Protein AF-A0A925K0E8-F1 (afdb_monomer)

pLDDT: mean 84.99, std 17.17, range [27.94, 98.81]

Nearest PDB structures (foldseek):
  6lg1-assembly1_B  TM=4.217E-01  e=3.654E-06  Landoltia punctata
  6lfn-assembly1_A  TM=4.238E-01  e=3.859E-06  Landoltia punctata
  6l5r-assembly1_A  TM=4.746E-01  e=4.504E-05  Glycyrrhiza glabra
  6l5p-assembly1_A  TM=4.390E-01  e=7.362E-05  Glycyrrhiza glabra
  6l7h-assembly1_A  TM=4.294E-01  e=5.024E-05  Glycyrrhiza glabra

Structure (mmCIF, N/CA/C/O backbone):
data_AF-A0A925K0E8-F1
#
_entry.id   AF-A0A925K0E8-F1
#
loop_
_atom_site.group_PDB
_atom_site.id
_atom_site.type_symbol
_atom_site.label_atom_id
_atom_site.label_alt_id
_atom_site.label_comp_id
_atom_site.label_asym_id
_atom_site.label_entity_id
_atom_site.label_seq_id
_atom_site.pdbx_PDB_ins_code
_atom_site.Cartn_x
_atom_site.Cartn_y
_atom_site.Cartn_z
_atom_site.occupancy
_atom_site.B_iso_or_equiv
_atom_site.auth_seq_id
_atom_site.auth_comp_id
_atom_site.auth_asym_id
_atom_site.auth_atom_id
_atom_site.pdbx_PDB_model_num
ATOM 1 N N . ARG A 1 1 ? 30.146 5.459 -22.370 1.00 78.88 1 ARG A N 1
ATOM 2 C CA . ARG A 1 1 ? 30.592 4.046 -22.413 1.00 78.88 1 ARG A CA 1
ATOM 3 C C . ARG A 1 1 ? 29.730 3.234 -21.455 1.00 78.88 1 ARG A C 1
ATOM 5 O O . ARG A 1 1 ? 29.602 3.658 -20.309 1.00 78.88 1 ARG A O 1
ATOM 12 N N . ALA A 1 2 ? 29.157 2.115 -21.903 1.00 82.50 2 ALA A N 1
ATOM 13 C CA . ALA A 1 2 ? 28.464 1.167 -21.028 1.00 82.50 2 ALA A CA 1
ATOM 14 C C . ALA A 1 2 ? 29.473 0.477 -20.094 1.00 82.50 2 ALA A C 1
ATOM 16 O O . ALA A 1 2 ? 30.532 0.028 -20.538 1.00 82.50 2 ALA A O 1
ATOM 17 N N . SER A 1 3 ? 29.192 0.442 -18.793 1.00 84.62 3 SER A N 1
ATOM 18 C CA . SER A 1 3 ? 30.055 -0.208 -17.803 1.00 84.62 3 SER A CA 1
ATOM 19 C C . SER A 1 3 ? 29.246 -0.704 -16.609 1.00 84.62 3 SER A C 1
ATOM 21 O O . SER A 1 3 ? 28.206 -0.135 -16.277 1.00 84.62 3 SER A O 1
ATOM 23 N N . ARG A 1 4 ? 29.752 -1.734 -15.919 1.00 78.00 4 ARG A N 1
ATOM 24 C CA . ARG A 1 4 ? 29.096 -2.284 -14.720 1.00 78.00 4 ARG A CA 1
ATOM 25 C C . ARG A 1 4 ? 28.904 -1.226 -13.632 1.00 78.00 4 ARG A C 1
ATOM 27 O O . ARG A 1 4 ? 27.830 -1.136 -13.056 1.00 78.00 4 ARG A O 1
ATOM 34 N N . GLY A 1 5 ? 29.907 -0.370 -13.415 1.00 75.62 5 GLY A N 1
ATOM 35 C CA . GLY A 1 5 ? 29.829 0.731 -12.444 1.00 75.62 5 GLY A CA 1
ATOM 36 C C . GLY A 1 5 ? 28.778 1.799 -12.778 1.00 75.62 5 GLY A C 1
ATOM 37 O O . GLY A 1 5 ? 28.413 2.575 -11.908 1.00 75.62 5 GLY A O 1
ATOM 38 N N . ARG A 1 6 ? 28.271 1.830 -14.018 1.00 77.19 6 ARG A N 1
ATOM 39 C CA . ARG A 1 6 ? 27.156 2.689 -14.450 1.00 77.19 6 ARG A CA 1
ATOM 40 C C . ARG A 1 6 ? 25.815 1.939 -14.498 1.00 77.19 6 ARG A C 1
ATOM 42 O O . ARG A 1 6 ? 24.882 2.427 -15.120 1.00 77.19 6 ARG A O 1
ATOM 49 N N . GLY A 1 7 ? 25.736 0.746 -13.901 1.00 72.88 7 GLY A N 1
ATOM 50 C CA . GLY A 1 7 ? 24.511 -0.057 -13.811 1.00 72.88 7 GLY A CA 1
ATOM 51 C C . GLY A 1 7 ? 24.220 -0.956 -15.017 1.00 72.88 7 GLY A C 1
ATOM 52 O O . GLY A 1 7 ? 23.180 -1.606 -15.046 1.00 72.88 7 GLY A O 1
ATOM 53 N N . TYR A 1 8 ? 25.118 -1.038 -16.007 1.00 78.31 8 TYR A N 1
ATOM 54 C CA . TYR A 1 8 ? 24.896 -1.880 -17.187 1.00 78.31 8 TYR A CA 1
ATOM 55 C C . TYR A 1 8 ? 25.147 -3.360 -16.864 1.00 78.31 8 TYR A C 1
ATOM 57 O O . TYR A 1 8 ? 26.230 -3.734 -16.400 1.00 78.31 8 TYR A O 1
ATOM 65 N N . GLY A 1 9 ? 24.153 -4.202 -17.156 1.00 73.06 9 GLY A N 1
ATOM 66 C CA . GLY A 1 9 ? 24.237 -5.660 -17.061 1.00 73.06 9 GLY A CA 1
ATOM 67 C C . GLY A 1 9 ? 24.926 -6.306 -18.266 1.00 73.06 9 GLY A C 1
ATOM 68 O O . GLY A 1 9 ? 25.247 -5.638 -19.253 1.00 73.06 9 GLY A O 1
ATOM 69 N N . ARG A 1 10 ? 25.165 -7.622 -18.188 1.00 74.12 10 ARG A N 1
ATOM 70 C CA . ARG A 1 10 ? 25.546 -8.418 -19.365 1.00 74.12 10 ARG A CA 1
ATOM 71 C C . ARG A 1 10 ? 24.296 -8.689 -20.204 1.00 74.12 10 ARG A C 1
ATOM 73 O O . ARG A 1 10 ? 23.281 -9.102 -19.663 1.00 74.12 10 ARG A O 1
ATOM 80 N N . GLY A 1 11 ? 24.391 -8.484 -21.509 1.00 73.38 11 GLY A N 1
ATOM 81 C CA . GLY A 1 11 ? 23.342 -8.790 -22.476 1.00 73.38 11 GLY A CA 1
ATOM 82 C C . GLY A 1 11 ? 23.942 -9.264 -23.794 1.00 73.38 11 GLY A C 1
ATOM 83 O O . GLY A 1 11 ? 25.160 -9.399 -23.915 1.00 73.38 11 GLY A O 1
ATOM 84 N N . ARG A 1 12 ? 23.092 -9.492 -24.797 1.00 74.12 12 ARG A N 1
ATOM 85 C CA . ARG A 1 12 ? 23.525 -9.913 -26.138 1.00 74.12 12 ARG A CA 1
ATOM 86 C C . ARG A 1 12 ? 24.064 -8.723 -26.936 1.00 74.12 12 ARG A C 1
ATOM 88 O O . ARG A 1 12 ? 23.362 -7.728 -27.105 1.00 74.12 12 ARG A O 1
ATOM 95 N N . GLU A 1 13 ? 25.285 -8.833 -27.441 1.00 77.12 13 GLU A N 1
ATOM 96 C CA . GLU A 1 13 ? 25.896 -7.896 -28.388 1.00 77.12 13 GLU A CA 1
ATOM 97 C C . GLU A 1 13 ? 26.190 -8.627 -29.698 1.00 77.12 13 GLU A C 1
ATOM 99 O O . GLU A 1 13 ? 26.752 -9.719 -29.682 1.00 77.12 13 GLU A O 1
ATOM 104 N N . LEU A 1 14 ? 25.825 -8.021 -30.830 1.00 72.31 14 LEU A N 1
ATOM 105 C CA . LEU A 1 14 ? 26.247 -8.487 -32.146 1.00 72.31 14 LEU A CA 1
ATOM 106 C C . LEU A 1 14 ? 27.582 -7.821 -32.493 1.00 72.31 14 LEU A C 1
ATOM 108 O O . LEU A 1 14 ? 27.622 -6.623 -32.771 1.00 72.31 14 LEU A O 1
ATOM 112 N N . ARG A 1 15 ? 28.667 -8.594 -32.495 1.00 71.25 15 ARG A N 1
ATOM 113 C CA . ARG A 1 15 ? 30.019 -8.114 -32.785 1.00 71.25 15 ARG A CA 1
ATOM 114 C C . ARG A 1 15 ? 30.669 -8.975 -33.852 1.00 71.25 15 ARG A C 1
ATOM 116 O O . ARG A 1 15 ? 30.795 -10.182 -33.672 1.00 71.25 15 ARG A O 1
ATOM 123 N N . GLU A 1 16 ? 31.077 -8.347 -34.956 1.00 68.88 16 GLU A N 1
ATOM 124 C CA . GLU A 1 16 ? 31.681 -9.043 -36.109 1.00 68.88 16 GLU A CA 1
ATOM 125 C C . GLU A 1 16 ? 30.822 -10.232 -36.575 1.00 68.88 16 GLU A C 1
ATOM 127 O O . GLU A 1 16 ? 31.325 -11.295 -36.931 1.00 68.88 16 GLU A O 1
ATOM 132 N N . GLY A 1 17 ? 29.495 -10.080 -36.493 1.00 63.41 17 GLY A N 1
ATOM 133 C CA . GLY A 1 17 ? 28.564 -11.132 -36.877 1.00 63.41 17 GLY A CA 1
ATOM 134 C C . GLY A 1 17 ? 28.395 -12.289 -35.874 1.00 63.41 17 GLY A C 1
ATOM 135 O O . GLY A 1 17 ? 27.633 -13.225 -36.116 1.00 63.41 17 GLY A O 1
ATOM 136 N N . CYS A 1 18 ? 29.060 -12.230 -34.722 1.00 64.31 18 CYS A N 1
ATOM 137 C CA . CYS A 1 18 ? 28.854 -13.161 -33.616 1.00 64.31 18 CYS A CA 1
ATOM 138 C C . CYS A 1 18 ? 27.956 -12.526 -32.549 1.00 64.31 18 CYS A C 1
ATOM 140 O O . CYS A 1 18 ? 28.127 -11.352 -32.220 1.00 64.31 18 CYS A O 1
ATOM 142 N N . VAL A 1 19 ? 27.034 -13.297 -31.967 1.00 69.75 19 VAL A N 1
ATOM 143 C CA . VAL A 1 19 ? 26.283 -12.860 -30.782 1.00 69.75 19 VAL A CA 1
ATOM 144 C C . VAL A 1 19 ? 27.067 -13.268 -29.545 1.00 69.75 19 VAL A C 1
ATOM 146 O O . VAL A 1 19 ? 27.169 -14.453 -29.239 1.00 69.75 19 VAL A O 1
ATOM 149 N N . ILE A 1 20 ? 27.628 -12.289 -28.842 1.00 70.50 20 ILE A N 1
ATOM 150 C CA . ILE A 1 20 ? 28.463 -12.504 -27.658 1.00 70.50 20 ILE A CA 1
ATOM 151 C C . ILE A 1 20 ? 27.856 -11.820 -26.425 1.00 70.50 20 ILE A C 1
ATOM 153 O O . ILE A 1 20 ? 27.209 -10.774 -26.549 1.00 70.50 20 ILE A O 1
ATOM 157 N N . PRO A 1 21 ? 28.050 -12.368 -25.214 1.00 72.62 21 PRO A N 1
ATOM 158 C CA . PRO A 1 21 ? 27.659 -11.685 -23.990 1.00 72.62 21 PRO A CA 1
ATOM 159 C C . PRO A 1 21 ? 28.587 -10.495 -23.721 1.00 72.62 21 PRO A C 1
ATOM 161 O O . PRO A 1 21 ? 29.805 -10.644 -23.622 1.00 72.62 21 PRO A O 1
ATOM 164 N N . SER A 1 22 ? 28.013 -9.309 -23.533 1.00 77.56 22 SER A N 1
ATOM 165 C CA . SER A 1 22 ? 28.768 -8.078 -23.292 1.00 77.56 22 SER A CA 1
ATOM 166 C C . SER A 1 22 ? 28.045 -7.128 -22.348 1.00 77.56 22 SER A C 1
ATOM 168 O O . SER A 1 22 ? 26.825 -7.175 -22.190 1.00 77.56 22 SER A O 1
ATOM 170 N N . VAL A 1 23 ? 28.809 -6.268 -21.675 1.00 82.38 23 VAL A N 1
ATOM 171 C CA . VAL A 1 23 ? 28.257 -5.264 -20.758 1.00 82.38 23 VAL A CA 1
ATOM 172 C C . VAL A 1 23 ? 27.569 -4.169 -21.571 1.00 82.38 23 VAL A C 1
ATOM 174 O O . VAL A 1 23 ? 28.220 -3.478 -22.348 1.00 82.38 23 VAL A O 1
ATOM 177 N N . GLY A 1 24 ? 26.266 -3.989 -21.359 1.00 76.25 24 GLY A N 1
ATOM 178 C CA . GLY A 1 24 ? 25.432 -3.124 -22.196 1.00 76.25 24 GLY A CA 1
ATOM 179 C C . GLY A 1 24 ? 24.948 -3.789 -23.486 1.00 76.25 24 GLY A C 1
ATOM 180 O O . GLY A 1 24 ? 24.516 -3.096 -24.402 1.00 76.25 24 GLY A O 1
ATOM 181 N N . GLY A 1 25 ? 24.995 -5.120 -23.583 1.00 77.31 25 GLY A N 1
ATOM 182 C CA . GLY A 1 25 ? 24.299 -5.821 -24.661 1.00 77.31 25 GLY A CA 1
ATOM 183 C C . GLY A 1 25 ? 22.787 -5.552 -24.619 1.00 77.31 25 GLY A C 1
ATOM 184 O O . GLY A 1 25 ? 22.209 -5.395 -23.546 1.00 77.31 25 GLY A O 1
ATOM 185 N N . GLY A 1 26 ? 22.151 -5.482 -25.789 1.00 78.06 26 GLY A N 1
ATOM 186 C CA . GLY A 1 26 ? 20.736 -5.120 -25.951 1.00 78.06 26 GLY A CA 1
ATOM 187 C C . GLY A 1 26 ? 20.457 -3.629 -26.181 1.00 78.06 26 GLY A C 1
ATOM 188 O O . GLY A 1 26 ? 19.341 -3.287 -26.562 1.00 78.06 26 GLY A O 1
ATOM 189 N N . LEU A 1 27 ? 21.455 -2.742 -26.043 1.00 82.06 27 LEU A N 1
ATOM 190 C CA . LEU A 1 27 ? 21.287 -1.296 -26.287 1.00 82.06 27 LEU A CA 1
ATOM 191 C C . LEU A 1 27 ? 20.849 -0.946 -27.717 1.00 82.06 27 LEU A C 1
ATOM 193 O O . LEU A 1 27 ? 20.226 0.093 -27.922 1.00 82.06 27 LEU A O 1
ATOM 197 N N . CYS A 1 28 ? 21.110 -1.831 -28.680 1.00 80.75 28 CYS A N 1
ATOM 198 C CA . CYS A 1 28 ? 20.632 -1.712 -30.057 1.00 80.75 28 CYS A CA 1
ATOM 199 C C . CYS A 1 28 ? 19.104 -1.574 -30.164 1.00 80.75 28 CYS A C 1
ATOM 201 O O . CYS A 1 28 ? 18.604 -0.924 -31.075 1.00 80.75 28 CYS A O 1
ATOM 203 N N . GLN A 1 29 ? 18.343 -2.146 -29.225 1.00 80.62 29 GLN A N 1
ATOM 204 C CA . GLN A 1 29 ? 16.884 -2.014 -29.224 1.00 80.62 29 GLN A CA 1
ATOM 205 C C . GLN A 1 29 ? 16.455 -0.560 -29.000 1.00 80.62 29 GLN A C 1
ATOM 207 O O . GLN A 1 29 ? 15.531 -0.082 -29.653 1.00 80.62 29 GLN A O 1
ATOM 212 N N . LEU A 1 30 ? 17.162 0.160 -28.124 1.00 86.69 30 LEU A N 1
ATOM 213 C CA . LEU A 1 30 ? 16.876 1.562 -27.840 1.00 86.69 30 LEU A CA 1
ATOM 214 C C . LEU A 1 30 ? 17.266 2.467 -29.014 1.00 86.69 30 LEU A C 1
ATOM 216 O O . LEU A 1 30 ? 16.496 3.356 -29.365 1.00 86.69 30 LEU A O 1
ATOM 220 N N . SER A 1 31 ? 18.423 2.243 -29.645 1.00 89.38 31 SER A N 1
ATOM 221 C CA . SER A 1 31 ? 18.825 3.026 -30.822 1.00 89.38 31 SER A CA 1
ATOM 222 C C . SER A 1 31 ? 17.893 2.791 -32.013 1.00 89.38 31 SER A C 1
ATOM 224 O O . SER A 1 31 ? 17.510 3.758 -32.668 1.00 89.38 31 SER A O 1
ATOM 226 N N . ASN A 1 32 ? 17.445 1.550 -32.240 1.00 87.69 32 ASN A N 1
ATOM 227 C CA . ASN A 1 32 ? 16.420 1.242 -33.243 1.00 87.69 32 ASN A CA 1
ATOM 228 C C . ASN A 1 32 ? 15.108 1.991 -32.954 1.00 87.69 32 ASN A C 1
ATOM 230 O O . ASN A 1 32 ? 14.551 2.618 -33.850 1.00 87.69 32 ASN A O 1
ATOM 234 N N . ALA A 1 33 ? 14.637 1.973 -31.701 1.00 89.12 33 ALA A N 1
ATOM 235 C CA . ALA A 1 33 ? 13.404 2.657 -31.309 1.00 89.12 33 ALA A CA 1
ATOM 236 C C . ALA A 1 33 ? 13.500 4.188 -31.456 1.00 89.12 33 ALA A C 1
ATOM 238 O O . ALA A 1 33 ? 12.564 4.821 -31.937 1.00 89.12 33 ALA A O 1
ATOM 239 N N . LEU A 1 34 ? 14.635 4.789 -31.080 1.00 93.12 34 LEU A N 1
ATOM 240 C CA . LEU A 1 34 ? 14.886 6.225 -31.257 1.00 93.12 34 LEU A CA 1
ATOM 241 C C . LEU A 1 34 ? 14.923 6.618 -32.736 1.00 93.12 34 LEU A C 1
ATOM 243 O O . LEU A 1 34 ? 14.361 7.646 -33.111 1.00 93.12 34 LEU A O 1
ATOM 247 N N . TYR A 1 35 ? 15.566 5.799 -33.569 1.00 92.25 35 TYR A N 1
ATOM 248 C CA . TYR A 1 35 ? 15.632 6.027 -35.008 1.00 92.25 35 TYR A CA 1
ATOM 249 C C . TYR A 1 35 ? 14.248 5.962 -35.654 1.00 92.25 35 TYR A C 1
ATOM 251 O O . TYR A 1 35 ? 13.863 6.882 -36.375 1.00 92.25 35 TYR A O 1
ATOM 259 N N . ASP A 1 36 ? 13.475 4.919 -35.353 1.00 89.56 36 ASP A N 1
ATOM 260 C CA . ASP A 1 36 ? 12.125 4.762 -35.889 1.00 89.56 36 ASP A CA 1
ATOM 261 C C . ASP A 1 36 ? 11.198 5.901 -35.423 1.00 89.56 36 ASP A C 1
ATOM 263 O O . ASP A 1 36 ? 10.480 6.479 -36.238 1.00 89.56 36 ASP A O 1
ATOM 267 N N . ALA A 1 37 ? 11.290 6.327 -34.157 1.00 91.56 37 ALA A N 1
ATOM 268 C CA . ALA A 1 37 ? 10.556 7.492 -33.656 1.00 91.56 37 ALA A CA 1
ATOM 269 C C . ALA A 1 37 ? 10.936 8.792 -34.391 1.00 91.56 37 ALA A C 1
ATOM 271 O O . ALA A 1 37 ? 10.056 9.581 -34.739 1.00 91.56 37 ALA A O 1
ATOM 272 N N . ALA A 1 38 ? 12.226 9.009 -34.676 1.00 92.00 38 ALA A N 1
ATOM 273 C CA . ALA A 1 38 ? 12.694 10.170 -35.435 1.00 92.00 38 ALA A CA 1
ATOM 274 C C . ALA A 1 38 ? 12.174 10.164 -36.882 1.00 92.00 38 ALA A C 1
ATOM 276 O O . ALA A 1 38 ? 11.725 11.200 -37.377 1.00 92.00 38 ALA A O 1
ATOM 277 N N . LEU A 1 39 ? 12.178 8.999 -37.542 1.00 89.94 39 LEU A N 1
ATOM 278 C CA . LEU A 1 39 ? 11.611 8.833 -38.882 1.00 89.94 39 LEU A CA 1
ATOM 279 C C . LEU A 1 39 ? 10.109 9.130 -38.903 1.00 89.94 39 LEU A C 1
ATOM 281 O O . LEU A 1 39 ? 9.643 9.879 -39.761 1.00 89.94 39 LEU A O 1
ATOM 285 N N . GLN A 1 40 ? 9.355 8.570 -37.954 1.00 88.19 40 GLN A N 1
ATOM 286 C CA . GLN A 1 40 ? 7.912 8.795 -37.840 1.00 88.19 40 GLN A CA 1
ATOM 287 C C . GLN A 1 40 ? 7.575 10.264 -37.549 1.00 88.19 40 GLN A C 1
ATOM 289 O O . GLN A 1 40 ? 6.581 10.780 -38.056 1.00 88.19 40 GLN A O 1
ATOM 294 N N . ALA A 1 41 ? 8.424 10.955 -36.783 1.00 88.56 41 ALA A N 1
ATOM 295 C CA . ALA A 1 41 ? 8.295 12.384 -36.506 1.00 88.56 41 ALA A CA 1
ATOM 296 C C . ALA A 1 41 ? 8.701 13.285 -37.692 1.00 88.56 41 ALA A C 1
ATOM 298 O O . ALA A 1 41 ? 8.560 14.505 -37.608 1.00 88.56 41 ALA A O 1
ATOM 299 N N . GLY A 1 42 ? 9.204 12.714 -38.794 1.00 89.12 42 GLY A N 1
ATOM 300 C CA . GLY A 1 42 ? 9.659 13.467 -39.963 1.00 89.12 42 GLY A CA 1
ATOM 301 C C . GLY A 1 42 ? 10.938 14.272 -39.714 1.00 89.12 42 GLY A C 1
ATOM 302 O O . GLY A 1 42 ? 11.155 15.288 -40.373 1.00 89.12 42 GLY A O 1
ATOM 303 N N . PHE A 1 43 ? 11.766 13.856 -38.752 1.00 91.69 43 PHE A N 1
ATOM 304 C CA . PHE A 1 43 ? 13.039 14.514 -38.464 1.00 91.69 43 PHE A CA 1
ATOM 305 C C . PHE A 1 43 ? 14.084 14.192 -39.536 1.00 91.69 43 PHE A C 1
ATOM 307 O O . PHE A 1 43 ? 14.074 13.128 -40.154 1.00 91.69 43 PHE A O 1
ATOM 314 N N . GLU A 1 44 ? 15.019 15.116 -39.744 1.00 92.81 44 GLU A N 1
ATOM 315 C CA . GLU A 1 44 ? 16.146 14.899 -40.646 1.00 92.81 44 GLU A CA 1
ATOM 316 C C . GLU A 1 44 ? 17.160 13.972 -39.971 1.00 92.81 44 GLU A C 1
ATOM 318 O O . GLU A 1 44 ? 17.646 14.266 -38.880 1.00 92.81 44 GLU A O 1
ATOM 323 N N . ILE A 1 45 ? 17.505 12.858 -40.612 1.00 93.00 45 ILE A N 1
ATOM 324 C CA . ILE A 1 45 ? 18.517 11.925 -40.107 1.00 93.00 45 ILE A CA 1
ATOM 325 C C . ILE A 1 45 ? 19.885 12.389 -40.608 1.00 93.00 45 ILE A C 1
ATOM 327 O O . ILE A 1 45 ? 20.170 12.310 -41.799 1.00 93.00 45 ILE A O 1
ATOM 331 N N . VAL A 1 46 ? 20.713 12.890 -39.693 1.00 93.88 46 VAL A N 1
ATOM 332 C CA . VAL A 1 46 ? 22.031 13.481 -39.982 1.00 93.88 46 VAL A CA 1
ATOM 333 C C . VAL A 1 46 ? 23.122 12.412 -40.006 1.00 93.88 46 VAL A C 1
ATOM 335 O O . VAL A 1 46 ? 24.044 12.481 -40.812 1.00 93.88 46 VAL A O 1
ATOM 338 N N . GLU A 1 47 ? 23.021 11.418 -39.126 1.00 90.88 47 GLU A N 1
ATOM 339 C CA . GLU A 1 47 ? 23.951 10.295 -39.048 1.00 90.88 47 GLU A CA 1
ATOM 340 C C . GLU A 1 47 ? 23.189 9.037 -38.642 1.00 90.88 47 GLU A C 1
ATOM 342 O O . GLU A 1 47 ? 22.430 9.048 -37.672 1.00 90.88 47 GLU A O 1
ATOM 347 N N . ARG A 1 48 ? 23.401 7.951 -39.383 1.00 90.81 48 ARG A N 1
ATOM 348 C CA . ARG A 1 48 ? 22.887 6.618 -39.078 1.00 90.81 48 ARG A CA 1
ATOM 349 C C . ARG A 1 48 ? 23.917 5.600 -39.532 1.00 90.81 48 ARG A C 1
ATOM 351 O O . ARG A 1 48 ? 24.382 5.658 -40.667 1.00 90.81 48 ARG A O 1
A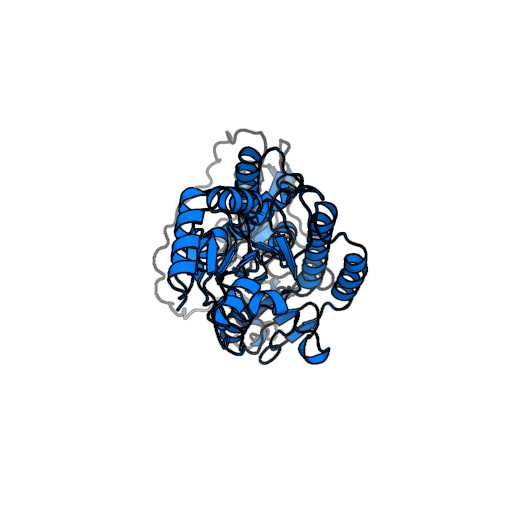TOM 358 N N . HIS A 1 49 ? 24.161 4.612 -38.685 1.00 85.75 49 HIS A N 1
ATOM 359 C CA . HIS A 1 49 ? 24.903 3.410 -39.044 1.00 85.75 49 HIS A CA 1
ATOM 360 C C . HIS A 1 49 ? 24.005 2.197 -38.840 1.00 85.75 49 HIS A C 1
ATOM 362 O O . HIS A 1 49 ? 23.337 2.091 -37.810 1.00 85.75 49 HIS A O 1
ATOM 368 N N . SER A 1 50 ? 23.966 1.296 -39.818 1.00 80.75 50 SER A N 1
ATOM 369 C CA . SER A 1 50 ? 23.267 0.017 -39.690 1.00 80.75 50 SER A CA 1
ATOM 370 C C . SER A 1 50 ? 24.116 -0.989 -38.917 1.00 80.75 50 SER A C 1
ATOM 372 O O . SER A 1 50 ? 25.339 -0.862 -38.806 1.00 80.75 50 SER A O 1
ATOM 374 N N . HIS A 1 51 ? 23.475 -2.030 -38.399 1.00 76.44 51 HIS A N 1
ATOM 375 C CA . HIS A 1 51 ? 24.188 -3.184 -37.877 1.00 76.44 51 HIS A CA 1
ATOM 376 C C . HIS A 1 51 ? 24.942 -3.887 -39.006 1.00 76.44 51 HIS A C 1
ATOM 378 O O . HIS A 1 51 ? 24.556 -3.853 -40.173 1.00 76.44 51 HIS A O 1
ATOM 384 N N . THR A 1 52 ? 26.025 -4.570 -38.643 1.00 69.44 52 THR A N 1
ATOM 385 C CA . THR A 1 52 ? 26.822 -5.354 -39.594 1.00 69.44 52 THR A CA 1
ATOM 386 C C . THR A 1 52 ? 26.077 -6.579 -40.123 1.00 69.44 52 THR A C 1
ATOM 388 O O . THR A 1 52 ? 26.494 -7.136 -41.135 1.00 69.44 52 THR A O 1
ATOM 391 N N . ARG A 1 53 ? 24.982 -6.997 -39.465 1.00 69.69 53 ARG A N 1
ATOM 392 C CA . ARG A 1 53 ? 24.075 -8.050 -39.938 1.00 69.69 53 ARG A CA 1
ATOM 393 C C . ARG A 1 53 ? 22.620 -7.777 -39.595 1.00 69.69 53 ARG A C 1
ATOM 395 O O . ARG A 1 53 ? 22.313 -7.159 -38.577 1.00 69.69 53 ARG A O 1
ATOM 402 N N . ILE A 1 54 ? 21.753 -8.328 -40.437 1.00 69.38 54 ILE A N 1
ATOM 403 C CA . ILE A 1 54 ? 20.305 -8.345 -40.268 1.00 69.38 54 ILE A CA 1
ATOM 404 C C . ILE A 1 54 ? 19.941 -9.621 -39.510 1.00 69.38 54 ILE A C 1
ATOM 406 O O . ILE A 1 54 ? 20.210 -10.725 -39.977 1.00 69.38 54 ILE A O 1
ATOM 410 N N . VAL A 1 55 ? 19.355 -9.465 -38.324 1.00 66.44 55 VAL A N 1
ATOM 411 C CA . VAL A 1 55 ? 18.783 -10.591 -37.575 1.00 66.44 55 VAL A CA 1
ATOM 412 C C . VAL A 1 55 ? 17.364 -10.835 -38.101 1.00 66.44 55 VAL A C 1
ATOM 414 O O . VAL A 1 55 ? 16.605 -9.862 -38.166 1.00 66.44 55 VAL A O 1
ATOM 417 N N . PRO A 1 56 ? 16.983 -12.076 -38.453 1.00 63.94 56 PRO A N 1
ATOM 418 C CA . PRO A 1 56 ? 15.631 -12.366 -38.915 1.00 63.94 56 PRO A CA 1
ATOM 419 C C . PRO A 1 56 ? 14.549 -11.880 -37.939 1.00 63.94 56 PRO A C 1
ATOM 421 O O . PRO A 1 56 ? 14.681 -12.068 -36.727 1.00 63.94 56 PRO A O 1
ATOM 424 N N . GLY A 1 57 ? 13.504 -11.228 -38.452 1.00 65.44 57 GLY A N 1
ATOM 425 C CA . GLY A 1 57 ? 12.425 -10.626 -37.659 1.00 65.44 57 GLY A CA 1
ATOM 426 C C . GLY A 1 57 ? 12.791 -9.328 -36.924 1.00 65.44 57 GLY A C 1
ATOM 427 O O . GLY A 1 57 ? 12.025 -8.857 -36.081 1.00 65.44 57 GLY A O 1
ATOM 428 N N . SER A 1 58 ? 13.963 -8.744 -37.192 1.00 67.31 58 SER A N 1
ATOM 429 C CA . SER A 1 58 ? 14.373 -7.460 -36.609 1.00 67.31 58 SER A CA 1
ATOM 430 C C . SER A 1 58 ? 14.009 -6.266 -37.496 1.00 67.31 58 SER A C 1
ATOM 432 O O . SER A 1 58 ? 13.857 -6.384 -38.708 1.00 67.31 58 SER A O 1
ATOM 434 N N . GLN A 1 59 ? 13.977 -5.067 -36.904 1.00 68.56 59 GLN A N 1
ATOM 435 C CA . GLN A 1 59 ? 13.783 -3.804 -37.637 1.00 68.56 59 GLN A CA 1
ATOM 436 C C . GLN A 1 59 ? 14.824 -3.577 -38.753 1.00 68.56 59 GLN A C 1
ATOM 438 O O . GLN A 1 59 ? 14.576 -2.805 -39.679 1.00 68.56 59 GLN A O 1
ATOM 443 N N . ALA A 1 60 ? 15.968 -4.268 -38.705 1.00 70.88 60 ALA A N 1
ATOM 444 C CA . ALA A 1 60 ? 16.992 -4.193 -39.743 1.00 70.88 60 ALA A CA 1
ATOM 445 C C . ALA A 1 60 ? 16.510 -4.736 -41.099 1.00 70.88 60 ALA A C 1
ATOM 447 O O . ALA A 1 60 ? 16.941 -4.226 -42.129 1.00 70.88 60 ALA A O 1
ATOM 448 N N . GLU A 1 61 ? 15.572 -5.694 -41.126 1.00 73.75 61 GLU A N 1
ATOM 449 C CA . GLU A 1 61 ? 14.986 -6.212 -42.377 1.00 73.75 61 GLU A CA 1
ATOM 450 C C . GLU A 1 61 ? 14.240 -5.124 -43.155 1.00 73.75 61 GLU A C 1
ATOM 452 O O . GLU A 1 61 ? 14.258 -5.098 -44.383 1.00 73.75 61 GLU A O 1
ATOM 457 N N . ALA A 1 62 ? 13.631 -4.182 -42.434 1.00 74.81 62 ALA A N 1
ATOM 458 C CA . ALA A 1 62 ? 12.940 -3.035 -43.009 1.00 74.81 62 ALA A CA 1
ATOM 459 C C . ALA A 1 62 ? 13.868 -1.823 -43.228 1.00 74.81 62 ALA A C 1
ATOM 461 O O . ALA A 1 62 ? 13.388 -0.730 -43.530 1.00 74.81 62 ALA A O 1
ATOM 462 N N . GLY A 1 63 ? 15.183 -1.974 -43.016 1.00 76.31 63 GLY A N 1
ATOM 463 C CA . GLY A 1 63 ? 16.136 -0.861 -43.024 1.00 76.31 63 GLY A CA 1
ATOM 464 C C . GLY A 1 63 ? 15.892 0.160 -41.907 1.00 76.31 63 GLY A C 1
ATOM 465 O O . GLY A 1 63 ? 16.335 1.302 -42.018 1.00 76.31 63 GLY A O 1
ATOM 466 N N . ARG A 1 64 ? 15.182 -0.240 -40.844 1.00 78.44 64 ARG A N 1
ATOM 467 C CA . ARG A 1 64 ? 14.790 0.590 -39.694 1.00 78.44 64 ARG A CA 1
ATOM 468 C C . ARG A 1 64 ? 15.679 0.375 -38.472 1.00 78.44 64 ARG A C 1
ATOM 470 O O . ARG A 1 64 ? 15.265 0.594 -37.337 1.00 78.44 64 ARG A O 1
ATOM 477 N N . ASP A 1 65 ? 16.908 -0.073 -38.684 1.00 83.38 65 ASP A N 1
ATOM 478 C CA . ASP A 1 65 ? 17.881 -0.258 -37.619 1.00 83.38 65 ASP A CA 1
ATOM 479 C C . ASP A 1 65 ? 18.900 0.881 -37.547 1.00 83.38 65 ASP A C 1
ATOM 481 O O . ASP A 1 65 ? 19.294 1.477 -38.552 1.00 83.38 65 ASP A O 1
ATOM 485 N N . ALA A 1 66 ? 19.359 1.148 -36.332 1.00 85.56 66 ALA A N 1
ATOM 486 C CA . ALA A 1 66 ? 20.453 2.048 -36.035 1.00 85.56 66 ALA A CA 1
ATOM 487 C C . ALA A 1 66 ? 21.304 1.449 -34.916 1.00 85.56 66 ALA A C 1
ATOM 489 O O . ALA A 1 66 ? 20.776 0.984 -33.905 1.00 85.56 66 ALA A O 1
ATOM 490 N N . THR A 1 67 ? 22.623 1.488 -35.069 1.00 83.69 67 THR A N 1
ATOM 491 C CA . THR A 1 67 ? 23.569 1.094 -34.022 1.00 83.69 67 THR A CA 1
ATOM 492 C C . THR A 1 67 ? 24.296 2.311 -33.457 1.00 83.69 67 THR A C 1
ATOM 494 O O . THR A 1 67 ? 24.497 3.309 -34.146 1.00 83.69 67 THR A O 1
ATOM 497 N N . VAL A 1 68 ? 24.689 2.226 -32.187 1.00 84.94 68 VAL A N 1
ATOM 498 C CA . VAL A 1 68 ? 25.478 3.245 -31.490 1.00 84.94 68 VAL A CA 1
ATOM 499 C C . VAL A 1 68 ? 26.619 2.545 -30.766 1.00 84.94 68 VAL A C 1
ATOM 501 O O . VAL A 1 68 ? 26.409 1.594 -30.011 1.00 84.94 68 VAL A O 1
ATOM 504 N N . PHE A 1 69 ? 27.835 3.046 -30.951 1.00 83.44 69 PHE A N 1
ATOM 505 C CA . PHE A 1 69 ? 29.026 2.596 -30.246 1.00 83.44 69 PHE A CA 1
ATOM 506 C C . PHE A 1 69 ? 29.769 3.813 -29.707 1.00 83.44 69 PHE A C 1
ATOM 508 O O . PHE A 1 69 ? 30.333 4.613 -30.451 1.00 83.44 69 PHE A O 1
ATOM 515 N N . TRP A 1 70 ? 29.739 3.952 -28.382 1.00 80.56 70 TRP A N 1
ATOM 516 C CA . TRP A 1 70 ? 30.229 5.132 -27.674 1.00 80.56 70 TRP A CA 1
ATOM 517 C C . TRP A 1 70 ? 31.611 5.595 -28.167 1.00 80.56 70 TRP A C 1
ATOM 519 O O . TRP A 1 70 ? 32.557 4.811 -28.148 1.00 80.56 70 TRP A O 1
ATOM 529 N N . ASN A 1 71 ? 31.707 6.888 -28.498 1.00 83.69 71 ASN A N 1
ATOM 530 C CA . ASN A 1 71 ? 32.837 7.619 -29.097 1.00 83.69 71 ASN A CA 1
ATOM 531 C C . ASN A 1 71 ? 33.111 7.406 -30.597 1.00 83.69 71 ASN A C 1
ATOM 533 O O . ASN A 1 71 ? 33.903 8.175 -31.132 1.00 83.69 71 ASN A O 1
ATOM 537 N N . TYR A 1 72 ? 32.497 6.432 -31.277 1.00 85.06 72 TYR A N 1
ATOM 538 C CA . TYR A 1 72 ? 32.867 6.116 -32.669 1.00 85.06 72 TYR A CA 1
ATOM 539 C C . TYR A 1 72 ? 31.690 6.021 -33.642 1.00 85.06 72 TYR A C 1
ATOM 541 O O . TYR A 1 72 ? 31.848 6.373 -34.803 1.00 85.06 72 TYR A O 1
ATOM 549 N N . VAL A 1 73 ? 30.537 5.528 -33.190 1.00 86.94 73 VAL A N 1
ATOM 550 C CA . VAL A 1 73 ? 29.349 5.312 -34.024 1.00 86.94 73 VAL A CA 1
ATOM 551 C C . VAL A 1 73 ? 28.161 5.946 -33.325 1.00 86.94 73 VAL A C 1
ATOM 553 O O . VAL A 1 73 ? 27.910 5.636 -32.157 1.00 86.94 73 VAL A O 1
ATOM 556 N N . ASP A 1 74 ? 27.452 6.830 -34.019 1.00 88.31 74 ASP A N 1
ATOM 557 C CA . ASP A 1 74 ? 26.417 7.667 -33.423 1.00 88.31 74 ASP A CA 1
ATOM 558 C C . ASP A 1 74 ? 25.112 7.638 -34.229 1.00 88.31 74 ASP A C 1
ATOM 560 O O . ASP A 1 74 ? 25.087 7.304 -35.412 1.00 88.31 74 ASP A O 1
ATOM 564 N N . LEU A 1 75 ? 24.010 8.000 -33.579 1.00 90.94 75 LEU A N 1
ATOM 565 C CA . LEU A 1 75 ? 22.719 8.210 -34.227 1.00 90.94 75 LEU A CA 1
ATOM 566 C C . LEU A 1 75 ? 22.343 9.672 -34.016 1.00 90.94 75 LEU A C 1
ATOM 568 O O . LEU A 1 75 ? 22.026 10.079 -32.899 1.00 90.94 75 LEU A O 1
ATOM 572 N N . ARG A 1 76 ? 22.369 10.462 -35.092 1.00 92.38 76 ARG A N 1
ATOM 573 C CA . ARG A 1 76 ? 22.082 11.900 -35.034 1.00 92.38 76 ARG A CA 1
ATOM 574 C C . ARG A 1 76 ? 20.896 12.239 -35.909 1.00 92.38 76 ARG A C 1
ATOM 576 O O . ARG A 1 76 ? 20.839 11.863 -37.078 1.00 92.38 76 ARG A O 1
ATOM 583 N N . TRP A 1 77 ? 19.983 13.022 -35.359 1.00 94.06 77 TRP A N 1
ATOM 584 C CA . TRP A 1 77 ? 18.857 13.589 -36.084 1.00 94.06 77 TRP A CA 1
ATOM 585 C C . TRP A 1 77 ? 18.683 15.063 -35.727 1.00 94.06 77 TRP A C 1
ATOM 587 O O . TRP A 1 77 ? 19.113 15.519 -34.666 1.00 94.06 77 TRP A O 1
ATOM 597 N N . ARG A 1 78 ? 18.047 15.813 -36.623 1.00 93.00 78 ARG A N 1
ATOM 598 C CA . ARG A 1 78 ? 17.711 17.223 -36.450 1.00 93.00 78 ARG A CA 1
ATOM 599 C C . ARG A 1 78 ? 16.197 17.376 -36.496 1.00 93.00 78 ARG A C 1
ATOM 601 O O . ARG A 1 78 ? 15.552 17.032 -37.485 1.00 93.00 78 ARG A O 1
ATOM 608 N N . SER A 1 79 ? 15.641 17.895 -35.405 1.00 92.00 79 SER A N 1
ATOM 609 C CA . SER A 1 79 ? 14.231 18.273 -35.340 1.00 92.00 79 SER A CA 1
ATOM 610 C C . SER A 1 79 ? 14.056 19.716 -35.824 1.00 92.00 79 SER A C 1
ATOM 612 O O . SER A 1 79 ? 14.821 20.582 -35.389 1.00 92.00 79 SER A O 1
ATOM 614 N N . PRO A 1 80 ? 13.050 20.015 -36.665 1.00 88.31 80 PRO A N 1
ATOM 615 C CA . PRO A 1 80 ? 12.715 21.388 -37.039 1.00 88.31 80 PRO A CA 1
ATOM 616 C C . PRO A 1 80 ? 12.016 22.170 -35.912 1.00 88.31 80 PRO A C 1
ATOM 618 O O . PRO A 1 80 ? 11.862 23.387 -36.017 1.00 88.31 80 PRO A O 1
ATOM 621 N N . HIS A 1 81 ? 11.575 21.497 -34.842 1.00 88.00 81 HIS A N 1
ATOM 622 C CA . HIS A 1 81 ? 10.782 22.088 -33.759 1.00 88.00 81 HIS A CA 1
ATOM 623 C C . HIS A 1 81 ? 11.241 21.606 -32.371 1.00 88.00 81 HIS A C 1
ATOM 625 O O . HIS A 1 81 ? 11.843 20.531 -32.261 1.00 88.00 81 HIS A O 1
ATOM 631 N N . PRO A 1 82 ? 10.936 22.349 -31.291 1.00 91.69 82 PRO A N 1
ATOM 632 C CA . PRO A 1 82 ? 11.092 21.846 -29.930 1.00 91.69 82 PRO A CA 1
ATOM 633 C C . PRO A 1 82 ? 10.295 20.553 -29.720 1.00 91.69 82 PRO A C 1
ATOM 635 O O . PRO A 1 82 ? 9.147 20.439 -30.150 1.00 91.69 82 PRO A O 1
ATOM 638 N N . PHE A 1 83 ? 10.909 19.574 -29.058 1.00 92.31 83 PHE A N 1
ATOM 639 C CA . PHE A 1 83 ? 10.277 18.297 -28.744 1.00 92.31 83 PHE A CA 1
ATOM 640 C C . PHE A 1 83 ? 10.832 17.718 -27.437 1.00 92.31 83 PHE A C 1
ATOM 642 O O . PHE A 1 83 ? 11.920 18.077 -26.986 1.00 92.31 83 PHE A O 1
ATOM 649 N N . ARG A 1 84 ? 10.079 16.797 -26.839 1.00 93.62 84 ARG A N 1
ATOM 650 C CA . ARG A 1 84 ? 10.437 16.006 -25.663 1.00 93.62 84 ARG A CA 1
ATOM 651 C C . ARG A 1 84 ? 10.536 14.537 -26.052 1.00 93.62 84 ARG A C 1
ATOM 653 O O . ARG A 1 84 ? 9.654 14.021 -26.737 1.00 93.62 84 ARG A O 1
ATOM 660 N N . ILE A 1 85 ? 11.577 13.863 -25.573 1.00 93.75 85 ILE A N 1
ATOM 661 C CA . ILE A 1 85 ? 11.709 12.406 -25.659 1.00 93.75 85 ILE A CA 1
ATOM 662 C C . ILE A 1 85 ? 11.172 11.800 -24.368 1.00 93.75 85 ILE A C 1
ATOM 664 O O . ILE A 1 85 ? 11.565 12.203 -23.275 1.00 93.75 85 ILE A O 1
ATOM 668 N N . GLU A 1 86 ? 10.297 10.815 -24.500 1.00 90.94 86 GLU A N 1
ATOM 669 C CA . GLU A 1 86 ? 9.800 9.991 -23.405 1.00 90.94 86 GLU A CA 1
ATOM 670 C C . GLU A 1 86 ? 10.190 8.542 -23.666 1.00 90.94 86 GLU A C 1
ATOM 672 O O . GLU A 1 86 ? 10.014 8.041 -24.776 1.00 90.94 86 GLU A O 1
ATOM 677 N N . ALA A 1 87 ? 10.694 7.863 -22.640 1.00 87.31 87 ALA A N 1
ATOM 678 C CA . ALA A 1 87 ? 10.964 6.435 -22.675 1.00 87.31 87 ALA A CA 1
ATOM 679 C C . ALA A 1 87 ? 10.305 5.775 -21.463 1.00 87.31 87 ALA A C 1
ATOM 681 O O . ALA A 1 87 ? 10.446 6.243 -20.336 1.00 87.31 87 ALA A O 1
ATOM 682 N N . SER A 1 88 ? 9.587 4.686 -21.705 1.00 82.69 88 SER A N 1
ATOM 683 C CA . SER A 1 88 ? 8.939 3.873 -20.676 1.00 82.69 88 SER A CA 1
ATOM 684 C C . SER A 1 88 ? 9.101 2.404 -21.027 1.00 82.69 88 SER A C 1
ATOM 686 O O . SER A 1 88 ? 9.142 2.064 -22.208 1.00 82.69 88 SER A O 1
ATOM 688 N N . MET A 1 89 ? 9.177 1.535 -20.025 1.00 81.38 89 MET A N 1
ATOM 689 C CA . MET A 1 89 ? 9.357 0.104 -20.243 1.00 81.38 89 MET A CA 1
ATOM 690 C C . MET A 1 89 ? 8.389 -0.680 -19.359 1.00 81.38 89 MET A C 1
ATOM 692 O O . MET A 1 89 ? 8.440 -0.551 -18.136 1.00 81.38 89 MET A O 1
ATOM 696 N N . SER A 1 90 ? 7.519 -1.481 -19.968 1.00 74.69 90 SER A N 1
ATOM 697 C CA . SER A 1 90 ? 6.778 -2.547 -19.289 1.00 74.69 90 SER A CA 1
ATOM 698 C C . SER A 1 90 ? 7.610 -3.833 -19.307 1.00 74.69 90 SER A C 1
ATOM 700 O O . SER A 1 90 ? 8.711 -3.867 -19.856 1.00 74.69 90 SER A O 1
ATOM 702 N N . ARG A 1 91 ? 7.093 -4.918 -18.721 1.00 72.56 91 ARG A N 1
ATOM 703 C CA . ARG A 1 91 ? 7.733 -6.244 -18.784 1.00 72.56 91 ARG A CA 1
ATOM 704 C C . ARG A 1 91 ? 8.022 -6.697 -20.224 1.00 72.56 91 ARG A C 1
ATOM 706 O O . ARG A 1 91 ? 8.981 -7.425 -20.458 1.00 72.56 91 ARG A O 1
ATOM 713 N N . ASP A 1 92 ? 7.159 -6.319 -21.154 1.00 75.69 92 ASP A N 1
ATOM 714 C CA . ASP A 1 92 ? 7.090 -6.836 -22.517 1.00 75.69 92 ASP A CA 1
ATOM 715 C C . ASP A 1 92 ? 7.399 -5.790 -23.596 1.00 75.69 92 ASP A C 1
ATOM 717 O O . ASP A 1 92 ? 7.706 -6.164 -24.727 1.00 75.69 92 ASP A O 1
ATOM 721 N N . GLN A 1 93 ? 7.354 -4.495 -23.274 1.00 79.88 93 GLN A N 1
ATOM 722 C CA . GLN A 1 93 ? 7.508 -3.426 -24.257 1.00 79.88 93 GLN A CA 1
ATOM 723 C C . GLN A 1 93 ? 8.468 -2.340 -23.779 1.00 79.88 93 GLN A C 1
ATOM 725 O O . GLN A 1 93 ? 8.339 -1.804 -22.682 1.00 79.88 93 GLN A O 1
ATOM 730 N N . LEU A 1 94 ? 9.387 -1.948 -24.662 1.00 83.19 94 LEU A N 1
ATOM 731 C CA . LEU A 1 94 ? 10.085 -0.669 -24.595 1.00 83.19 94 LEU A CA 1
ATOM 732 C C . LEU A 1 94 ? 9.342 0.317 -25.497 1.00 83.19 94 LEU A C 1
ATOM 734 O O . LEU A 1 94 ? 9.239 0.100 -26.702 1.00 83.19 94 LEU A O 1
ATOM 738 N N . ILE A 1 95 ? 8.850 1.408 -24.921 1.00 86.62 95 ILE A N 1
ATOM 739 C CA . ILE A 1 95 ? 8.112 2.437 -25.647 1.00 86.62 95 ILE A CA 1
ATOM 740 C C . ILE A 1 95 ? 8.908 3.736 -25.619 1.00 86.62 95 ILE A C 1
ATOM 742 O O . ILE A 1 95 ? 9.182 4.279 -24.549 1.00 86.62 95 ILE A O 1
ATOM 746 N N . VAL A 1 96 ? 9.229 4.252 -26.805 1.00 91.25 96 VAL A N 1
ATOM 747 C CA . VAL A 1 96 ? 9.858 5.560 -27.014 1.00 91.25 96 VAL A CA 1
ATOM 748 C C . VAL A 1 96 ? 8.858 6.466 -27.728 1.00 91.25 96 VAL A C 1
ATOM 750 O O . VAL A 1 96 ? 8.278 6.071 -28.737 1.00 91.25 96 VAL A O 1
ATOM 753 N N . ARG A 1 97 ? 8.627 7.674 -27.207 1.00 92.44 97 ARG A N 1
ATOM 754 C CA . ARG A 1 97 ? 7.715 8.667 -27.794 1.00 92.44 97 ARG A CA 1
ATOM 755 C C . ARG A 1 97 ? 8.414 10.006 -27.946 1.00 92.44 97 ARG A C 1
ATOM 757 O O . ARG A 1 97 ? 9.070 10.469 -27.016 1.00 92.44 97 ARG A O 1
ATOM 764 N N . PHE A 1 98 ? 8.229 10.652 -29.091 1.00 92.69 98 PHE A N 1
ATOM 765 C CA . PHE A 1 98 ? 8.606 12.049 -29.296 1.00 92.69 98 PHE A CA 1
ATOM 766 C C . PHE A 1 98 ? 7.335 12.901 -29.233 1.00 92.69 98 PHE A C 1
ATOM 768 O O . PHE A 1 98 ? 6.384 12.640 -29.966 1.00 92.69 98 PHE A O 1
ATOM 775 N N . ARG A 1 99 ? 7.294 13.897 -28.342 1.00 90.62 99 ARG A N 1
ATOM 776 C CA . ARG A 1 99 ? 6.169 14.837 -28.203 1.00 90.62 99 ARG A CA 1
ATOM 777 C C . ARG A 1 99 ? 6.602 16.250 -28.564 1.00 90.62 99 ARG A C 1
ATOM 779 O O . ARG A 1 99 ? 7.627 16.700 -28.070 1.00 90.62 99 ARG A O 1
ATOM 786 N N . GLY A 1 100 ? 5.816 16.966 -29.356 1.00 85.69 100 GLY A N 1
ATOM 787 C CA . GLY A 1 100 ? 6.048 18.375 -29.673 1.00 85.69 100 GLY A CA 1
ATOM 788 C C . GLY A 1 100 ? 4.767 19.044 -30.165 1.00 85.69 100 GLY A C 1
ATOM 789 O O . GLY A 1 100 ? 3.796 18.356 -30.471 1.00 85.69 100 GLY A O 1
ATOM 790 N N . ASP A 1 101 ? 4.780 20.373 -30.255 1.00 75.06 101 ASP A N 1
ATOM 791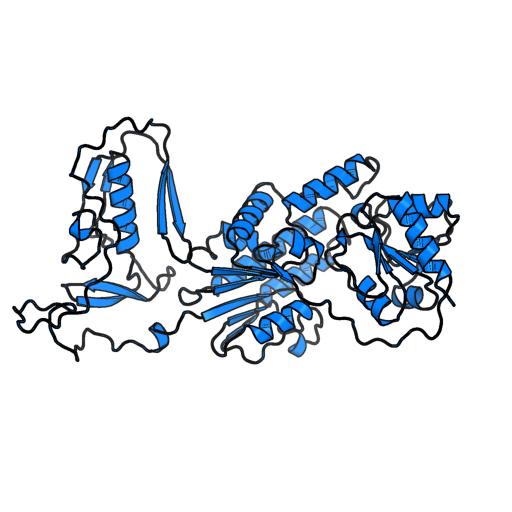 C CA . ASP A 1 101 ? 3.598 21.186 -30.599 1.00 75.06 101 ASP A CA 1
ATOM 792 C C . ASP A 1 101 ? 3.307 21.246 -32.111 1.00 75.06 101 ASP A C 1
ATOM 794 O O . ASP A 1 101 ? 2.350 21.878 -32.561 1.00 75.06 101 ASP A O 1
ATOM 798 N N . GLY A 1 102 ? 4.130 20.584 -32.926 1.00 62.31 102 GLY A N 1
ATOM 799 C CA . GLY A 1 102 ? 3.904 20.472 -34.362 1.00 62.31 102 GLY A CA 1
ATOM 800 C C . GLY A 1 102 ? 2.770 19.495 -34.661 1.00 62.31 102 GLY A C 1
ATOM 801 O O . GLY A 1 102 ? 2.835 18.329 -34.275 1.00 62.31 102 GLY A O 1
ATOM 802 N N . SER A 1 103 ? 1.746 19.925 -35.410 1.00 53.94 103 SER A N 1
ATOM 803 C CA . SER A 1 103 ? 0.801 18.969 -35.993 1.00 53.94 103 SER A CA 1
ATOM 804 C C . SER A 1 103 ? 1.596 18.012 -36.881 1.00 53.94 103 SER A C 1
ATOM 806 O O . SER A 1 103 ? 2.294 18.478 -37.787 1.00 53.94 103 SER A O 1
ATOM 808 N N . ALA A 1 104 ? 1.483 16.704 -36.660 1.00 55.88 104 ALA A N 1
ATOM 809 C CA . ALA A 1 104 ? 1.972 15.690 -37.587 1.00 55.88 104 ALA A CA 1
ATOM 810 C C . ALA A 1 104 ? 1.179 15.784 -38.909 1.00 55.88 104 ALA A C 1
ATOM 812 O O . ALA A 1 104 ? 0.273 15.006 -39.182 1.00 55.88 104 ALA A O 1
ATOM 813 N N . ARG A 1 105 ? 1.466 16.809 -39.716 1.00 48.09 105 ARG A N 1
ATOM 814 C CA . ARG A 1 105 ? 0.947 17.015 -41.076 1.00 48.09 105 ARG A CA 1
ATOM 815 C C . ARG A 1 105 ? 1.997 16.704 -42.138 1.00 48.09 105 ARG A C 1
ATOM 817 O O . ARG A 1 105 ? 1.774 16.969 -43.317 1.00 48.09 105 ARG A O 1
ATOM 824 N N . ALA A 1 106 ? 3.116 16.095 -41.758 1.00 47.72 106 ALA A N 1
ATOM 825 C CA . ALA A 1 106 ? 3.960 15.427 -42.729 1.00 47.72 106 ALA A CA 1
ATOM 826 C C . ALA A 1 106 ? 3.257 14.125 -43.134 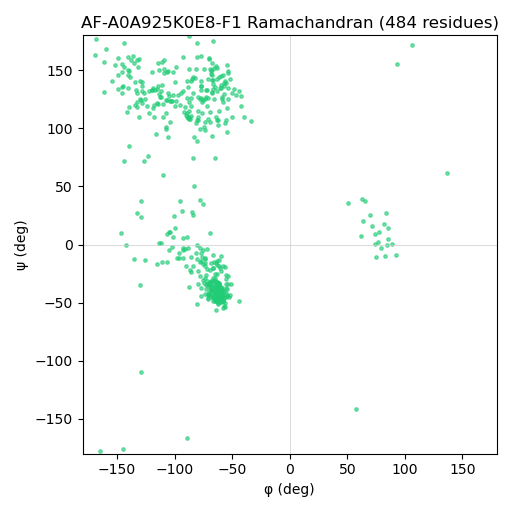1.00 47.72 106 ALA A C 1
ATOM 828 O O . ALA A 1 106 ? 3.206 13.171 -42.361 1.00 47.72 106 ALA A O 1
ATOM 829 N N . LYS A 1 107 ? 2.679 14.089 -44.344 1.00 41.12 107 LYS A N 1
ATOM 830 C CA . LYS A 1 107 ? 2.314 12.814 -44.974 1.00 41.12 107 LYS A CA 1
ATOM 831 C C . LYS A 1 107 ? 3.547 11.903 -44.899 1.00 41.12 107 LYS A C 1
ATOM 833 O O . LYS A 1 107 ? 4.619 12.366 -45.302 1.00 41.12 107 LYS A O 1
ATOM 838 N N . PRO A 1 108 ? 3.428 10.647 -44.432 1.00 41.72 108 PRO A N 1
ATOM 839 C CA . PRO A 1 108 ? 4.538 9.713 -44.518 1.00 41.72 108 PRO A CA 1
ATOM 840 C C . PRO A 1 108 ? 4.962 9.656 -45.988 1.00 41.72 108 PRO A C 1
ATOM 842 O O . PRO A 1 108 ? 4.154 9.307 -46.852 1.00 41.72 108 PRO A O 1
ATOM 845 N N . ARG A 1 109 ? 6.200 10.059 -46.312 1.00 39.88 109 ARG A N 1
ATOM 846 C CA . ARG A 1 109 ? 6.769 9.723 -47.624 1.00 39.88 109 ARG A CA 1
ATOM 847 C C . ARG A 1 109 ? 6.846 8.205 -47.625 1.00 39.88 109 ARG A C 1
ATOM 849 O O . ARG A 1 109 ? 7.612 7.629 -46.860 1.00 39.88 109 ARG A O 1
ATOM 856 N N . ALA A 1 110 ? 5.959 7.584 -48.396 1.00 34.91 110 ALA A N 1
ATOM 857 C CA . ALA A 1 110 ? 5.808 6.145 -48.456 1.00 34.91 110 ALA A CA 1
ATOM 858 C C . ALA A 1 110 ? 7.154 5.491 -48.799 1.00 34.91 110 ALA A C 1
ATOM 860 O O . ALA A 1 110 ? 7.599 5.537 -49.940 1.00 34.91 110 ALA A O 1
ATOM 861 N N . ALA A 1 111 ? 7.778 4.851 -47.815 1.00 35.91 111 ALA A N 1
ATOM 862 C CA . ALA A 1 111 ? 8.342 3.538 -48.055 1.00 35.91 111 ALA A CA 1
ATOM 863 C C . ALA A 1 111 ? 7.193 2.571 -47.764 1.00 35.91 111 ALA A C 1
ATOM 865 O O . ALA A 1 111 ? 6.655 2.569 -46.657 1.00 35.91 111 ALA A O 1
ATOM 866 N N . SER A 1 112 ? 6.738 1.863 -48.795 1.00 29.92 112 SER A N 1
ATOM 867 C CA . SER A 1 112 ? 5.629 0.908 -48.765 1.00 29.92 112 SER A CA 1
ATOM 868 C C . SER A 1 112 ? 5.638 0.058 -47.492 1.00 29.92 112 SER A C 1
ATOM 870 O O . SER A 1 112 ? 6.507 -0.791 -47.302 1.00 29.92 112 SER A O 1
ATOM 872 N N . VAL A 1 113 ? 4.662 0.301 -46.619 1.00 33.12 113 VAL A N 1
ATOM 873 C CA . VAL A 1 113 ? 4.387 -0.524 -45.445 1.00 33.12 113 VAL A CA 1
ATOM 874 C C . VAL A 1 113 ? 3.566 -1.714 -45.920 1.00 33.12 113 VAL A C 1
ATOM 876 O O . VAL A 1 113 ? 2.375 -1.578 -46.192 1.00 33.12 113 VAL A O 1
ATOM 879 N N . HIS A 1 114 ? 4.189 -2.886 -46.015 1.00 29.64 114 HIS A N 1
ATOM 880 C CA . HIS A 1 114 ? 3.434 -4.128 -45.942 1.00 29.64 114 HIS A CA 1
ATOM 881 C C . HIS A 1 114 ? 3.160 -4.423 -44.468 1.00 29.64 114 HIS A C 1
ATOM 883 O O . HIS A 1 114 ? 4.058 -4.760 -43.700 1.00 29.64 114 HIS A O 1
ATOM 889 N N . GLN A 1 115 ? 1.901 -4.243 -44.071 1.00 31.23 115 GLN A N 1
ATOM 890 C CA . GLN A 1 115 ? 1.355 -4.827 -42.852 1.00 31.23 115 GLN A CA 1
ATOM 891 C C . GLN A 1 115 ? 1.439 -6.350 -42.991 1.00 31.23 115 GLN A C 1
ATOM 893 O O . GLN A 1 115 ? 0.780 -6.924 -43.855 1.00 31.23 115 GLN A O 1
ATOM 898 N N . ILE A 1 116 ? 2.244 -7.003 -42.154 1.00 32.69 116 ILE A N 1
ATOM 899 C CA . ILE A 1 116 ? 2.232 -8.460 -42.035 1.00 32.69 116 ILE A CA 1
ATOM 900 C C . ILE A 1 116 ? 1.501 -8.795 -40.737 1.00 32.69 116 ILE A C 1
ATOM 902 O O . ILE A 1 116 ? 2.017 -8.597 -39.638 1.00 32.69 116 ILE A O 1
ATOM 906 N N . HIS A 1 117 ? 0.263 -9.271 -40.885 1.00 27.94 117 HIS A N 1
ATOM 907 C CA . HIS A 1 117 ? -0.419 -10.049 -39.858 1.00 27.94 117 HIS A CA 1
ATOM 908 C C . HIS A 1 117 ? 0.440 -11.269 -39.515 1.00 27.94 117 HIS A C 1
ATOM 910 O O . HIS A 1 117 ? 1.013 -11.879 -40.416 1.00 27.94 117 HIS A O 1
ATOM 916 N N . ALA A 1 118 ? 0.511 -11.630 -38.232 1.00 31.88 118 ALA A N 1
ATOM 917 C CA . ALA A 1 118 ? 1.175 -12.843 -37.771 1.00 31.88 118 ALA A CA 1
ATOM 918 C C . ALA A 1 118 ? 0.606 -14.074 -38.500 1.00 31.88 118 ALA A C 1
ATOM 920 O O . ALA A 1 118 ? -0.440 -14.603 -38.128 1.00 31.88 118 ALA A O 1
ATOM 921 N N . ALA A 1 119 ? 1.286 -14.512 -39.557 1.00 28.61 119 ALA A N 1
ATOM 922 C CA . ALA A 1 119 ? 1.058 -15.808 -40.162 1.00 28.61 119 ALA A CA 1
ATOM 923 C C . ALA A 1 119 ? 1.790 -16.842 -39.306 1.00 28.61 119 ALA A C 1
ATOM 925 O O . ALA A 1 119 ? 2.971 -16.687 -38.990 1.00 28.61 119 ALA A O 1
ATOM 926 N N . SER A 1 120 ? 1.047 -17.862 -38.891 1.00 30.19 120 SER A N 1
ATOM 927 C CA . SER A 1 120 ? 1.517 -19.023 -38.146 1.00 30.19 120 SER A CA 1
ATOM 928 C C . SER A 1 120 ? 2.846 -19.529 -38.710 1.00 30.19 120 SER A C 1
ATOM 930 O O . SER A 1 120 ? 2.964 -19.754 -39.914 1.00 30.19 120 SER A O 1
ATOM 932 N N . ALA A 1 121 ? 3.842 -19.694 -37.839 1.00 29.27 121 ALA A N 1
ATOM 933 C CA . ALA A 1 121 ? 5.142 -20.228 -38.216 1.00 29.27 121 ALA A CA 1
ATOM 934 C C . ALA A 1 121 ? 4.968 -21.577 -38.939 1.00 29.27 121 ALA A C 1
ATOM 936 O O . ALA A 1 121 ? 4.355 -22.485 -38.366 1.00 29.27 121 ALA A O 1
ATOM 937 N N . PRO A 1 122 ? 5.507 -21.760 -40.158 1.00 29.23 122 PRO A N 1
ATOM 938 C CA . PRO A 1 122 ? 5.716 -23.100 -40.660 1.00 29.23 122 PRO A CA 1
ATOM 939 C C . PRO A 1 122 ? 6.799 -23.757 -39.804 1.00 29.23 122 PRO A C 1
ATOM 941 O O . PRO A 1 122 ? 7.760 -23.112 -39.376 1.00 29.23 122 PRO A O 1
ATOM 944 N N . ALA A 1 123 ? 6.612 -25.047 -39.538 1.00 33.44 123 ALA A N 1
ATOM 945 C CA . ALA A 1 123 ? 7.578 -25.871 -38.836 1.00 33.44 123 ALA A CA 1
ATOM 946 C C . ALA A 1 123 ? 8.983 -25.686 -39.428 1.00 33.44 123 ALA A C 1
ATOM 948 O O . ALA A 1 123 ? 9.157 -25.697 -40.647 1.00 33.44 123 ALA A O 1
ATOM 949 N N . SER A 1 124 ? 9.952 -25.520 -38.524 1.00 35.03 124 SER A N 1
ATOM 950 C CA . SER A 1 124 ? 11.393 -25.542 -38.769 1.00 35.03 124 SER A CA 1
ATOM 951 C C . SER A 1 124 ? 11.753 -26.525 -39.884 1.00 35.03 124 SER A C 1
ATOM 953 O O . SER A 1 124 ? 11.708 -27.740 -39.688 1.00 35.03 124 SER A O 1
ATOM 955 N N . GLN A 1 125 ? 12.095 -26.000 -41.060 1.00 34.31 125 GLN A N 1
ATOM 956 C CA . GLN A 1 125 ? 12.818 -26.774 -42.054 1.00 34.31 125 GLN A CA 1
ATOM 957 C C . GLN A 1 125 ? 14.298 -26.651 -41.715 1.00 34.31 125 GLN A C 1
ATOM 959 O O . GLN A 1 125 ? 14.907 -25.587 -41.815 1.00 34.31 125 GLN A O 1
ATOM 964 N N . THR A 1 126 ? 14.865 -27.764 -41.271 1.00 37.28 126 THR A N 1
ATOM 965 C CA . THR A 1 126 ? 16.301 -27.991 -41.212 1.00 37.28 126 THR A CA 1
ATOM 966 C C . THR A 1 126 ? 16.882 -27.800 -42.613 1.00 37.28 126 THR A C 1
ATOM 968 O O . THR A 1 126 ? 16.727 -28.647 -43.491 1.00 37.28 126 THR A O 1
ATOM 971 N N . HIS A 1 127 ? 17.552 -26.672 -42.847 1.00 40.19 127 HIS A N 1
ATOM 972 C CA . HIS A 1 127 ? 18.273 -26.451 -44.095 1.00 40.19 127 HIS A CA 1
ATOM 973 C C . HIS A 1 127 ? 19.565 -27.276 -44.111 1.00 40.19 127 HIS A C 1
ATOM 975 O O . HIS A 1 127 ? 20.580 -26.907 -43.523 1.00 40.19 127 HIS A O 1
ATOM 981 N N . ALA A 1 128 ? 19.519 -28.398 -44.829 1.00 37.44 128 ALA A N 1
ATOM 982 C CA . ALA A 1 128 ? 20.692 -28.985 -45.457 1.00 37.44 128 ALA A CA 1
ATOM 983 C C . ALA A 1 128 ? 21.132 -28.058 -46.604 1.00 37.44 128 ALA A C 1
ATOM 985 O O . ALA A 1 128 ? 20.394 -27.877 -47.570 1.00 37.44 128 ALA A O 1
ATOM 986 N N . GLY A 1 129 ? 22.311 -27.445 -46.477 1.00 40.22 129 GLY A N 1
ATOM 987 C CA . GLY A 1 129 ? 22.885 -26.574 -47.510 1.00 40.22 129 GLY A CA 1
ATOM 988 C C . GLY A 1 129 ? 23.497 -25.295 -46.950 1.00 40.22 129 GLY A C 1
ATOM 989 O O . GLY A 1 129 ? 23.049 -24.199 -47.269 1.00 40.22 129 GLY A O 1
ATOM 990 N N . ALA A 1 130 ? 24.512 -25.430 -46.095 1.00 39.94 130 ALA A N 1
ATOM 991 C CA . ALA A 1 130 ? 25.283 -24.303 -45.589 1.00 39.94 130 ALA A CA 1
ATOM 992 C C . ALA A 1 130 ? 26.136 -23.683 -46.711 1.00 39.94 130 ALA A C 1
ATOM 994 O O . ALA A 1 130 ? 27.177 -24.222 -47.083 1.00 39.94 130 ALA A O 1
ATOM 995 N N . THR A 1 131 ? 25.732 -22.520 -47.221 1.00 41.62 131 THR A N 1
ATOM 996 C CA . THR A 1 131 ? 26.681 -21.567 -47.806 1.00 41.62 131 THR A CA 1
ATOM 997 C C . THR A 1 131 ? 27.353 -20.807 -46.670 1.00 41.62 131 THR A C 1
ATOM 999 O O . THR A 1 131 ? 26.716 -20.099 -45.894 1.00 41.62 131 THR A O 1
ATOM 1002 N N . THR A 1 132 ? 28.657 -21.019 -46.556 1.00 47.22 132 THR A N 1
ATOM 1003 C CA . THR A 1 132 ? 29.553 -20.540 -45.507 1.00 47.22 132 THR A CA 1
ATOM 1004 C C . THR A 1 132 ? 29.646 -19.016 -45.455 1.00 47.22 132 THR A C 1
ATOM 1006 O O . THR A 1 132 ? 30.364 -18.403 -46.243 1.00 47.22 132 THR A O 1
ATOM 1009 N N . THR A 1 133 ? 29.035 -18.407 -44.445 1.00 43.81 133 THR A N 1
ATOM 1010 C CA . THR A 1 133 ? 29.467 -17.102 -43.925 1.00 43.81 133 THR A CA 1
ATOM 1011 C C . THR A 1 133 ? 29.527 -17.200 -42.406 1.00 43.81 133 THR A C 1
ATOM 1013 O O . THR A 1 133 ? 28.531 -17.519 -41.781 1.00 43.81 133 THR A O 1
ATOM 1016 N N . GLY A 1 134 ? 30.709 -17.002 -41.809 1.00 49.16 134 GLY A N 1
ATOM 1017 C CA . GLY A 1 134 ? 30.990 -17.235 -40.383 1.00 49.16 134 GLY A CA 1
ATOM 1018 C C . GLY A 1 134 ? 30.173 -16.350 -39.435 1.00 49.16 134 GLY A C 1
ATOM 1019 O O . GLY A 1 134 ? 30.432 -15.156 -39.276 1.00 49.16 134 GLY A O 1
ATOM 1020 N N . ASP A 1 135 ? 29.149 -16.934 -38.829 1.00 50.28 135 ASP A N 1
ATOM 1021 C CA . ASP A 1 135 ? 27.997 -16.228 -38.286 1.00 50.28 135 ASP A CA 1
ATOM 1022 C C . ASP A 1 135 ? 27.242 -17.096 -37.284 1.00 50.28 135 ASP A C 1
ATOM 1024 O O . ASP A 1 135 ? 26.940 -18.231 -37.604 1.00 50.28 135 ASP A O 1
ATOM 1028 N N . CYS A 1 136 ? 26.906 -16.613 -36.086 1.00 57.56 136 CYS A N 1
ATOM 1029 C CA . CYS A 1 136 ? 26.268 -17.487 -35.085 1.00 57.56 136 CYS A CA 1
ATOM 1030 C C . CYS A 1 136 ? 24.879 -18.032 -35.493 1.00 57.56 136 CYS A C 1
ATOM 1032 O O . CYS A 1 136 ? 24.404 -18.954 -34.838 1.00 57.56 136 CYS A O 1
ATOM 1034 N N . PHE A 1 137 ? 24.232 -17.490 -36.531 1.00 50.88 137 PHE A N 1
ATOM 1035 C CA . PHE A 1 137 ? 22.911 -17.911 -37.015 1.00 50.88 137 PHE A CA 1
ATOM 1036 C C . PHE A 1 137 ? 22.971 -18.868 -38.221 1.00 50.88 137 PHE A C 1
ATOM 1038 O O . PHE A 1 137 ? 21.961 -19.474 -38.563 1.00 50.88 137 PHE A O 1
ATOM 1045 N N . SER A 1 138 ? 24.138 -19.035 -38.848 1.00 45.41 138 SER A N 1
ATOM 1046 C CA . SER A 1 138 ? 24.340 -19.845 -40.060 1.00 45.41 138 SER A CA 1
ATOM 1047 C C . SER A 1 138 ? 25.669 -20.614 -40.085 1.00 45.41 138 SER A C 1
ATOM 1049 O O . SER A 1 138 ? 25.924 -21.364 -41.024 1.00 45.41 138 SER A O 1
ATOM 1051 N N . CYS A 1 139 ? 26.521 -20.492 -39.056 1.00 55.97 139 CYS A N 1
ATOM 1052 C CA . CYS A 1 139 ? 27.837 -21.139 -39.033 1.00 55.97 139 CYS A CA 1
ATOM 1053 C C . CYS A 1 139 ? 27.783 -22.646 -38.792 1.00 55.97 139 CYS A C 1
ATOM 1055 O O . CYS A 1 139 ? 28.783 -23.311 -39.039 1.00 55.97 139 CYS A O 1
ATOM 1057 N N . GLY A 1 140 ? 26.678 -23.183 -38.264 1.00 50.44 140 GLY A N 1
ATOM 1058 C CA . GLY A 1 140 ? 26.565 -24.604 -37.915 1.00 50.44 140 GLY A CA 1
ATOM 1059 C C . GLY A 1 140 ? 27.561 -25.083 -36.845 1.00 50.44 140 GLY A C 1
ATOM 1060 O O . GLY A 1 140 ? 27.634 -26.279 -36.580 1.00 50.44 140 GLY A O 1
ATOM 1061 N N . VAL A 1 141 ? 28.331 -24.176 -36.226 1.00 55.12 141 VAL A N 1
ATOM 1062 C CA . VAL A 1 141 ? 29.318 -24.491 -35.185 1.00 55.12 141 VAL A CA 1
ATOM 1063 C C . VAL A 1 141 ? 28.613 -24.516 -33.833 1.00 55.12 141 VAL A C 1
ATOM 1065 O O . VAL A 1 141 ? 28.237 -23.467 -33.312 1.00 55.12 141 VAL A O 1
ATOM 1068 N N . LEU A 1 142 ? 28.454 -25.716 -33.275 1.00 54.66 142 LEU A N 1
ATOM 1069 C CA . LEU A 1 142 ? 27.810 -25.949 -31.976 1.00 54.66 142 LEU A CA 1
ATOM 1070 C C . LEU A 1 142 ? 28.766 -25.762 -30.779 1.00 54.66 142 LEU A C 1
ATOM 1072 O O . LEU A 1 142 ? 28.296 -25.523 -29.675 1.00 54.66 142 LEU A O 1
ATOM 1076 N N . ASP A 1 143 ? 30.085 -25.789 -31.013 1.00 54.41 143 ASP A N 1
ATOM 1077 C CA . ASP A 1 143 ? 31.140 -25.602 -30.002 1.00 54.41 143 ASP A CA 1
ATOM 1078 C C . ASP A 1 143 ? 32.066 -24.428 -30.381 1.00 54.41 143 ASP A C 1
ATOM 1080 O O . ASP A 1 143 ? 33.177 -24.602 -30.885 1.00 54.41 143 ASP A O 1
ATOM 1084 N N . CYS A 1 144 ? 31.604 -23.188 -30.194 1.00 62.78 144 CYS A N 1
ATOM 1085 C CA . CYS A 1 144 ? 32.386 -21.984 -30.499 1.00 62.78 144 CYS A CA 1
ATOM 1086 C C . CYS A 1 144 ? 32.910 -21.325 -29.217 1.00 62.78 144 CYS A C 1
ATOM 1088 O O . CYS A 1 144 ? 32.115 -20.937 -28.378 1.00 62.78 144 CYS A O 1
ATOM 1090 N N . PHE A 1 145 ? 34.214 -21.042 -29.099 1.00 66.31 145 PHE A N 1
ATOM 1091 C CA . PHE A 1 145 ? 34.766 -20.325 -27.929 1.00 66.31 145 PHE A CA 1
ATOM 1092 C C . PHE A 1 145 ? 34.191 -18.904 -27.723 1.00 66.31 145 PHE A C 1
ATOM 1094 O O . PHE A 1 145 ? 34.316 -18.333 -26.639 1.00 66.31 145 PHE A O 1
ATOM 1101 N N . ARG A 1 146 ? 33.607 -18.303 -28.777 1.00 55.94 146 ARG A N 1
ATOM 1102 C CA . ARG A 1 146 ? 32.886 -17.016 -28.715 1.00 55.94 146 ARG A CA 1
ATOM 1103 C C . ARG A 1 146 ? 31.422 -17.192 -28.305 1.00 55.94 146 ARG A C 1
ATOM 1105 O O . ARG A 1 146 ? 30.844 -16.241 -27.778 1.00 55.94 146 ARG A O 1
ATOM 1112 N N . GLN A 1 147 ? 30.832 -18.374 -28.517 1.00 51.97 147 GLN A N 1
ATOM 1113 C CA . GLN A 1 147 ? 29.638 -18.755 -27.776 1.00 51.97 147 GLN A CA 1
ATOM 1114 C C . GLN A 1 147 ? 30.088 -19.028 -26.344 1.00 51.97 147 GLN A C 1
ATOM 1116 O O . GLN A 1 147 ? 30.740 -20.023 -26.044 1.00 51.97 147 GLN A O 1
ATOM 1121 N N . ALA A 1 148 ? 29.741 -18.128 -25.430 1.00 49.25 148 ALA A N 1
ATOM 1122 C CA . ALA A 1 148 ? 29.658 -18.576 -24.054 1.00 49.25 148 ALA A CA 1
ATOM 1123 C C . ALA A 1 148 ? 28.619 -19.701 -24.043 1.00 49.25 148 ALA A C 1
ATOM 1125 O O . ALA A 1 148 ? 27.506 -19.481 -24.533 1.00 49.25 148 ALA A O 1
ATOM 1126 N N . ALA A 1 149 ? 28.977 -20.873 -23.503 1.00 44.47 149 ALA A N 1
ATOM 1127 C CA . ALA A 1 149 ? 27.969 -21.841 -23.091 1.00 44.47 149 ALA A CA 1
ATOM 1128 C C . ALA A 1 149 ? 26.888 -21.047 -22.346 1.00 44.47 149 ALA A C 1
ATOM 1130 O O . ALA A 1 149 ? 27.269 -20.162 -21.563 1.00 44.47 149 ALA A O 1
ATOM 1131 N N . PRO A 1 150 ? 25.591 -21.246 -22.652 1.00 45.12 150 PRO A N 1
ATOM 1132 C CA . PRO A 1 150 ? 24.536 -20.549 -21.945 1.00 45.12 150 PRO A CA 1
ATOM 1133 C C . PRO A 1 150 ? 24.816 -20.746 -20.467 1.00 45.12 150 PRO A C 1
ATOM 1135 O O . PRO A 1 150 ? 24.780 -21.861 -19.957 1.00 45.12 150 PRO A O 1
ATOM 1138 N N . ASP A 1 151 ? 25.223 -19.667 -19.812 1.00 42.19 151 ASP A N 1
ATOM 1139 C CA . ASP A 1 151 ? 25.443 -19.703 -18.388 1.00 42.19 151 ASP A CA 1
ATOM 1140 C C . ASP A 1 151 ? 24.056 -19.993 -17.828 1.00 42.19 151 ASP A C 1
ATOM 1142 O O . ASP A 1 151 ? 23.137 -19.187 -17.979 1.00 42.19 151 ASP A O 1
ATOM 1146 N N . GLU A 1 152 ? 23.862 -21.192 -17.286 1.00 39.88 152 GLU A N 1
ATOM 1147 C CA . GLU A 1 152 ? 22.562 -21.622 -16.780 1.00 39.88 152 GLU A CA 1
ATOM 1148 C C . GLU A 1 152 ? 22.052 -20.652 -15.700 1.00 39.88 152 GLU A C 1
ATOM 1150 O O . GLU A 1 152 ? 20.850 -20.569 -15.460 1.00 39.88 152 GLU A O 1
ATOM 1155 N N . THR A 1 153 ? 22.939 -19.834 -15.108 1.00 41.53 153 THR A N 1
ATOM 1156 C CA . THR A 1 153 ? 22.568 -18.723 -14.223 1.00 41.53 153 THR A CA 1
ATOM 1157 C C . THR A 1 153 ? 22.074 -17.467 -14.960 1.00 41.53 153 THR A C 1
ATOM 1159 O O . THR A 1 153 ? 21.244 -16.752 -14.408 1.00 41.53 153 THR A O 1
ATOM 1162 N N . LEU A 1 154 ? 22.491 -17.223 -16.210 1.00 43.09 154 LEU A N 1
ATOM 1163 C CA . LEU A 1 154 ? 21.940 -16.204 -17.127 1.00 43.09 154 LEU A CA 1
ATOM 1164 C C . LEU A 1 154 ? 20.635 -16.658 -17.808 1.00 43.09 154 LEU A C 1
ATOM 1166 O O . LEU A 1 154 ? 19.859 -15.807 -18.240 1.00 43.09 154 LEU A O 1
ATOM 1170 N N . VAL A 1 155 ? 20.392 -17.973 -17.898 1.00 41.78 155 VAL A N 1
ATOM 1171 C CA . VAL A 1 155 ? 19.127 -18.581 -18.370 1.00 41.78 155 VAL A CA 1
ATOM 1172 C C . VAL A 1 155 ? 18.123 -18.786 -17.226 1.00 41.78 155 VAL A C 1
ATOM 1174 O O . VAL A 1 155 ? 16.975 -19.158 -17.474 1.00 41.78 155 VAL A O 1
ATOM 1177 N N . ARG A 1 156 ? 18.484 -18.482 -15.968 1.00 49.09 156 ARG A N 1
ATOM 1178 C CA . ARG A 1 156 ? 17.484 -18.422 -14.894 1.00 49.09 156 ARG A CA 1
ATOM 1179 C C . ARG A 1 156 ? 16.419 -17.401 -15.280 1.00 49.09 156 ARG A C 1
ATOM 1181 O O . ARG A 1 156 ? 16.729 -16.233 -15.513 1.00 49.09 156 ARG A O 1
ATOM 1188 N N . ALA A 1 157 ? 15.163 -17.854 -15.325 1.00 60.03 157 ALA A N 1
ATOM 1189 C CA . ALA A 1 157 ? 14.010 -16.973 -15.207 1.00 60.03 157 ALA A CA 1
ATOM 1190 C C . ALA A 1 157 ? 14.335 -15.979 -14.084 1.00 60.03 157 ALA A C 1
ATOM 1192 O O . ALA A 1 157 ? 14.697 -16.411 -12.990 1.00 60.03 157 ALA A O 1
ATOM 1193 N N . GLY A 1 158 ? 14.381 -14.681 -14.400 1.00 75.12 158 GLY A N 1
ATOM 1194 C CA . GLY A 1 158 ? 14.940 -13.703 -13.471 1.00 75.12 158 GLY A CA 1
ATOM 1195 C C . GLY A 1 158 ? 14.273 -13.791 -12.100 1.00 75.12 158 GLY A C 1
ATOM 1196 O O . GLY A 1 158 ? 13.091 -14.112 -12.004 1.00 75.12 158 GLY A O 1
ATOM 1197 N N . ARG A 1 159 ? 15.025 -13.506 -11.040 1.00 89.50 159 ARG A N 1
ATOM 1198 C CA . ARG A 1 159 ? 14.558 -13.700 -9.665 1.00 89.50 159 ARG A CA 1
ATOM 1199 C C . ARG A 1 159 ? 13.474 -12.697 -9.269 1.00 89.50 159 ARG A C 1
ATOM 1201 O O . ARG A 1 159 ? 13.380 -11.606 -9.850 1.00 89.50 159 ARG A O 1
ATOM 1208 N N . ALA A 1 160 ? 12.708 -13.032 -8.238 1.00 95.56 160 ALA A N 1
ATOM 1209 C CA . ALA A 1 160 ? 11.835 -12.088 -7.559 1.00 95.56 160 ALA A CA 1
ATOM 1210 C C . ALA A 1 160 ? 12.580 -11.338 -6.442 1.00 95.56 160 ALA A C 1
ATOM 1212 O O . ALA A 1 160 ? 13.534 -11.833 -5.832 1.00 95.56 160 ALA A O 1
ATOM 1213 N N . ALA A 1 161 ? 12.136 -10.110 -6.177 1.00 98.12 161 ALA A N 1
ATOM 1214 C CA . ALA A 1 161 ? 12.537 -9.334 -5.013 1.00 98.12 161 ALA A CA 1
ATOM 1215 C C . ALA A 1 161 ? 11.317 -8.939 -4.179 1.00 98.12 161 ALA A C 1
ATOM 1217 O O . ALA A 1 161 ? 10.345 -8.401 -4.703 1.00 98.12 161 ALA A O 1
ATOM 1218 N N . PHE A 1 162 ? 11.402 -9.149 -2.873 1.00 98.62 162 PHE A N 1
ATOM 1219 C CA . PHE A 1 162 ? 10.374 -8.801 -1.903 1.00 98.62 162 PHE A CA 1
ATOM 1220 C C . PHE A 1 162 ? 10.858 -7.601 -1.090 1.00 98.62 162 PHE A C 1
ATOM 1222 O O . PHE A 1 162 ? 11.848 -7.689 -0.365 1.00 98.62 162 PHE A O 1
ATOM 1229 N N . LEU A 1 163 ? 10.198 -6.459 -1.258 1.00 98.50 163 LEU A N 1
ATOM 1230 C CA . LEU A 1 163 ? 10.536 -5.185 -0.631 1.00 98.50 163 LEU A CA 1
ATOM 1231 C C . LEU A 1 163 ? 9.531 -4.892 0.484 1.00 98.50 163 LEU A C 1
ATOM 1233 O O . LEU A 1 163 ? 8.457 -4.330 0.247 1.00 98.50 163 LEU A O 1
ATOM 1237 N N . VAL A 1 164 ? 9.882 -5.304 1.699 1.00 97.94 164 VAL A N 1
ATOM 1238 C CA . VAL A 1 164 ? 8.997 -5.251 2.868 1.00 97.94 164 VAL A CA 1
ATOM 1239 C C . VAL A 1 164 ? 9.468 -4.212 3.883 1.00 97.94 164 VAL A C 1
ATOM 1241 O O . VAL A 1 164 ? 10.641 -3.859 3.909 1.00 97.94 164 VAL A O 1
ATOM 1244 N N . ASP A 1 165 ? 8.568 -3.721 4.737 1.00 95.62 165 ASP A N 1
ATOM 1245 C CA . ASP A 1 165 ? 8.908 -2.777 5.813 1.00 95.62 165 ASP A CA 1
ATOM 1246 C C . ASP A 1 165 ? 8.357 -3.257 7.165 1.00 95.62 165 ASP A C 1
ATOM 1248 O O . ASP A 1 165 ? 8.847 -4.253 7.701 1.00 95.62 165 ASP A O 1
ATOM 1252 N N . GLU A 1 166 ? 7.343 -2.586 7.726 1.00 94.12 166 GLU A N 1
ATOM 1253 C CA . GLU A 1 166 ? 6.649 -3.066 8.922 1.00 94.12 166 GLU A CA 1
ATOM 1254 C C . GLU A 1 166 ? 6.122 -4.488 8.697 1.00 94.12 166 GLU A C 1
ATOM 1256 O O . GLU A 1 166 ? 5.634 -4.803 7.618 1.00 94.12 166 GLU A O 1
ATOM 1261 N N . PHE A 1 167 ? 6.241 -5.343 9.712 1.00 96.06 167 PHE A N 1
ATOM 1262 C CA . PHE A 1 167 ? 5.790 -6.729 9.683 1.00 96.06 167 PHE A CA 1
ATOM 1263 C C . PHE A 1 167 ? 4.264 -6.854 9.742 1.00 96.06 167 PHE A C 1
ATOM 1265 O O . PHE A 1 167 ? 3.613 -6.260 10.606 1.00 96.06 167 PHE A O 1
ATOM 1272 N N . TRP A 1 168 ? 3.721 -7.689 8.854 1.00 96.31 168 TRP A N 1
ATOM 1273 C CA . TRP A 1 168 ? 2.311 -8.078 8.808 1.00 96.31 168 TRP A CA 1
ATOM 1274 C C . TRP A 1 168 ? 2.235 -9.599 8.656 1.00 96.31 168 TRP A C 1
ATOM 1276 O O . TRP A 1 168 ? 2.783 -10.108 7.680 1.00 96.31 168 TRP A O 1
ATOM 1286 N N . PRO A 1 169 ? 1.573 -10.333 9.567 1.00 96.38 169 PRO A N 1
ATOM 1287 C CA . PRO A 1 169 ? 1.500 -11.789 9.482 1.00 96.38 169 PRO A CA 1
ATOM 1288 C C . PRO A 1 169 ? 0.794 -12.280 8.210 1.00 96.38 169 PRO A C 1
ATOM 1290 O O . PRO A 1 169 ? 1.191 -13.304 7.666 1.00 96.38 169 PRO A O 1
ATOM 1293 N N . GLU A 1 170 ? -0.197 -11.536 7.707 1.00 97.69 170 GLU A N 1
ATOM 1294 C CA . GLU A 1 170 ? -0.910 -11.851 6.462 1.00 97.69 170 GLU A CA 1
ATOM 1295 C C . GLU A 1 170 ? 0.035 -11.775 5.254 1.00 97.69 170 GLU A C 1
ATOM 1297 O O . GLU A 1 170 ? 0.108 -12.692 4.439 1.00 97.69 170 GLU A O 1
ATOM 1302 N N . PHE A 1 171 ? 0.814 -10.694 5.160 1.00 98.25 171 PHE A N 1
ATOM 1303 C CA . PHE A 1 171 ? 1.780 -10.527 4.077 1.00 98.25 171 PHE A CA 1
ATOM 1304 C C . PHE A 1 171 ? 2.983 -11.452 4.223 1.00 98.25 171 PHE A C 1
ATOM 1306 O O . PHE A 1 171 ? 3.503 -11.910 3.214 1.00 98.25 171 PHE A O 1
ATOM 1313 N N . ASP A 1 172 ? 3.420 -11.753 5.445 1.00 97.94 172 ASP A N 1
ATOM 1314 C CA . ASP A 1 172 ? 4.462 -12.750 5.681 1.00 97.94 172 ASP A CA 1
ATOM 1315 C C . ASP A 1 172 ? 4.029 -14.112 5.139 1.00 97.94 172 ASP A C 1
ATOM 1317 O O . ASP A 1 172 ? 4.765 -14.717 4.370 1.00 97.94 172 ASP A O 1
ATOM 1321 N N . GLU A 1 173 ? 2.810 -14.561 5.441 1.00 97.50 173 GLU A N 1
ATOM 1322 C CA . GLU A 1 173 ? 2.263 -15.808 4.900 1.00 97.50 173 GLU A CA 1
ATOM 1323 C C . GLU A 1 173 ? 2.241 -15.833 3.365 1.00 97.50 173 GLU A C 1
ATOM 1325 O O . GLU A 1 173 ? 2.743 -16.792 2.777 1.00 97.50 173 GLU A O 1
ATOM 1330 N N . TYR A 1 174 ? 1.776 -14.756 2.723 1.00 98.25 174 TYR A N 1
ATOM 1331 C CA . TYR A 1 174 ? 1.818 -14.621 1.262 1.00 98.25 174 TYR A CA 1
ATOM 1332 C C . TYR A 1 174 ? 3.251 -14.686 0.709 1.00 98.25 174 TYR A C 1
ATOM 1334 O O . TYR A 1 174 ? 3.547 -15.465 -0.195 1.00 98.25 174 TYR A O 1
ATOM 1342 N N . VAL A 1 175 ? 4.175 -13.911 1.281 1.00 98.00 175 VAL A N 1
ATOM 1343 C CA . VAL A 1 175 ? 5.581 -13.867 0.851 1.00 98.00 175 VAL A CA 1
ATOM 1344 C C . VAL A 1 175 ? 6.259 -15.229 1.023 1.00 98.00 175 VAL A C 1
ATOM 1346 O O . VAL A 1 175 ? 7.036 -15.646 0.164 1.00 98.00 175 VAL A O 1
ATOM 1349 N N . ARG A 1 176 ? 5.951 -15.962 2.101 1.00 97.38 176 ARG A N 1
ATOM 1350 C CA . ARG A 1 176 ? 6.462 -17.322 2.323 1.00 97.38 176 ARG A CA 1
ATOM 1351 C C . ARG A 1 176 ? 5.965 -18.316 1.274 1.00 97.38 176 ARG A C 1
ATOM 1353 O O . ARG A 1 176 ? 6.709 -19.245 0.962 1.00 97.38 176 ARG A O 1
ATOM 1360 N N . ALA A 1 177 ? 4.742 -18.138 0.780 1.00 97.00 177 ALA A N 1
ATOM 1361 C CA . ALA A 1 177 ? 4.138 -18.993 -0.236 1.00 97.00 177 ALA A CA 1
ATOM 1362 C C . ALA A 1 177 ? 4.676 -18.704 -1.649 1.00 97.00 177 ALA A C 1
ATOM 1364 O O . ALA A 1 177 ? 4.889 -19.640 -2.414 1.00 97.00 177 ALA A O 1
ATOM 1365 N N . GLU A 1 178 ? 4.937 -17.436 -1.979 1.00 96.00 178 GLU A N 1
ATOM 1366 C CA . GLU A 1 178 ? 5.363 -17.028 -3.328 1.00 96.00 178 GLU A CA 1
ATOM 1367 C C . GLU A 1 178 ? 6.881 -17.107 -3.567 1.00 96.00 178 GLU A C 1
ATOM 1369 O O . GLU A 1 178 ? 7.318 -17.157 -4.716 1.00 96.00 178 GLU A O 1
ATOM 1374 N N . ARG A 1 179 ? 7.709 -17.078 -2.515 1.00 96.19 179 ARG A N 1
ATOM 1375 C CA . ARG A 1 179 ? 9.176 -17.046 -2.665 1.00 96.19 179 ARG A CA 1
ATOM 1376 C C . ARG A 1 179 ? 9.749 -18.349 -3.236 1.00 96.19 179 ARG A C 1
ATOM 1378 O O . ARG A 1 179 ? 9.355 -19.455 -2.865 1.00 96.19 179 ARG A O 1
ATOM 1385 N N . ALA A 1 180 ? 10.812 -18.209 -4.013 1.00 94.06 180 ALA A N 1
ATOM 1386 C CA . ALA A 1 180 ? 11.708 -19.276 -4.424 1.00 94.06 180 ALA A CA 1
ATOM 1387 C C . ALA A 1 180 ? 13.081 -19.169 -3.736 1.00 94.06 180 ALA A C 1
ATOM 1389 O O . ALA A 1 180 ? 13.535 -18.100 -3.330 1.00 94.06 180 ALA A O 1
ATOM 1390 N N . GLY A 1 181 ? 13.809 -20.291 -3.695 1.00 93.56 181 GLY A N 1
ATOM 1391 C CA . GLY A 1 181 ? 15.117 -20.414 -3.031 1.00 93.56 181 GLY A CA 1
ATOM 1392 C C . GLY A 1 181 ? 16.238 -19.497 -3.538 1.00 93.56 181 GLY A C 1
ATOM 1393 O O . GLY A 1 181 ? 17.303 -19.450 -2.935 1.00 93.56 181 GLY A O 1
ATOM 1394 N N . HIS A 1 182 ? 16.039 -18.793 -4.654 1.00 91.94 182 HIS A N 1
ATOM 1395 C CA . HIS A 1 182 ? 17.014 -17.879 -5.259 1.00 91.94 182 HIS A CA 1
ATOM 1396 C C . HIS A 1 182 ? 16.584 -16.404 -5.183 1.00 91.94 182 HIS A C 1
ATOM 1398 O O . HIS A 1 182 ? 17.312 -15.528 -5.660 1.00 91.94 182 HIS A O 1
ATOM 1404 N N . ASP A 1 183 ? 15.427 -16.132 -4.579 1.00 95.50 183 ASP A N 1
ATOM 1405 C CA . ASP A 1 183 ? 14.853 -14.795 -4.495 1.00 95.50 183 ASP A CA 1
ATOM 1406 C C . ASP A 1 183 ? 15.536 -13.925 -3.445 1.00 95.50 183 ASP A C 1
ATOM 1408 O O . ASP A 1 183 ? 16.231 -14.395 -2.536 1.00 95.50 183 ASP A O 1
ATOM 1412 N N . LEU A 1 184 ? 15.308 -12.624 -3.596 1.00 97.50 184 LEU A N 1
ATOM 1413 C CA . LEU A 1 184 ? 15.821 -11.580 -2.729 1.00 97.50 184 LEU A CA 1
ATOM 1414 C C . LEU A 1 184 ? 14.741 -11.095 -1.761 1.00 97.50 184 LEU A C 1
ATOM 1416 O O . LEU A 1 184 ? 13.697 -10.614 -2.191 1.00 97.50 184 LEU A O 1
ATOM 1420 N N . LEU A 1 185 ? 15.050 -11.068 -0.469 1.00 98.38 185 LEU A N 1
ATOM 1421 C CA . LEU A 1 185 ? 14.286 -10.319 0.526 1.00 98.38 185 LEU A CA 1
ATOM 1422 C C . LEU A 1 185 ? 15.040 -9.045 0.921 1.00 98.38 185 LEU A C 1
ATOM 1424 O O . LEU A 1 185 ? 16.176 -9.102 1.391 1.00 98.38 185 LEU A O 1
ATOM 1428 N N . CYS A 1 186 ? 14.404 -7.887 0.774 1.00 98.19 186 CYS A N 1
ATOM 1429 C CA . CYS A 1 186 ? 14.869 -6.623 1.337 1.00 98.19 186 CYS A CA 1
ATOM 1430 C C . CYS A 1 186 ? 13.971 -6.222 2.504 1.00 98.19 186 CYS A C 1
ATOM 1432 O O . CYS A 1 186 ? 12.762 -6.085 2.335 1.00 98.19 186 CYS A O 1
ATOM 1434 N N . LEU A 1 187 ? 14.577 -5.995 3.668 1.00 97.00 187 LEU A N 1
ATOM 1435 C CA . LEU A 1 187 ? 13.868 -5.641 4.896 1.00 97.00 187 LEU A CA 1
ATOM 1436 C C . LEU A 1 187 ? 14.630 -4.570 5.697 1.00 97.00 187 LEU A C 1
ATOM 1438 O O . LEU A 1 187 ? 15.819 -4.332 5.455 1.00 97.00 187 LEU A O 1
ATOM 1442 N N . PRO A 1 188 ? 13.983 -3.860 6.635 1.00 94.12 188 PRO A N 1
ATOM 1443 C CA . PRO A 1 188 ? 14.636 -2.799 7.404 1.00 94.12 188 PRO A CA 1
ATOM 1444 C C . PRO A 1 188 ? 15.747 -3.361 8.301 1.00 94.12 188 PRO A C 1
ATOM 1446 O O . PRO A 1 188 ? 16.884 -2.880 8.288 1.00 94.12 188 PRO A O 1
ATOM 1449 N N . LEU A 1 189 ? 15.413 -4.417 9.044 1.00 94.19 189 LEU A N 1
ATOM 1450 C CA . LEU A 1 189 ? 16.298 -5.218 9.888 1.00 94.19 189 LEU A CA 1
ATOM 1451 C C . LEU A 1 189 ? 15.636 -6.569 10.190 1.00 94.19 189 LEU A C 1
ATOM 1453 O O . LEU A 1 189 ? 14.410 -6.655 10.167 1.00 94.19 189 LEU A O 1
ATOM 1457 N N . ASP A 1 190 ? 16.424 -7.587 10.531 1.00 93.50 190 ASP A N 1
ATOM 1458 C CA . ASP A 1 190 ? 15.906 -8.885 10.989 1.00 93.50 190 ASP A CA 1
ATOM 1459 C C . ASP A 1 190 ? 15.353 -8.782 12.422 1.00 93.50 190 ASP A C 1
ATOM 1461 O O . ASP A 1 190 ? 16.087 -8.804 13.417 1.00 93.50 190 ASP A O 1
ATOM 1465 N N . GLY A 1 191 ? 14.033 -8.639 12.544 1.00 91.56 191 GLY A N 1
ATOM 1466 C CA . GLY A 1 191 ? 13.383 -8.453 13.834 1.00 91.56 191 GLY A CA 1
ATOM 1467 C C . GLY A 1 191 ? 13.466 -9.668 14.753 1.00 91.56 191 GLY A C 1
ATOM 1468 O O . GLY A 1 191 ? 13.524 -9.482 15.969 1.00 91.56 191 GLY A O 1
ATOM 1469 N N . LYS A 1 192 ? 13.539 -10.892 14.214 1.00 91.62 192 LYS A N 1
ATOM 1470 C CA . LYS A 1 192 ? 13.675 -12.117 15.019 1.00 91.62 192 LYS A CA 1
ATOM 1471 C C . LYS A 1 192 ? 15.049 -12.158 15.690 1.00 91.62 192 LYS A C 1
ATOM 1473 O O . LYS A 1 192 ? 15.142 -12.467 16.875 1.00 91.62 192 LYS A O 1
ATOM 1478 N N . ARG A 1 193 ? 16.100 -11.729 14.982 1.00 91.50 193 ARG A N 1
ATOM 1479 C CA . ARG A 1 193 ? 17.465 -11.621 15.522 1.00 91.50 193 ARG A CA 1
ATOM 1480 C C . ARG A 1 193 ? 17.624 -10.528 16.586 1.00 91.50 193 ARG A C 1
ATOM 1482 O O . ARG A 1 193 ? 18.420 -10.690 17.507 1.00 91.50 193 ARG A O 1
ATOM 1489 N N . PHE A 1 194 ? 16.910 -9.409 16.458 1.00 88.06 194 PHE A N 1
ATOM 1490 C CA . PHE A 1 194 ? 17.068 -8.237 17.338 1.00 88.06 194 PHE A CA 1
ATOM 1491 C C . PHE A 1 194 ? 15.924 -8.031 18.347 1.00 88.06 194 PHE A C 1
ATOM 1493 O O . PHE A 1 194 ? 15.862 -6.980 18.990 1.00 88.06 194 PHE A O 1
ATOM 1500 N N . GLY A 1 195 ? 15.000 -8.989 18.480 1.00 91.06 195 GLY A N 1
ATOM 1501 C CA . GLY A 1 195 ? 13.855 -8.881 19.392 1.00 91.06 195 GLY A CA 1
ATOM 1502 C C . GLY A 1 195 ? 12.908 -7.725 19.042 1.00 91.06 195 GLY A C 1
ATOM 1503 O O . GLY A 1 195 ? 12.433 -7.007 19.922 1.00 91.06 195 GLY A O 1
ATOM 1504 N N . LYS A 1 196 ? 12.672 -7.485 17.747 1.00 92.00 196 LYS A N 1
ATOM 1505 C CA . LYS A 1 196 ? 11.793 -6.428 17.224 1.00 92.00 196 LYS A CA 1
ATOM 1506 C C . LYS A 1 196 ? 10.606 -7.035 16.484 1.00 92.00 196 LYS A C 1
ATOM 1508 O O . LYS A 1 196 ? 10.683 -7.303 15.288 1.00 92.00 196 LYS A O 1
ATOM 1513 N N . ALA A 1 197 ? 9.488 -7.193 17.194 1.00 91.62 197 ALA A N 1
ATOM 1514 C CA . ALA A 1 197 ? 8.257 -7.783 16.659 1.00 91.62 197 ALA A CA 1
ATOM 1515 C C . ALA A 1 197 ? 7.735 -7.071 15.395 1.00 91.62 197 ALA A C 1
ATOM 1517 O O . ALA A 1 197 ? 7.232 -7.708 14.479 1.00 91.62 197 ALA A O 1
ATOM 1518 N N . ASN A 1 198 ? 7.921 -5.752 15.302 1.00 90.94 198 ASN A N 1
ATOM 1519 C CA . ASN A 1 198 ? 7.486 -4.946 14.161 1.00 90.94 198 ASN A CA 1
ATOM 1520 C C . ASN A 1 198 ? 8.308 -5.164 12.873 1.00 90.94 198 ASN A C 1
ATOM 1522 O O . ASN A 1 198 ? 7.963 -4.580 11.851 1.00 90.94 198 ASN A O 1
ATOM 1526 N N . TYR A 1 199 ? 9.365 -5.984 12.910 1.00 94.94 199 TYR A N 1
ATOM 1527 C CA . TYR A 1 199 ? 10.138 -6.423 11.739 1.00 94.94 199 TYR A CA 1
ATOM 1528 C C . TYR A 1 199 ? 10.374 -7.944 11.745 1.00 94.94 199 TYR A C 1
ATOM 1530 O O . TYR A 1 199 ? 11.378 -8.418 11.215 1.00 94.94 199 TYR A O 1
ATOM 1538 N N . ALA A 1 200 ? 9.491 -8.720 12.379 1.00 95.75 200 ALA A N 1
ATOM 1539 C CA . ALA A 1 200 ? 9.654 -10.163 12.578 1.00 95.75 200 ALA A CA 1
ATOM 1540 C C . ALA A 1 200 ? 9.341 -11.016 11.328 1.00 95.75 200 ALA A C 1
ATOM 1542 O O . ALA A 1 200 ? 8.777 -12.102 11.448 1.00 95.75 200 ALA A O 1
ATOM 1543 N N . TRP A 1 201 ? 9.729 -10.533 10.145 1.00 97.38 201 TRP A N 1
ATOM 1544 C CA . TRP A 1 201 ? 9.595 -11.241 8.871 1.00 97.38 201 TRP A CA 1
ATOM 1545 C C . TRP A 1 201 ? 10.320 -12.585 8.889 1.00 97.38 201 TRP A C 1
ATOM 1547 O O . TRP A 1 201 ? 11.379 -12.737 9.505 1.00 97.38 201 TRP A O 1
ATOM 1557 N N . ASP A 1 202 ? 9.761 -13.565 8.192 1.00 96.50 202 ASP A N 1
ATOM 1558 C CA . ASP A 1 202 ? 10.429 -14.827 7.940 1.00 96.50 202 ASP A CA 1
ATOM 1559 C C . ASP A 1 202 ? 11.499 -14.681 6.853 1.00 96.50 202 ASP A C 1
ATOM 1561 O O . ASP A 1 202 ? 11.211 -14.435 5.684 1.00 96.50 202 ASP A O 1
ATOM 1565 N N . THR A 1 203 ? 12.759 -14.843 7.250 1.00 96.62 203 THR A N 1
ATOM 1566 C CA . THR A 1 203 ? 13.923 -14.741 6.360 1.00 96.62 203 THR A CA 1
ATOM 1567 C C . THR A 1 203 ? 14.343 -16.089 5.768 1.00 96.62 203 THR A C 1
ATOM 1569 O O . THR A 1 203 ? 15.245 -16.137 4.931 1.00 96.62 203 THR A O 1
ATOM 1572 N N . GLY A 1 204 ? 13.707 -17.191 6.182 1.00 95.88 204 GLY A N 1
ATOM 1573 C CA . GLY A 1 204 ? 14.032 -18.535 5.714 1.00 95.88 204 GLY A CA 1
ATOM 1574 C C . GLY A 1 204 ? 13.656 -18.746 4.247 1.00 95.88 204 GLY A C 1
ATOM 1575 O O . GLY A 1 204 ? 12.726 -18.137 3.734 1.00 95.88 204 GLY A O 1
ATOM 1576 N N . GLY A 1 205 ? 14.379 -19.622 3.552 1.00 94.81 205 GLY A N 1
ATOM 1577 C CA . GLY A 1 205 ? 14.055 -19.998 2.171 1.00 94.81 205 GLY A CA 1
ATOM 1578 C C . GLY A 1 205 ? 14.372 -18.949 1.100 1.00 94.81 205 GLY A C 1
ATOM 1579 O O . GLY A 1 205 ? 14.147 -19.231 -0.070 1.00 94.81 205 GLY A O 1
ATOM 1580 N N . PHE A 1 206 ? 14.913 -17.781 1.456 1.00 96.94 206 PHE A N 1
ATOM 1581 C CA . PHE A 1 206 ? 15.450 -16.821 0.489 1.00 96.94 206 PHE A CA 1
ATOM 1582 C C . PHE A 1 206 ? 16.897 -17.148 0.128 1.00 96.94 206 PHE A C 1
ATOM 1584 O O . PHE A 1 206 ? 17.693 -17.516 0.993 1.00 96.94 206 PHE A O 1
ATOM 1591 N N . GLY A 1 207 ? 17.254 -16.952 -1.143 1.00 94.38 207 GLY A N 1
ATOM 1592 C CA . GLY A 1 207 ? 18.640 -17.089 -1.596 1.00 94.38 207 GLY A CA 1
ATOM 1593 C C . GLY A 1 207 ? 19.508 -15.920 -1.143 1.00 94.38 207 GLY A C 1
ATOM 1594 O O . GLY A 1 207 ? 20.710 -16.070 -0.935 1.00 94.38 207 GLY A O 1
ATOM 1595 N N . GLU A 1 208 ? 18.895 -14.749 -0.964 1.00 95.81 208 GLU A N 1
ATOM 1596 C CA . GLU A 1 208 ? 19.575 -13.558 -0.483 1.00 95.81 208 GLU A CA 1
ATOM 1597 C C . GLU A 1 208 ? 18.665 -12.710 0.413 1.00 95.81 208 GLU A C 1
ATOM 1599 O O . GLU A 1 208 ? 17.513 -12.440 0.082 1.00 95.81 208 GLU A O 1
ATOM 1604 N N . VAL A 1 209 ? 19.211 -12.226 1.530 1.00 97.19 209 VAL A N 1
ATOM 1605 C CA . VAL A 1 209 ? 18.514 -11.336 2.466 1.00 97.19 209 VAL A CA 1
ATOM 1606 C C . VAL A 1 209 ? 19.352 -10.075 2.676 1.00 97.19 209 VAL A C 1
ATOM 1608 O O . VAL A 1 209 ? 20.524 -10.151 3.045 1.00 97.19 209 VAL A O 1
ATOM 1611 N N . ARG A 1 210 ? 18.764 -8.897 2.441 1.00 96.31 210 ARG A N 1
ATOM 1612 C CA . ARG A 1 210 ? 19.433 -7.593 2.553 1.00 96.31 210 ARG A CA 1
ATOM 1613 C C . ARG A 1 210 ? 18.721 -6.679 3.539 1.00 96.31 210 ARG A C 1
ATOM 1615 O O . ARG A 1 210 ? 17.631 -6.176 3.279 1.00 96.31 210 ARG A O 1
ATOM 1622 N N . GLU A 1 211 ? 19.395 -6.387 4.645 1.00 95.50 211 GLU A N 1
ATOM 1623 C CA . GLU A 1 211 ? 18.905 -5.454 5.659 1.00 95.50 211 GLU A CA 1
ATOM 1624 C C . GLU A 1 211 ? 19.336 -4.002 5.370 1.00 95.50 211 GLU A C 1
ATOM 1626 O O . GLU A 1 211 ? 20.484 -3.737 5.000 1.00 95.50 211 GLU A O 1
ATOM 1631 N N . ARG A 1 212 ? 18.454 -3.022 5.611 1.00 93.81 212 ARG A N 1
ATOM 1632 C CA . ARG A 1 212 ? 18.755 -1.575 5.526 1.00 93.81 212 ARG A CA 1
ATOM 1633 C C . ARG A 1 212 ? 18.774 -0.915 6.906 1.00 93.81 212 ARG A C 1
ATOM 1635 O O . ARG A 1 212 ? 18.058 0.047 7.198 1.00 93.81 212 ARG A O 1
ATOM 1642 N N . ARG A 1 213 ? 19.667 -1.416 7.765 1.00 91.38 213 ARG A N 1
ATOM 1643 C CA . ARG A 1 213 ? 19.768 -1.021 9.182 1.00 91.38 213 ARG A CA 1
ATOM 1644 C C . ARG A 1 213 ? 20.039 0.471 9.386 1.00 91.38 213 ARG A C 1
ATOM 1646 O O . ARG A 1 213 ? 19.448 1.069 10.278 1.00 91.38 213 ARG A O 1
ATOM 1653 N N . ALA A 1 214 ? 20.883 1.087 8.554 1.00 88.56 214 ALA A N 1
ATOM 1654 C CA . ALA A 1 214 ? 21.210 2.512 8.666 1.00 88.56 214 ALA A CA 1
ATOM 1655 C C . ALA A 1 214 ? 19.981 3.410 8.430 1.00 88.56 214 ALA A C 1
ATOM 1657 O O . ALA A 1 214 ? 19.671 4.268 9.259 1.00 88.56 214 ALA A O 1
ATOM 1658 N N . ALA A 1 215 ? 19.228 3.157 7.353 1.00 87.44 215 ALA A N 1
ATOM 1659 C CA . ALA A 1 215 ? 17.969 3.852 7.079 1.00 87.44 215 ALA A CA 1
ATOM 1660 C C . ALA A 1 215 ? 16.961 3.649 8.225 1.00 87.44 215 ALA A C 1
ATOM 1662 O O . ALA A 1 215 ? 16.315 4.599 8.673 1.00 87.44 215 ALA A O 1
ATOM 1663 N N . THR A 1 216 ? 16.901 2.432 8.770 1.00 87.50 216 THR A N 1
ATOM 1664 C CA . THR A 1 216 ? 16.009 2.083 9.884 1.00 87.50 216 THR A CA 1
ATOM 1665 C C . THR A 1 216 ? 16.380 2.786 11.191 1.00 87.50 216 THR A C 1
ATOM 1667 O O . THR A 1 216 ? 15.502 3.286 11.897 1.00 87.50 216 THR A O 1
ATOM 1670 N N . ALA A 1 217 ? 17.672 2.880 11.511 1.00 87.75 217 ALA A N 1
ATOM 1671 C CA . ALA A 1 217 ? 18.166 3.587 12.689 1.00 87.75 217 ALA A CA 1
ATOM 1672 C C . ALA A 1 217 ? 17.876 5.092 12.602 1.00 87.75 217 ALA A C 1
ATOM 1674 O O . ALA A 1 217 ? 17.345 5.669 13.553 1.00 87.75 217 ALA A O 1
ATOM 1675 N N . LEU A 1 218 ? 18.130 5.710 11.441 1.00 87.94 218 LEU A N 1
ATOM 1676 C CA . LEU A 1 218 ? 17.788 7.113 11.188 1.00 87.94 218 LEU A CA 1
ATOM 1677 C C . LEU A 1 218 ? 16.285 7.363 11.349 1.00 87.94 218 LEU A C 1
ATOM 1679 O O . LEU A 1 218 ? 15.894 8.322 12.015 1.00 87.94 218 LEU A O 1
ATOM 1683 N N . ARG A 1 219 ? 15.442 6.474 10.803 1.00 89.38 219 ARG A N 1
ATOM 1684 C CA . ARG A 1 219 ? 13.987 6.524 10.996 1.00 89.38 219 ARG A CA 1
ATOM 1685 C C . ARG A 1 219 ? 13.605 6.465 12.468 1.00 89.38 219 ARG A C 1
ATOM 1687 O O . ARG A 1 219 ? 12.810 7.284 12.926 1.00 89.38 219 ARG A O 1
ATOM 1694 N N . SER A 1 220 ? 14.169 5.518 13.214 1.00 87.88 220 SER A N 1
ATOM 1695 C CA . SER A 1 220 ? 13.892 5.357 14.642 1.00 87.88 220 SER A CA 1
ATOM 1696 C C . SER A 1 220 ? 14.272 6.609 15.437 1.00 87.88 220 SER A C 1
ATOM 1698 O O . SER A 1 220 ? 13.490 7.060 16.268 1.00 87.88 220 SER A O 1
ATOM 1700 N N . LEU A 1 221 ? 15.451 7.187 15.192 1.00 87.50 221 LEU A N 1
ATOM 1701 C CA . LEU A 1 221 ? 15.910 8.390 15.893 1.00 87.50 221 LEU A CA 1
ATOM 1702 C C . LEU A 1 221 ? 15.037 9.607 15.577 1.00 87.50 221 LEU A C 1
ATOM 1704 O O . LEU A 1 221 ? 14.611 10.305 16.496 1.00 87.50 221 LEU A O 1
ATOM 1708 N N . ALA A 1 222 ? 14.724 9.829 14.298 1.00 86.31 222 ALA A N 1
ATOM 1709 C CA . ALA A 1 222 ? 13.866 10.932 13.877 1.00 86.31 222 ALA A CA 1
ATOM 1710 C C . ALA A 1 222 ? 12.449 10.804 14.459 1.00 86.31 222 ALA A C 1
ATOM 1712 O O . ALA A 1 222 ? 11.880 11.789 14.923 1.00 86.31 222 ALA A O 1
ATOM 1713 N N . SER A 1 223 ? 11.906 9.583 14.509 1.00 85.75 223 SER A N 1
ATOM 1714 C CA . SER A 1 223 ? 10.539 9.330 14.985 1.00 85.75 223 SER A CA 1
ATOM 1715 C C . SER A 1 223 ? 10.329 9.648 16.466 1.00 85.75 223 SER A C 1
ATOM 1717 O O . SER A 1 223 ? 9.212 9.979 16.849 1.00 85.75 223 SER A O 1
ATOM 1719 N N . ARG A 1 224 ? 11.385 9.608 17.293 1.00 86.69 224 ARG A N 1
ATOM 1720 C CA . ARG A 1 224 ? 11.314 9.951 18.730 1.00 86.69 224 ARG A CA 1
ATOM 1721 C C . ARG A 1 224 ? 11.001 11.424 18.992 1.00 86.69 224 ARG A C 1
ATOM 1723 O O . ARG A 1 224 ? 10.584 11.759 20.091 1.00 86.69 224 ARG A O 1
ATOM 1730 N N . ARG A 1 225 ? 11.238 12.295 18.008 1.00 83.88 225 ARG A N 1
ATOM 1731 C CA . ARG A 1 225 ? 11.013 13.746 18.106 1.00 83.88 225 ARG A CA 1
ATOM 1732 C C . ARG A 1 225 ? 9.733 14.198 17.403 1.00 83.88 225 ARG A C 1
ATOM 1734 O O . ARG A 1 225 ? 9.437 15.387 17.394 1.00 83.88 225 ARG A O 1
ATOM 1741 N N . LEU A 1 226 ? 9.005 13.278 16.767 1.00 86.00 226 LEU A N 1
ATOM 1742 C CA . LEU A 1 226 ? 7.770 13.603 16.061 1.00 86.00 226 LEU A CA 1
ATOM 1743 C C . LEU A 1 226 ? 6.594 13.620 17.030 1.00 86.00 226 LEU A C 1
ATOM 1745 O O . LEU A 1 226 ? 6.496 12.769 17.914 1.00 86.00 226 LEU A O 1
ATOM 1749 N N . ALA A 1 227 ? 5.657 14.534 16.788 1.00 80.25 227 ALA A N 1
ATOM 1750 C CA . ALA A 1 227 ? 4.348 14.486 17.417 1.00 80.25 227 ALA A CA 1
ATOM 1751 C C . ALA A 1 227 ? 3.670 13.124 17.167 1.00 80.25 227 ALA A C 1
ATOM 1753 O O . ALA A 1 227 ? 3.953 12.418 16.186 1.00 80.25 227 ALA A O 1
ATOM 1754 N N . ALA A 1 228 ? 2.759 12.749 18.067 1.00 74.69 228 ALA A N 1
ATOM 1755 C CA . ALA A 1 228 ? 2.017 11.496 17.961 1.00 74.69 228 ALA A CA 1
ATOM 1756 C C . ALA A 1 228 ? 1.131 11.450 16.703 1.00 74.69 228 ALA A C 1
ATOM 1758 O O . ALA A 1 228 ? 0.951 10.378 16.129 1.00 74.69 228 ALA A O 1
ATOM 1759 N N . GLN A 1 229 ? 0.618 12.601 16.261 1.00 75.56 229 GLN A N 1
ATOM 1760 C CA . GLN A 1 229 ? -0.263 12.772 15.101 1.00 75.56 229 GLN A CA 1
ATOM 1761 C C . GLN A 1 229 ? 0.057 14.091 14.372 1.00 75.56 229 GLN A C 1
ATOM 1763 O O . GLN A 1 229 ? 0.877 14.877 14.849 1.00 75.56 229 GLN A O 1
ATOM 1768 N N . GLY A 1 230 ? -0.580 14.322 13.220 1.00 83.31 230 GLY A N 1
ATOM 1769 C CA . GLY A 1 230 ? -0.516 15.587 12.483 1.00 83.31 230 GLY A CA 1
ATOM 1770 C C . GLY A 1 230 ? 0.338 15.565 11.212 1.00 83.31 230 GLY A C 1
ATOM 1771 O O . GLY A 1 230 ? 1.097 14.627 10.943 1.00 83.31 230 GLY A O 1
ATOM 1772 N N . ALA A 1 231 ? 0.258 16.659 10.455 1.00 85.69 231 ALA A N 1
ATOM 1773 C CA . ALA A 1 231 ? 0.927 16.847 9.166 1.00 85.69 231 ALA A CA 1
ATOM 1774 C C . ALA A 1 231 ? 2.447 16.652 9.205 1.00 85.69 231 ALA A C 1
ATOM 1776 O O . ALA A 1 231 ? 3.033 16.034 8.316 1.00 85.69 231 ALA A O 1
ATOM 1777 N N . SER A 1 232 ? 3.109 17.164 10.249 1.00 87.06 232 SER A N 1
ATOM 1778 C CA . SER A 1 232 ? 4.566 17.060 10.406 1.00 87.06 232 SER A CA 1
ATOM 1779 C C . SER A 1 232 ? 5.023 15.603 10.504 1.00 87.06 232 SER A C 1
ATOM 1781 O O . SER A 1 232 ? 6.035 15.226 9.904 1.00 87.06 232 SER A O 1
ATOM 1783 N N . ARG A 1 233 ? 4.239 14.769 11.200 1.00 88.75 233 ARG A N 1
ATOM 1784 C CA . ARG A 1 233 ? 4.453 13.327 11.296 1.00 88.75 233 ARG A CA 1
ATOM 1785 C C . ARG A 1 233 ? 4.251 12.658 9.940 1.00 88.75 233 ARG A C 1
ATOM 1787 O O . ARG A 1 233 ? 5.131 11.908 9.531 1.00 88.75 233 ARG A O 1
ATOM 1794 N N . GLN A 1 234 ? 3.158 12.952 9.233 1.00 90.38 234 GLN A N 1
ATOM 1795 C CA . GLN A 1 234 ? 2.875 12.345 7.924 1.00 90.38 234 GLN A CA 1
ATOM 1796 C C . GLN A 1 234 ? 3.962 12.669 6.890 1.00 90.38 234 GLN A C 1
ATOM 1798 O O . GLN A 1 234 ? 4.530 11.762 6.282 1.00 90.38 234 GLN A O 1
ATOM 1803 N N . LYS A 1 235 ? 4.379 13.938 6.795 1.00 91.31 235 LYS A N 1
ATOM 1804 C CA . LYS A 1 235 ? 5.516 14.355 5.952 1.00 91.31 235 LYS A CA 1
ATOM 1805 C C . LYS A 1 235 ? 6.805 13.621 6.319 1.00 91.31 235 LYS A C 1
ATOM 1807 O O . LYS A 1 235 ? 7.587 13.245 5.450 1.00 91.31 235 LYS A O 1
ATOM 1812 N N . ALA A 1 236 ? 7.059 13.414 7.611 1.00 91.75 236 ALA A N 1
ATOM 1813 C CA . ALA A 1 236 ? 8.229 12.666 8.045 1.00 91.75 236 ALA A CA 1
ATOM 1814 C C . ALA A 1 236 ? 8.146 11.178 7.673 1.00 91.75 236 ALA A C 1
ATOM 1816 O O . ALA A 1 236 ? 9.165 10.623 7.273 1.00 91.75 236 ALA A O 1
ATOM 1817 N N . LEU A 1 237 ? 6.976 10.540 7.775 1.00 91.25 237 LEU A N 1
ATOM 1818 C CA . LEU A 1 237 ? 6.768 9.152 7.347 1.00 91.25 237 LEU A CA 1
ATOM 1819 C C . LEU A 1 237 ? 7.016 8.984 5.842 1.00 91.25 237 LEU A C 1
ATOM 1821 O O . LEU A 1 237 ? 7.775 8.093 5.471 1.00 91.25 237 LEU A O 1
ATOM 1825 N N . LEU A 1 238 ? 6.505 9.889 5.002 1.00 93.75 238 LEU A N 1
ATOM 1826 C CA . LEU A 1 238 ? 6.776 9.881 3.557 1.00 93.75 238 LEU A CA 1
ATOM 1827 C C . LEU A 1 238 ? 8.273 10.024 3.248 1.00 93.75 238 LEU A C 1
ATOM 1829 O O . LEU A 1 238 ? 8.830 9.219 2.509 1.00 93.75 238 LEU A O 1
ATOM 1833 N N . ARG A 1 239 ? 8.973 10.959 3.905 1.00 93.19 239 ARG A N 1
ATOM 1834 C CA . ARG A 1 239 ? 10.439 11.097 3.767 1.00 93.19 239 ARG A CA 1
ATOM 1835 C C . ARG A 1 239 ? 11.223 9.877 4.255 1.00 93.19 239 ARG A C 1
ATOM 1837 O O . ARG A 1 239 ? 12.389 9.709 3.898 1.00 93.19 239 ARG A O 1
ATOM 1844 N N . HIS A 1 240 ? 10.669 9.084 5.172 1.00 93.06 240 HIS A N 1
ATOM 1845 C CA . HIS A 1 240 ? 11.283 7.818 5.578 1.00 93.06 240 HIS A CA 1
ATOM 1846 C C . HIS A 1 240 ? 11.053 6.740 4.524 1.00 93.06 240 HIS A C 1
ATOM 1848 O O . HIS A 1 240 ? 12.001 6.034 4.195 1.00 93.06 240 HIS A O 1
ATOM 1854 N N . ALA A 1 241 ? 9.832 6.645 3.999 1.00 94.75 241 ALA A N 1
ATOM 1855 C CA . ALA A 1 241 ? 9.477 5.720 2.934 1.00 94.75 241 ALA A CA 1
ATOM 1856 C C . ALA A 1 241 ? 10.343 5.941 1.685 1.00 94.75 241 ALA A C 1
ATOM 1858 O O . ALA A 1 241 ? 10.929 4.985 1.190 1.00 94.75 241 ALA A O 1
ATOM 1859 N N . GLU A 1 242 ? 10.536 7.195 1.265 1.00 95.44 242 GLU A N 1
ATOM 1860 C CA . GLU A 1 242 ? 11.422 7.562 0.151 1.00 95.44 242 GLU A CA 1
ATOM 1861 C C . GLU A 1 242 ? 12.853 7.050 0.360 1.00 95.44 242 GLU A C 1
ATOM 1863 O O . GLU A 1 242 ? 13.392 6.320 -0.465 1.00 95.44 242 GLU A O 1
ATOM 1868 N N . ARG A 1 243 ? 13.446 7.317 1.531 1.00 94.19 243 ARG A N 1
ATOM 1869 C CA . ARG A 1 243 ? 14.803 6.844 1.853 1.00 94.19 243 ARG A CA 1
ATOM 1870 C C . ARG A 1 243 ? 14.926 5.323 1.886 1.00 94.19 243 ARG A C 1
ATOM 1872 O O . ARG A 1 243 ? 15.985 4.787 1.562 1.00 94.19 243 ARG A O 1
ATOM 1879 N N . VAL A 1 244 ? 13.889 4.622 2.342 1.00 94.69 244 VAL A N 1
ATOM 1880 C CA . VAL A 1 244 ? 13.864 3.153 2.339 1.00 94.69 244 VAL A CA 1
ATOM 1881 C C . VAL A 1 244 ? 13.744 2.633 0.907 1.00 94.69 244 VAL A C 1
ATOM 1883 O O . VAL A 1 244 ? 14.493 1.729 0.541 1.00 94.69 244 VAL A O 1
ATOM 1886 N N . ALA A 1 245 ? 12.882 3.241 0.089 1.00 96.38 245 ALA A N 1
ATOM 1887 C CA . ALA A 1 245 ? 12.740 2.931 -1.328 1.00 96.38 245 ALA A CA 1
ATOM 1888 C C . ALA A 1 245 ? 14.068 3.108 -2.082 1.00 96.38 245 ALA A C 1
ATOM 1890 O O . ALA A 1 245 ? 14.508 2.167 -2.738 1.00 96.38 245 ALA A O 1
ATOM 1891 N N . ASP A 1 246 ? 14.766 4.232 -1.899 1.00 94.06 246 ASP A N 1
ATOM 1892 C CA . ASP A 1 246 ? 16.085 4.481 -2.500 1.00 94.06 246 ASP A CA 1
ATOM 1893 C C . ASP A 1 246 ? 17.121 3.436 -2.061 1.00 94.06 246 ASP A C 1
ATOM 1895 O O . ASP A 1 246 ? 17.905 2.909 -2.858 1.00 94.06 246 ASP A O 1
ATOM 1899 N N . ALA A 1 247 ? 17.112 3.074 -0.775 1.00 93.44 247 ALA A N 1
ATOM 1900 C CA . ALA A 1 247 ? 18.000 2.044 -0.262 1.00 93.44 247 ALA A CA 1
ATOM 1901 C C . ALA A 1 247 ? 17.676 0.663 -0.861 1.00 93.44 247 ALA A C 1
ATOM 1903 O O . ALA A 1 247 ? 18.588 -0.121 -1.133 1.00 93.44 247 ALA A O 1
ATOM 1904 N N . TYR A 1 248 ? 16.406 0.320 -1.063 1.00 96.44 248 TYR A N 1
ATOM 1905 C CA . TYR A 1 248 ? 16.006 -0.939 -1.698 1.00 96.44 248 TYR A CA 1
ATOM 1906 C C . TYR A 1 248 ? 16.272 -0.958 -3.197 1.00 96.44 248 TYR A C 1
ATOM 1908 O O . TYR A 1 248 ? 16.702 -1.989 -3.708 1.00 96.44 248 TYR A O 1
ATOM 1916 N N . ALA A 1 249 ? 16.126 0.173 -3.880 1.00 93.25 249 ALA A N 1
ATOM 1917 C CA . ALA A 1 249 ? 16.404 0.311 -5.300 1.00 93.25 249 ALA A CA 1
ATOM 1918 C C . ALA A 1 249 ? 17.829 -0.119 -5.673 1.00 93.25 249 ALA A C 1
ATOM 1920 O O . ALA A 1 249 ? 18.028 -0.812 -6.669 1.00 93.25 249 ALA A O 1
ATOM 1921 N N . ALA A 1 250 ? 18.815 0.176 -4.819 1.00 88.12 250 ALA A N 1
ATOM 1922 C CA . ALA A 1 250 ? 20.195 -0.284 -4.997 1.00 88.12 250 ALA A CA 1
ATOM 1923 C C . ALA A 1 250 ? 20.351 -1.823 -4.992 1.00 88.12 250 ALA A C 1
ATOM 1925 O O . ALA A 1 250 ? 21.413 -2.339 -5.342 1.00 88.12 250 ALA A O 1
ATOM 1926 N N . SER A 1 251 ? 19.321 -2.567 -4.576 1.00 90.44 251 SER A N 1
ATOM 1927 C CA . SER A 1 251 ? 19.286 -4.030 -4.636 1.00 90.44 251 SER A CA 1
ATOM 1928 C C . SER A 1 251 ? 18.576 -4.608 -5.854 1.00 90.44 251 SER A C 1
ATOM 1930 O O . SER A 1 251 ? 18.706 -5.807 -6.105 1.00 90.44 251 SER A O 1
ATOM 1932 N N . LEU A 1 252 ? 17.857 -3.781 -6.611 1.00 91.19 252 LEU A N 1
ATOM 1933 C CA . LEU A 1 252 ? 17.105 -4.190 -7.791 1.00 91.19 252 LEU A CA 1
ATOM 1934 C C . LEU A 1 252 ? 18.024 -4.223 -9.015 1.00 91.19 252 LEU A C 1
ATOM 1936 O O . LEU A 1 252 ? 17.992 -3.349 -9.882 1.00 91.19 252 LEU A O 1
ATOM 1940 N N . ALA A 1 253 ? 18.872 -5.247 -9.067 1.00 83.31 253 ALA A N 1
ATOM 1941 C CA . ALA A 1 253 ? 19.717 -5.512 -10.221 1.00 83.31 253 ALA A CA 1
ATOM 1942 C C . ALA A 1 253 ? 18.884 -5.926 -11.458 1.00 83.31 253 ALA A C 1
ATOM 1944 O O . ALA A 1 253 ? 17.652 -6.011 -11.424 1.00 83.31 253 ALA A O 1
ATOM 1945 N N . PHE A 1 254 ? 19.559 -6.100 -12.595 1.00 78.44 254 PHE A N 1
ATOM 1946 C CA . PHE A 1 254 ? 18.919 -6.393 -13.885 1.00 78.44 254 PHE A CA 1
ATOM 1947 C C . PHE A 1 254 ? 18.285 -7.793 -13.948 1.00 78.44 254 PHE A C 1
ATOM 1949 O O . PHE A 1 254 ? 17.406 -8.026 -14.767 1.00 78.44 254 PHE A O 1
ATOM 1956 N N . ASP A 1 255 ? 18.742 -8.714 -13.101 1.00 80.25 255 ASP A N 1
ATOM 1957 C CA . ASP A 1 255 ? 18.248 -10.084 -12.965 1.00 80.25 255 ASP A CA 1
ATOM 1958 C C . ASP A 1 255 ? 16.966 -10.171 -12.123 1.00 80.25 255 ASP A C 1
ATOM 1960 O O . ASP A 1 255 ? 16.296 -11.200 -12.135 1.00 80.25 255 ASP A O 1
ATOM 1964 N N . VAL A 1 256 ? 16.596 -9.095 -11.419 1.00 90.19 256 VAL A N 1
ATOM 1965 C CA . VAL A 1 256 ? 15.305 -8.981 -10.737 1.00 90.19 256 VAL A CA 1
ATOM 1966 C C . VAL A 1 256 ? 14.236 -8.612 -11.763 1.00 90.19 256 VAL A C 1
ATOM 1968 O O . VAL A 1 256 ? 14.183 -7.466 -12.212 1.00 90.19 256 VAL A O 1
ATOM 1971 N N . THR A 1 257 ? 13.374 -9.566 -12.117 1.00 88.25 257 THR A N 1
ATOM 1972 C CA . THR A 1 257 ? 12.323 -9.383 -13.145 1.00 88.25 257 THR A CA 1
ATOM 1973 C C . THR A 1 257 ? 10.913 -9.260 -12.566 1.00 88.25 257 THR A C 1
ATOM 1975 O O . THR A 1 257 ? 9.990 -8.793 -13.246 1.00 88.25 257 THR A O 1
ATOM 1978 N N . HIS A 1 258 ? 10.752 -9.627 -11.293 1.00 94.44 258 HIS A N 1
ATOM 1979 C CA . HIS A 1 258 ? 9.522 -9.458 -10.535 1.00 94.44 258 HIS A CA 1
ATOM 1980 C C . HIS A 1 258 ? 9.797 -8.780 -9.188 1.00 94.44 258 HIS A C 1
ATOM 1982 O O . HIS A 1 258 ? 10.800 -9.072 -8.536 1.00 94.44 258 HIS A O 1
ATOM 1988 N N . VAL A 1 259 ? 8.912 -7.878 -8.763 1.00 98.00 259 VAL A N 1
ATOM 1989 C CA . VAL A 1 259 ? 9.010 -7.186 -7.471 1.00 98.00 259 VAL A CA 1
ATOM 1990 C C . VAL A 1 259 ? 7.687 -7.292 -6.718 1.00 98.00 259 VAL A C 1
ATOM 1992 O O . VAL A 1 259 ? 6.660 -6.859 -7.214 1.00 98.00 259 VAL A O 1
ATOM 1995 N N . THR A 1 260 ? 7.697 -7.803 -5.494 1.00 98.69 260 THR A N 1
ATOM 1996 C CA . THR A 1 260 ? 6.583 -7.628 -4.553 1.00 98.69 260 THR A CA 1
ATOM 1997 C C . THR A 1 260 ? 6.939 -6.493 -3.602 1.00 98.69 260 THR A C 1
ATOM 1999 O O . THR A 1 260 ? 7.989 -6.541 -2.963 1.00 98.69 260 THR A O 1
ATOM 2002 N N . VAL A 1 261 ? 6.112 -5.451 -3.515 1.00 98.56 261 VAL A N 1
ATOM 2003 C CA . VAL A 1 261 ? 6.460 -4.207 -2.809 1.00 98.56 261 VAL A CA 1
ATOM 2004 C C . VAL A 1 261 ? 5.340 -3.710 -1.903 1.00 98.56 261 VAL A C 1
ATOM 2006 O O . VAL A 1 261 ? 4.171 -3.734 -2.267 1.00 98.56 261 VAL A O 1
ATOM 2009 N N . MET A 1 262 ? 5.697 -3.217 -0.718 1.00 98.31 262 MET A N 1
ATOM 2010 C CA . MET A 1 262 ? 4.763 -2.512 0.166 1.00 98.31 262 MET A CA 1
ATOM 2011 C C . MET A 1 262 ? 4.301 -1.177 -0.428 1.00 98.31 262 MET A C 1
ATOM 2013 O O . MET A 1 262 ? 5.128 -0.364 -0.843 1.00 98.31 262 MET A O 1
ATOM 2017 N N . GLN A 1 263 ? 2.993 -0.912 -0.371 1.00 98.00 263 GLN A N 1
ATOM 2018 C CA . GLN A 1 263 ? 2.331 0.264 -0.956 1.00 98.00 263 GLN A CA 1
ATOM 2019 C C . GLN A 1 263 ? 3.071 1.592 -0.720 1.00 98.00 263 GLN A C 1
ATOM 2021 O O . GLN A 1 263 ? 3.321 2.338 -1.657 1.00 98.00 263 GLN A O 1
ATOM 2026 N N . HIS A 1 264 ? 3.481 1.891 0.513 1.00 96.94 264 HIS A N 1
ATOM 2027 C CA . HIS A 1 264 ? 4.100 3.182 0.843 1.00 96.94 264 HIS A CA 1
ATOM 2028 C C . HIS A 1 264 ? 5.470 3.425 0.174 1.00 96.94 264 HIS A C 1
ATOM 2030 O O . HIS A 1 264 ? 5.940 4.559 0.160 1.00 96.94 264 HIS A O 1
ATOM 2036 N N . LEU A 1 265 ? 6.126 2.392 -0.367 1.00 98.00 265 LEU A N 1
ATOM 2037 C CA . LEU A 1 265 ? 7.383 2.509 -1.123 1.00 98.00 265 LEU A CA 1
ATOM 2038 C C . LEU A 1 265 ? 7.142 2.703 -2.628 1.00 98.00 265 LEU A C 1
ATOM 2040 O O . LEU A 1 265 ? 8.037 3.141 -3.353 1.00 98.00 265 LEU A O 1
ATOM 2044 N N . LEU A 1 266 ? 5.936 2.364 -3.088 1.00 98.06 266 LEU A N 1
ATOM 2045 C CA . LEU A 1 266 ? 5.548 2.281 -4.489 1.00 98.06 266 LEU A CA 1
ATOM 2046 C C . LEU A 1 266 ? 5.759 3.584 -5.279 1.00 98.06 266 LEU A C 1
ATOM 2048 O O . LEU A 1 266 ? 6.459 3.515 -6.292 1.00 98.06 266 LEU A O 1
ATOM 2052 N N . PRO A 1 267 ? 5.246 4.763 -4.855 1.00 98.12 267 PRO A N 1
ATOM 2053 C CA . PRO A 1 267 ? 5.368 5.983 -5.661 1.00 98.12 267 PRO A CA 1
ATOM 2054 C C . PRO A 1 267 ? 6.828 6.393 -5.884 1.00 98.12 267 PRO A C 1
ATOM 2056 O O . PRO A 1 267 ? 7.192 6.861 -6.961 1.00 98.12 267 PRO A O 1
ATOM 2059 N N . PHE A 1 268 ? 7.696 6.164 -4.895 1.00 98.12 268 PHE A N 1
ATOM 2060 C CA . PHE A 1 268 ? 9.116 6.505 -4.984 1.00 98.12 268 PHE A CA 1
ATOM 2061 C C . PHE A 1 268 ? 9.859 5.592 -5.964 1.00 98.12 268 PHE A C 1
ATOM 2063 O O . PHE A 1 268 ? 10.593 6.078 -6.825 1.00 98.12 268 PHE A O 1
ATOM 2070 N N . LEU A 1 269 ? 9.625 4.276 -5.883 1.00 97.69 269 LEU A N 1
ATOM 2071 C CA . LEU A 1 269 ? 10.223 3.296 -6.798 1.00 97.69 269 LEU A CA 1
ATOM 2072 C C . LEU A 1 269 ? 9.715 3.460 -8.235 1.00 97.69 269 LEU A C 1
ATOM 2074 O O . LEU A 1 269 ? 10.491 3.282 -9.177 1.00 97.69 269 LEU A O 1
ATOM 2078 N N . TRP A 1 270 ? 8.437 3.812 -8.397 1.00 96.00 270 TRP A N 1
ATOM 2079 C CA . TRP A 1 270 ? 7.831 4.113 -9.692 1.00 96.00 270 TRP A CA 1
ATOM 2080 C C . TRP A 1 270 ? 8.462 5.347 -10.330 1.00 96.00 270 TRP A C 1
ATOM 2082 O O . TRP A 1 270 ? 9.031 5.252 -11.417 1.00 96.00 270 TRP A O 1
ATOM 2092 N N . ARG A 1 271 ? 8.452 6.482 -9.619 1.00 95.12 271 ARG A N 1
ATOM 2093 C CA . ARG A 1 271 ? 8.995 7.757 -10.108 1.00 95.12 271 ARG A CA 1
ATOM 2094 C C . ARG A 1 271 ? 10.478 7.660 -10.469 1.00 95.12 271 ARG A C 1
ATOM 2096 O O . ARG A 1 271 ? 10.913 8.256 -11.448 1.00 95.12 271 ARG A O 1
ATOM 2103 N N . ALA A 1 272 ? 11.255 6.903 -9.695 1.00 93.31 272 ALA A N 1
ATOM 2104 C CA . ALA A 1 272 ? 12.674 6.672 -9.965 1.00 93.31 272 ALA A CA 1
ATOM 2105 C C . ALA A 1 272 ? 12.936 5.640 -11.088 1.00 93.31 272 ALA A C 1
ATOM 2107 O O . ALA A 1 272 ? 14.086 5.399 -11.450 1.00 93.31 272 ALA A O 1
ATOM 2108 N N . GLY A 1 273 ? 11.891 5.026 -11.658 1.00 91.19 273 GLY A N 1
ATOM 2109 C CA . GLY A 1 273 ? 11.991 4.087 -12.778 1.00 91.19 273 GLY A CA 1
ATOM 2110 C C . GLY A 1 273 ? 12.469 2.684 -12.394 1.00 91.19 273 GLY A C 1
ATOM 2111 O O . GLY A 1 273 ? 12.757 1.869 -13.271 1.00 91.19 273 GLY A O 1
ATOM 2112 N N . HIS A 1 274 ? 12.538 2.358 -11.101 1.00 92.69 274 HIS A N 1
ATOM 2113 C CA . HIS A 1 274 ? 13.046 1.067 -10.627 1.00 92.69 274 HIS A CA 1
ATOM 2114 C C . HIS A 1 274 ? 12.077 -0.100 -10.856 1.00 92.69 274 HIS A C 1
ATOM 2116 O O . HIS A 1 274 ? 12.495 -1.257 -10.827 1.00 9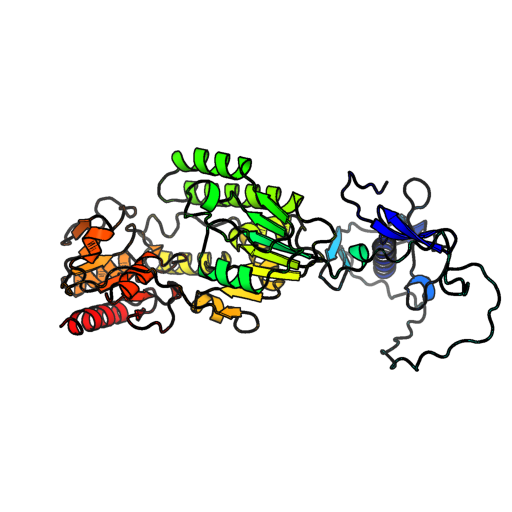2.69 274 HIS A O 1
ATOM 2122 N N . LEU A 1 275 ? 10.805 0.185 -11.136 1.00 92.62 275 LEU A N 1
ATOM 2123 C CA . LEU A 1 275 ? 9.810 -0.821 -11.523 1.00 92.62 275 LEU A CA 1
ATOM 2124 C C . LEU A 1 275 ? 9.699 -0.998 -13.046 1.00 92.62 275 LEU A C 1
ATOM 2126 O O . LEU A 1 275 ? 9.125 -1.981 -13.506 1.00 92.62 275 LEU A O 1
ATOM 2130 N N . GLY A 1 276 ? 10.297 -0.098 -13.833 1.00 86.12 276 GLY A N 1
ATOM 2131 C CA . GLY A 1 276 ? 10.298 -0.191 -15.292 1.00 86.12 276 GLY A CA 1
ATOM 2132 C C . GLY A 1 276 ? 10.957 -1.485 -15.774 1.00 86.12 276 GLY A C 1
ATOM 2133 O O . GLY A 1 276 ? 12.016 -1.878 -15.279 1.00 86.12 276 GLY A O 1
ATOM 2134 N N . GLY A 1 277 ? 10.322 -2.161 -16.732 1.00 82.81 277 GLY A N 1
ATOM 2135 C CA . GLY A 1 277 ? 10.780 -3.452 -17.254 1.00 82.81 277 GLY A CA 1
ATOM 2136 C C . GLY A 1 277 ? 10.462 -4.665 -16.393 1.00 82.81 277 GLY A C 1
ATOM 2137 O O . GLY A 1 277 ? 10.782 -5.786 -16.784 1.00 82.81 277 GLY A O 1
ATOM 2138 N N . ARG A 1 278 ? 9.862 -4.466 -15.218 1.00 88.62 278 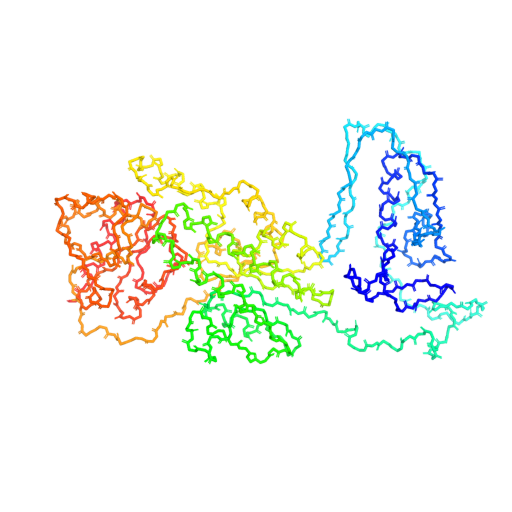ARG A N 1
ATOM 2139 C CA . ARG A 1 278 ? 9.571 -5.528 -14.255 1.00 88.62 278 ARG A CA 1
ATOM 2140 C C . ARG A 1 278 ? 8.067 -5.705 -14.135 1.00 88.62 278 ARG A C 1
ATOM 2142 O O . ARG A 1 278 ? 7.300 -4.762 -14.295 1.00 88.62 278 ARG A O 1
ATOM 2149 N N . SER A 1 279 ? 7.643 -6.924 -13.826 1.00 92.19 279 SER A N 1
ATOM 2150 C CA . SER A 1 279 ? 6.304 -7.113 -13.255 1.00 92.19 279 SER A CA 1
ATOM 2151 C C . SER A 1 279 ? 6.351 -6.826 -11.761 1.00 92.19 279 SER A C 1
ATOM 2153 O O . SER A 1 279 ? 7.391 -7.039 -11.136 1.00 92.19 279 SER A O 1
ATOM 2155 N N . PHE A 1 280 ? 5.250 -6.370 -11.173 1.00 96.69 280 PHE A N 1
ATOM 2156 C CA . PHE A 1 280 ? 5.212 -6.170 -9.732 1.00 96.69 280 PHE A CA 1
ATOM 2157 C C . PHE A 1 280 ? 3.828 -6.368 -9.129 1.00 96.69 280 PHE A C 1
ATOM 2159 O O . PHE A 1 280 ? 2.817 -6.050 -9.754 1.00 96.69 280 PHE A O 1
ATOM 2166 N N . ASP A 1 281 ? 3.823 -6.885 -7.907 1.00 98.50 281 ASP A N 1
ATOM 2167 C CA . ASP A 1 281 ? 2.652 -7.015 -7.047 1.00 98.50 281 ASP A CA 1
ATOM 2168 C C . ASP A 1 281 ? 2.779 -6.025 -5.884 1.00 98.50 281 ASP A C 1
ATOM 2170 O O . ASP A 1 281 ? 3.886 -5.731 -5.418 1.00 98.50 281 ASP A O 1
ATOM 2174 N N . VAL A 1 282 ? 1.650 -5.512 -5.399 1.00 98.81 282 VAL A N 1
ATOM 2175 C CA . VAL A 1 282 ? 1.628 -4.515 -4.321 1.00 98.81 282 VAL A CA 1
ATOM 2176 C C . VAL A 1 282 ? 0.980 -5.105 -3.076 1.00 98.81 282 VAL A C 1
ATOM 2178 O O . VAL A 1 282 ? -0.183 -5.496 -3.109 1.00 98.81 282 VAL A O 1
ATOM 2181 N N . LEU A 1 283 ? 1.726 -5.135 -1.971 1.00 98.75 283 LEU A N 1
ATOM 2182 C CA . LEU A 1 283 ? 1.206 -5.432 -0.636 1.00 98.75 283 LEU A CA 1
ATOM 2183 C C . LEU A 1 283 ? 0.545 -4.158 -0.098 1.00 98.75 283 LEU A C 1
ATOM 2185 O O . LEU A 1 283 ? 1.229 -3.167 0.183 1.00 98.75 283 LEU A O 1
ATOM 2189 N N . MET A 1 284 ? -0.782 -4.166 -0.002 1.00 97.69 284 MET A N 1
ATOM 2190 C CA . MET A 1 284 ? -1.586 -2.961 0.185 1.00 97.69 284 MET A CA 1
ATOM 2191 C C . MET A 1 284 ? -2.524 -3.094 1.383 1.00 97.69 284 MET A C 1
ATOM 2193 O O . MET A 1 284 ? -3.243 -4.080 1.522 1.00 97.69 284 MET A O 1
ATOM 2197 N N . ASN A 1 285 ? -2.523 -2.097 2.262 1.00 92.44 285 ASN A N 1
ATOM 2198 C CA . ASN A 1 285 ? -3.329 -2.083 3.488 1.00 92.44 285 ASN A CA 1
ATOM 2199 C C . ASN A 1 285 ? -4.034 -0.745 3.747 1.00 92.44 285 ASN A C 1
ATOM 2201 O O . ASN A 1 285 ? -4.906 -0.691 4.610 1.00 92.44 285 ASN A O 1
ATOM 2205 N N . GLY A 1 286 ? -3.674 0.322 3.031 1.00 93.94 286 GLY A N 1
ATOM 2206 C CA . GLY A 1 286 ? -4.375 1.601 3.071 1.00 93.94 286 GLY A CA 1
ATOM 2207 C C . GLY A 1 286 ? -5.031 1.910 1.732 1.00 93.94 286 GLY A C 1
ATOM 2208 O O . GLY A 1 286 ? -4.593 1.421 0.695 1.00 93.94 286 GLY A O 1
ATOM 2209 N N . LEU A 1 287 ? -6.068 2.748 1.742 1.00 95.75 287 LEU A N 1
ATOM 2210 C CA . LEU A 1 287 ? -6.645 3.284 0.507 1.00 95.75 287 LEU A CA 1
ATOM 2211 C C . LEU A 1 287 ? -5.554 3.942 -0.363 1.00 95.75 287 LEU A C 1
ATOM 2213 O O . LEU A 1 287 ? -4.602 4.497 0.198 1.00 95.75 287 LEU A O 1
ATOM 2217 N N . PRO A 1 288 ? -5.688 3.928 -1.705 1.00 97.25 288 PRO A N 1
ATOM 2218 C CA . PRO A 1 288 ? -4.854 4.767 -2.565 1.00 97.25 288 PRO A CA 1
ATOM 2219 C C . PRO A 1 288 ? -4.899 6.220 -2.086 1.00 97.25 288 PRO A C 1
ATOM 2221 O O . PRO A 1 288 ? -5.966 6.691 -1.691 1.00 97.25 288 PRO A O 1
ATOM 2224 N N . LEU A 1 289 ? -3.785 6.947 -2.150 1.00 96.88 289 LEU A N 1
ATOM 2225 C CA . LEU A 1 289 ? -3.657 8.321 -1.657 1.00 96.88 289 LEU A CA 1
ATOM 2226 C C . LEU A 1 289 ? -4.753 9.236 -2.213 1.00 96.88 289 LEU A C 1
ATOM 2228 O O . LEU A 1 289 ? -5.360 9.981 -1.451 1.00 96.88 289 LEU A O 1
ATOM 2232 N N . GLY A 1 290 ? -5.065 9.130 -3.510 1.00 97.06 290 GLY A N 1
ATOM 2233 C CA . GLY A 1 290 ? -6.142 9.909 -4.135 1.00 97.06 290 GLY A CA 1
ATOM 2234 C C . GLY A 1 290 ? -7.514 9.620 -3.519 1.00 97.06 290 GLY A C 1
ATOM 2235 O O . GLY A 1 290 ? -8.202 10.538 -3.085 1.00 97.06 290 GLY A O 1
ATOM 2236 N N . ARG A 1 291 ? -7.868 8.337 -3.366 1.00 96.62 291 ARG A N 1
ATOM 2237 C CA . ARG A 1 291 ? -9.120 7.913 -2.712 1.00 96.62 291 ARG A CA 1
ATOM 2238 C C . ARG A 1 291 ? -9.163 8.293 -1.235 1.00 96.62 291 ARG A C 1
ATOM 2240 O O . ARG A 1 291 ? -10.213 8.659 -0.716 1.00 96.62 291 ARG A O 1
ATOM 2247 N N . MET A 1 292 ? -8.024 8.215 -0.551 1.00 96.31 292 MET A N 1
ATOM 2248 C CA . MET A 1 292 ? -7.893 8.647 0.835 1.00 96.31 292 MET A CA 1
ATOM 2249 C C . MET A 1 292 ? -8.147 10.151 0.963 1.00 96.31 292 MET A C 1
ATOM 2251 O O . MET A 1 292 ? -8.854 10.556 1.878 1.00 96.31 292 MET A O 1
ATOM 2255 N N . HIS A 1 293 ? -7.611 10.970 0.053 1.00 96.94 293 HIS A N 1
ATOM 2256 C CA . HIS A 1 293 ? -7.876 12.408 0.029 1.00 96.94 293 HIS A CA 1
ATOM 2257 C C . HIS A 1 293 ? -9.360 12.693 -0.200 1.00 96.94 293 HIS A C 1
ATOM 2259 O O . HIS A 1 293 ? -9.948 13.376 0.628 1.00 96.94 293 HIS A O 1
ATOM 2265 N N . GLU A 1 294 ? -9.977 12.088 -1.222 1.00 96.81 294 GLU A N 1
ATOM 2266 C CA . GLU A 1 294 ? -11.421 12.210 -1.492 1.00 96.81 294 GLU A CA 1
ATOM 2267 C C . GLU A 1 294 ? -12.260 11.870 -0.248 1.00 96.81 294 GLU A C 1
ATOM 2269 O O . GLU A 1 294 ? -13.167 12.610 0.127 1.00 96.81 294 GLU A O 1
ATOM 2274 N N . THR A 1 295 ? -11.910 10.778 0.438 1.00 96.31 295 THR A N 1
ATOM 2275 C CA . THR A 1 295 ? -12.595 10.327 1.659 1.00 96.31 295 THR A CA 1
ATOM 2276 C C . THR A 1 295 ? -12.443 11.333 2.803 1.00 96.31 295 THR A C 1
ATOM 2278 O O . THR A 1 295 ? -13.408 11.643 3.499 1.00 96.31 295 THR A O 1
ATOM 2281 N N . LEU A 1 296 ? -11.233 11.857 3.014 1.00 96.31 296 LEU A N 1
ATOM 2282 C CA . LEU A 1 296 ? -10.967 12.837 4.066 1.00 96.31 296 LEU A CA 1
ATOM 2283 C C . LEU A 1 296 ? -11.569 14.211 3.748 1.00 96.31 296 LEU A C 1
ATOM 2285 O O . LEU A 1 296 ? -11.954 14.914 4.677 1.00 96.31 296 LEU A O 1
ATOM 2289 N N . ASP A 1 297 ? -11.656 14.594 2.474 1.00 97.00 297 ASP A N 1
ATOM 2290 C CA . ASP A 1 297 ? -12.302 15.832 2.027 1.00 97.00 297 ASP A CA 1
ATOM 2291 C C . ASP A 1 297 ? -13.819 15.755 2.237 1.00 97.00 297 ASP A C 1
ATOM 2293 O O . ASP A 1 297 ? -14.410 16.689 2.776 1.00 97.00 297 ASP A O 1
ATOM 2297 N N . ALA A 1 298 ? -14.441 14.614 1.917 1.00 96.50 298 ALA A N 1
ATOM 2298 C CA . ALA A 1 298 ? -15.849 14.364 2.223 1.00 96.50 298 ALA A CA 1
ATOM 2299 C C . ALA A 1 298 ? -16.120 14.396 3.737 1.00 96.50 298 ALA A C 1
ATOM 2301 O O . ALA A 1 298 ? -17.059 15.051 4.185 1.00 96.50 298 ALA A O 1
ATOM 2302 N N . ALA A 1 299 ? -15.263 13.760 4.542 1.00 96.81 299 ALA A N 1
ATOM 2303 C CA . ALA A 1 299 ? -15.373 13.806 5.999 1.00 96.81 299 ALA A CA 1
ATOM 2304 C C . ALA A 1 299 ? -15.190 15.232 6.552 1.00 96.81 299 ALA A C 1
ATOM 2306 O O . ALA A 1 299 ? -15.918 15.642 7.452 1.00 96.81 299 ALA A O 1
ATOM 2307 N N . ALA A 1 300 ? -14.242 16.006 6.013 1.00 96.94 300 ALA A N 1
ATOM 2308 C CA . ALA A 1 300 ? -14.027 17.399 6.406 1.00 96.94 300 ALA A CA 1
ATOM 2309 C C . ALA A 1 300 ? -15.215 18.302 6.036 1.00 96.94 300 ALA A C 1
ATOM 2311 O O . ALA A 1 300 ? -15.490 19.261 6.748 1.00 96.94 300 ALA A O 1
ATOM 2312 N N . ALA A 1 301 ? -15.934 17.998 4.951 1.00 96.50 301 ALA A N 1
ATOM 2313 C CA . ALA A 1 301 ? -17.162 18.706 4.596 1.00 96.50 301 ALA A CA 1
ATOM 2314 C C . ALA A 1 301 ? -18.314 18.412 5.576 1.00 96.50 301 ALA A C 1
ATOM 2316 O O . ALA A 1 301 ? -19.137 19.292 5.818 1.00 96.50 301 ALA A O 1
ATOM 2317 N N . LEU A 1 302 ? -18.359 17.201 6.148 1.00 95.62 302 LEU A N 1
ATOM 2318 C CA . LEU A 1 302 ? -19.319 16.834 7.197 1.00 95.62 302 LEU A CA 1
ATOM 2319 C C . LEU A 1 302 ? -18.982 17.484 8.546 1.00 95.62 302 LEU A C 1
ATOM 2321 O O . LEU A 1 302 ? -19.893 17.919 9.244 1.00 95.62 302 LEU A O 1
ATOM 2325 N N . HIS A 1 303 ? -17.691 17.574 8.882 1.00 96.12 303 HIS A N 1
ATOM 2326 C CA . HIS A 1 303 ? -17.195 18.121 10.153 1.00 96.12 303 HIS A CA 1
ATOM 2327 C C . HIS A 1 303 ? -16.150 19.220 9.914 1.00 96.12 303 HIS A C 1
ATOM 2329 O O . HIS A 1 303 ? -14.951 18.998 10.144 1.00 96.12 303 HIS A O 1
ATOM 2335 N N . PRO A 1 304 ? -16.570 20.407 9.433 1.00 95.12 304 PRO A N 1
ATOM 2336 C CA . PRO A 1 304 ? -15.661 21.513 9.128 1.00 95.12 304 PRO A CA 1
ATOM 2337 C C . PRO A 1 304 ? -14.925 22.048 10.365 1.00 95.12 304 PRO A C 1
ATOM 2339 O O . PRO A 1 304 ? -13.900 22.715 10.231 1.00 95.12 304 PRO A O 1
ATOM 2342 N N . GLU A 1 305 ? -15.415 21.754 11.570 1.00 93.94 305 GLU A N 1
ATOM 2343 C CA . GLU A 1 305 ? -14.775 22.108 12.834 1.00 93.94 305 GLU A CA 1
ATOM 2344 C C . GLU A 1 305 ? -13.572 21.221 13.198 1.00 93.94 305 GLU A C 1
ATOM 2346 O O . GLU A 1 305 ? -12.854 21.529 14.150 1.00 93.94 305 GLU A O 1
ATOM 2351 N N . SER A 1 306 ? -13.341 20.109 12.488 1.00 93.88 306 SER A N 1
ATOM 2352 C CA . SER A 1 306 ? -12.261 19.183 12.832 1.00 93.88 306 SER A CA 1
ATOM 2353 C C . SER A 1 306 ? -10.880 19.730 12.500 1.00 93.88 306 SER A C 1
ATOM 2355 O O . SER A 1 306 ? -10.551 20.031 11.351 1.00 93.88 306 SER A O 1
ATOM 2357 N N . ALA A 1 307 ? -10.004 19.723 13.504 1.00 88.31 307 ALA A N 1
ATOM 2358 C CA . ALA A 1 307 ? -8.612 20.120 13.339 1.00 88.31 307 ALA A CA 1
ATOM 2359 C C . ALA A 1 307 ? -7.761 19.050 12.630 1.00 88.31 307 ALA A C 1
ATOM 2361 O O . ALA A 1 307 ? -6.654 19.352 12.182 1.00 88.31 307 ALA A O 1
ATOM 2362 N N . THR A 1 308 ? -8.231 17.795 12.546 1.00 92.12 308 THR A N 1
ATOM 2363 C CA . THR A 1 308 ? -7.414 16.669 12.052 1.00 92.12 308 THR A CA 1
ATOM 2364 C C . THR A 1 308 ? -7.842 16.102 10.701 1.00 92.12 308 THR A C 1
ATOM 2366 O O . THR A 1 308 ? -7.061 15.376 10.087 1.00 92.12 308 THR A O 1
ATOM 2369 N N . LEU A 1 309 ? -9.043 16.416 10.206 1.00 93.94 309 LEU A N 1
ATOM 2370 C CA . LEU A 1 309 ? -9.521 15.913 8.908 1.00 93.94 309 LEU A CA 1
ATOM 2371 C C . LEU A 1 309 ? -8.843 16.601 7.715 1.00 93.94 309 LEU A C 1
ATOM 2373 O O . LEU A 1 309 ? -8.567 15.957 6.698 1.00 93.94 309 LEU A O 1
ATOM 2377 N N . ALA A 1 310 ? -8.504 17.882 7.857 1.00 90.50 310 ALA A N 1
ATOM 2378 C CA . ALA A 1 310 ? -7.820 18.676 6.835 1.00 90.50 310 ALA A CA 1
ATOM 2379 C C . ALA A 1 310 ? -6.310 18.857 7.103 1.00 90.50 310 ALA A C 1
ATOM 2381 O O . ALA A 1 310 ? -5.644 19.598 6.384 1.00 90.50 310 ALA A O 1
ATOM 2382 N N . ASP A 1 311 ? -5.749 18.197 8.128 1.00 87.31 311 ASP A N 1
ATOM 2383 C CA . ASP A 1 311 ? -4.382 18.473 8.598 1.00 87.31 311 ASP A CA 1
ATOM 2384 C C . ASP A 1 311 ? -3.296 18.149 7.560 1.00 87.31 311 ASP A C 1
ATOM 2386 O O . ASP A 1 311 ? -2.250 18.801 7.518 1.00 87.31 311 ASP A O 1
ATOM 2390 N N . PHE A 1 312 ? -3.524 17.143 6.718 1.00 89.88 312 PHE A N 1
ATOM 2391 C CA . PHE A 1 312 ? -2.537 16.654 5.775 1.00 89.88 312 PHE A CA 1
ATOM 2392 C C . PHE A 1 312 ? -3.162 16.098 4.497 1.00 89.88 312 PHE A C 1
ATOM 2394 O O . PHE A 1 312 ? -4.069 15.264 4.530 1.00 89.88 312 PHE A O 1
ATOM 2401 N N . ARG A 1 313 ? -2.585 16.499 3.364 1.00 94.25 313 ARG A N 1
ATOM 2402 C CA . ARG A 1 313 ? -2.730 15.856 2.057 1.00 94.25 313 ARG A CA 1
ATOM 2403 C C . ARG A 1 313 ? -1.328 15.616 1.501 1.00 94.25 313 ARG A C 1
ATOM 2405 O O . ARG A 1 313 ? -0.438 16.448 1.695 1.00 94.25 313 ARG A O 1
ATOM 2412 N N . ALA A 1 314 ? -1.117 14.461 0.878 1.00 94.50 314 ALA A N 1
ATOM 2413 C CA . ALA A 1 314 ? 0.117 14.171 0.161 1.00 94.50 314 ALA A CA 1
ATOM 2414 C C . ALA A 1 314 ? 0.257 15.086 -1.065 1.00 94.50 314 ALA A C 1
ATOM 2416 O O . ALA A 1 314 ? -0.741 15.522 -1.640 1.00 94.50 314 ALA A O 1
ATOM 2417 N N . ASP A 1 315 ? 1.498 15.357 -1.466 1.00 95.62 315 ASP A N 1
ATOM 2418 C CA . ASP A 1 315 ? 1.779 16.188 -2.635 1.00 95.62 315 ASP A CA 1
ATOM 2419 C C . ASP A 1 315 ? 1.190 15.553 -3.908 1.00 95.62 315 ASP A C 1
ATOM 2421 O O . ASP A 1 315 ? 1.213 14.331 -4.073 1.00 95.62 315 ASP A O 1
ATOM 2425 N N . GLU A 1 316 ? 0.696 16.379 -4.834 1.00 96.44 316 GLU A N 1
ATOM 2426 C CA . GLU A 1 316 ? -0.012 15.931 -6.046 1.00 96.44 316 GLU A CA 1
ATOM 2427 C C . GLU A 1 316 ? 0.804 14.929 -6.873 1.00 96.44 316 GLU A C 1
ATOM 2429 O O . GLU A 1 316 ? 0.273 13.941 -7.381 1.00 96.44 316 GLU A O 1
ATOM 2434 N N . HIS A 1 317 ? 2.123 15.135 -6.954 1.00 95.94 317 HIS A N 1
ATOM 2435 C CA . HIS A 1 317 ? 2.982 14.208 -7.677 1.00 95.94 317 HIS A CA 1
ATOM 2436 C C . HIS A 1 317 ? 2.973 12.812 -7.031 1.00 95.94 317 HIS A C 1
ATOM 2438 O O . HIS A 1 317 ? 2.938 11.836 -7.763 1.00 95.94 317 HIS A O 1
ATOM 2444 N N . LEU A 1 318 ? 2.944 12.685 -5.694 1.00 97.25 318 LEU A N 1
ATOM 2445 C CA . LEU A 1 318 ? 2.900 11.376 -5.025 1.00 97.25 318 LEU A CA 1
ATOM 2446 C C . LEU A 1 318 ? 1.595 10.650 -5.329 1.00 97.25 318 LEU A C 1
ATOM 2448 O O . LEU A 1 318 ? 1.611 9.445 -5.562 1.00 97.25 318 LEU A O 1
ATOM 2452 N N . VAL A 1 319 ? 0.483 11.388 -5.343 1.00 98.06 319 VAL A N 1
ATOM 2453 C CA . VAL A 1 319 ? -0.838 10.847 -5.683 1.00 98.06 319 VAL A CA 1
ATOM 2454 C C . VAL A 1 319 ? -0.838 10.314 -7.113 1.00 98.06 319 VAL A C 1
ATOM 2456 O O . VAL A 1 319 ? -1.281 9.189 -7.349 1.00 98.06 319 VAL A O 1
ATOM 2459 N N . ARG A 1 320 ? -0.304 11.094 -8.061 1.00 97.88 320 ARG A N 1
ATOM 2460 C CA . ARG A 1 320 ? -0.169 10.678 -9.461 1.00 97.88 320 ARG A CA 1
ATOM 2461 C C . ARG A 1 320 ? 0.742 9.457 -9.591 1.00 97.88 320 ARG A C 1
ATOM 2463 O O . ARG A 1 320 ? 0.338 8.472 -10.199 1.00 97.88 320 ARG A O 1
ATOM 2470 N N . ASP A 1 321 ? 1.934 9.510 -9.002 1.00 97.88 321 ASP A N 1
ATOM 2471 C CA . ASP A 1 321 ? 2.945 8.459 -9.124 1.00 97.88 321 ASP A CA 1
ATOM 2472 C C . ASP A 1 321 ? 2.448 7.134 -8.502 1.00 97.88 321 ASP A C 1
ATOM 2474 O O . ASP A 1 321 ? 2.664 6.069 -9.077 1.00 97.88 321 ASP A O 1
ATOM 2478 N N . GLU A 1 322 ? 1.733 7.169 -7.366 1.00 98.38 322 GLU A N 1
ATOM 2479 C CA . GLU A 1 322 ? 1.106 5.971 -6.783 1.00 98.38 322 GLU A CA 1
ATOM 2480 C C . GLU A 1 322 ? -0.028 5.442 -7.672 1.00 98.38 322 GLU A C 1
ATOM 2482 O O . GLU A 1 322 ? -0.096 4.242 -7.928 1.00 98.38 322 GLU A O 1
ATOM 2487 N N . SER A 1 323 ? -0.896 6.323 -8.177 1.00 98.00 323 SER A N 1
ATOM 2488 C CA . SER A 1 323 ? -2.029 5.931 -9.026 1.00 98.00 323 SER A CA 1
ATOM 2489 C C . SER A 1 323 ? -1.565 5.268 -10.325 1.00 98.00 323 SER A C 1
ATOM 2491 O O . SER A 1 323 ? -2.086 4.221 -10.709 1.00 98.00 323 SER A O 1
ATOM 2493 N N . GLU A 1 324 ? -0.550 5.834 -10.983 1.00 95.75 324 GLU A N 1
ATOM 2494 C CA . GLU A 1 324 ? 0.065 5.248 -12.177 1.00 95.75 324 GLU A CA 1
ATOM 2495 C C . GLU A 1 324 ? 0.724 3.899 -11.871 1.00 95.75 324 GLU A C 1
ATOM 2497 O O . GLU A 1 324 ? 0.559 2.941 -12.631 1.00 95.75 324 GLU A O 1
ATOM 2502 N N . ALA A 1 325 ? 1.431 3.789 -10.745 1.00 96.56 325 ALA A N 1
ATOM 2503 C CA . ALA A 1 325 ? 2.055 2.538 -10.342 1.00 96.56 325 ALA A CA 1
ATOM 2504 C C . ALA A 1 325 ? 1.014 1.448 -10.044 1.00 96.56 325 ALA A C 1
ATOM 2506 O O . ALA A 1 325 ? 1.144 0.330 -10.537 1.00 96.56 325 ALA A O 1
ATOM 2507 N N . LEU A 1 326 ? -0.054 1.763 -9.305 1.00 97.62 326 LEU A N 1
ATOM 2508 C CA . LEU A 1 326 ? -1.157 0.835 -9.033 1.00 97.62 326 LEU A CA 1
ATOM 2509 C C . LEU A 1 326 ? -1.866 0.404 -10.322 1.00 97.62 326 LEU A C 1
ATOM 2511 O O . LEU A 1 326 ? -2.228 -0.762 -10.464 1.00 97.62 326 LEU A O 1
ATOM 2515 N N . ALA A 1 327 ? -2.018 1.306 -11.297 1.00 94.31 327 ALA A N 1
ATOM 2516 C CA . ALA A 1 327 ? -2.574 0.966 -12.604 1.00 94.31 327 ALA A CA 1
ATOM 2517 C C . ALA A 1 327 ? -1.726 -0.081 -13.349 1.00 94.31 327 ALA A C 1
ATOM 2519 O O . ALA A 1 327 ? -2.292 -0.941 -14.020 1.00 94.31 327 ALA A O 1
ATOM 2520 N N . ASN A 1 328 ? -0.401 -0.050 -13.175 1.00 92.44 328 ASN A N 1
ATOM 2521 C CA . ASN A 1 328 ? 0.551 -0.973 -13.800 1.00 92.44 328 ASN A CA 1
ATOM 2522 C C . ASN A 1 328 ? 0.888 -2.207 -12.941 1.00 92.44 328 ASN A C 1
ATOM 2524 O O . ASN A 1 328 ? 1.629 -3.083 -13.394 1.00 92.44 328 ASN A O 1
ATOM 2528 N N . ALA A 1 329 ? 0.358 -2.298 -11.719 1.00 95.31 329 ALA A N 1
ATOM 2529 C CA . ALA A 1 329 ? 0.546 -3.458 -10.861 1.00 95.31 329 ALA A CA 1
ATOM 2530 C C . ALA A 1 329 ? -0.152 -4.692 -11.450 1.00 95.31 329 ALA A C 1
ATOM 2532 O O . ALA A 1 329 ? -1.295 -4.625 -11.916 1.00 95.31 329 ALA A O 1
ATOM 2533 N N . ARG A 1 330 ? 0.529 -5.841 -11.381 1.00 95.19 330 ARG A N 1
ATOM 2534 C CA . ARG A 1 330 ? -0.005 -7.142 -11.802 1.00 95.19 330 ARG A CA 1
ATOM 2535 C C . ARG A 1 330 ? -1.074 -7.637 -10.829 1.00 95.19 330 ARG A C 1
ATOM 2537 O O . ARG A 1 330 ? -2.095 -8.145 -11.279 1.00 95.19 330 ARG A O 1
ATOM 2544 N N . ARG A 1 331 ? -0.833 -7.511 -9.520 1.00 97.81 331 ARG A N 1
ATOM 2545 C CA . ARG A 1 331 ? -1.778 -7.884 -8.454 1.00 97.81 331 ARG A CA 1
ATOM 2546 C C . ARG A 1 331 ? -1.760 -6.883 -7.307 1.00 97.81 331 ARG A C 1
ATOM 2548 O O . ARG A 1 331 ? -0.712 -6.313 -6.994 1.00 97.81 331 ARG A O 1
ATOM 2555 N N . ILE A 1 332 ? -2.905 -6.752 -6.642 1.00 98.69 332 ILE A N 1
ATOM 2556 C CA . ILE A 1 332 ? -3.046 -6.043 -5.365 1.00 98.69 332 ILE A CA 1
ATOM 2557 C C . ILE A 1 332 ? -3.314 -7.074 -4.271 1.00 98.69 332 ILE A C 1
ATOM 2559 O O . ILE A 1 332 ? -4.371 -7.690 -4.231 1.00 98.69 332 ILE A O 1
ATOM 2563 N N . VAL A 1 333 ? -2.346 -7.284 -3.389 1.00 98.75 333 VAL A N 1
ATOM 2564 C CA . VAL A 1 333 ? -2.412 -8.286 -2.324 1.00 98.75 333 VAL A CA 1
ATOM 2565 C C . VAL A 1 333 ? -2.806 -7.585 -1.035 1.00 98.75 333 VAL A C 1
ATOM 2567 O O . VAL A 1 333 ? -2.098 -6.689 -0.568 1.00 98.75 333 VAL A O 1
ATOM 2570 N N . THR A 1 334 ? -3.938 -7.965 -0.454 1.00 98.50 334 THR A N 1
ATOM 2571 C CA . THR A 1 334 ? -4.492 -7.249 0.695 1.00 98.50 334 THR A CA 1
ATOM 2572 C C . THR A 1 334 ? -5.369 -8.149 1.559 1.00 98.50 334 THR A C 1
ATOM 2574 O O . THR A 1 334 ? -6.144 -8.926 1.015 1.00 98.50 334 THR A O 1
ATOM 2577 N N . PRO A 1 335 ? -5.319 -8.037 2.896 1.00 97.44 335 PRO A N 1
ATOM 2578 C CA . PRO A 1 335 ? -6.361 -8.598 3.753 1.00 97.44 335 PRO A CA 1
ATOM 2579 C C . PRO A 1 335 ? -7.603 -7.695 3.866 1.00 97.44 335 PRO A C 1
ATOM 2581 O O . PRO A 1 335 ? -8.604 -8.062 4.469 1.00 97.44 335 PRO A O 1
ATOM 2584 N N . HIS A 1 336 ? -7.554 -6.479 3.319 1.00 97.62 336 HIS A N 1
ATOM 2585 C CA . HIS A 1 336 ? -8.581 -5.465 3.513 1.00 97.62 336 HIS A CA 1
ATOM 2586 C C . HIS A 1 336 ? -9.700 -5.606 2.472 1.00 97.62 336 HIS A C 1
ATOM 2588 O O . HIS A 1 336 ? -9.526 -5.224 1.313 1.00 97.62 336 HIS A O 1
ATOM 2594 N N . ALA A 1 337 ? -10.883 -6.065 2.891 1.00 96.31 337 ALA A N 1
ATOM 2595 C CA . ALA A 1 337 ? -11.994 -6.391 1.987 1.00 96.31 337 ALA A CA 1
ATOM 2596 C C . ALA A 1 337 ? -12.400 -5.232 1.050 1.00 96.31 337 ALA A C 1
ATOM 2598 O O . ALA A 1 337 ? -12.561 -5.430 -0.151 1.00 96.31 337 ALA A O 1
ATOM 2599 N N . HIS A 1 338 ? -12.483 -4.001 1.567 1.00 95.31 338 HIS A N 1
ATOM 2600 C CA . HIS A 1 338 ? -12.793 -2.830 0.734 1.00 95.31 338 HIS A CA 1
ATOM 2601 C C . HIS A 1 338 ? -11.662 -2.482 -0.257 1.00 95.31 338 HIS A C 1
ATOM 2603 O O . HIS A 1 338 ? -11.938 -2.047 -1.364 1.00 95.31 338 HIS A O 1
ATOM 2609 N N . ILE A 1 339 ? -10.384 -2.722 0.063 1.00 96.75 339 ILE A N 1
ATOM 2610 C CA . ILE A 1 339 ? -9.311 -2.506 -0.925 1.00 96.75 339 ILE A CA 1
ATOM 2611 C C . ILE A 1 339 ? -9.410 -3.573 -2.015 1.00 96.75 339 ILE A C 1
ATOM 2613 O O . ILE A 1 339 ? -9.272 -3.252 -3.191 1.00 96.75 339 ILE A O 1
ATOM 2617 N N . ALA A 1 340 ? -9.696 -4.824 -1.644 1.00 97.38 340 ALA A N 1
ATOM 2618 C CA . ALA A 1 340 ? -9.883 -5.896 -2.613 1.00 97.38 340 ALA A CA 1
ATOM 2619 C C . ALA A 1 340 ? -11.024 -5.590 -3.598 1.00 97.38 340 ALA A C 1
ATOM 2621 O O . ALA A 1 340 ? -10.864 -5.826 -4.794 1.00 97.38 340 ALA A O 1
ATOM 2622 N N . SER A 1 341 ? -12.133 -4.995 -3.138 1.00 96.00 341 SER A N 1
ATOM 2623 C CA . SER A 1 341 ? -13.242 -4.625 -4.028 1.00 96.00 341 SER A CA 1
ATOM 2624 C C . SER A 1 341 ? -12.892 -3.497 -5.008 1.00 96.00 341 SER A C 1
ATOM 2626 O O . SER A 1 341 ? -13.374 -3.517 -6.139 1.00 96.00 341 SER A O 1
ATOM 2628 N N . LEU A 1 342 ? -12.006 -2.561 -4.638 1.00 95.81 342 LEU A N 1
ATOM 2629 C CA . LEU A 1 342 ? -11.519 -1.507 -5.544 1.00 95.81 342 LEU A CA 1
ATOM 2630 C C . LEU A 1 342 ? -10.673 -2.047 -6.712 1.00 95.81 342 LEU A C 1
ATOM 2632 O O . LEU A 1 342 ? -10.519 -1.357 -7.719 1.00 95.81 342 LEU A O 1
ATOM 2636 N N . PHE A 1 343 ? -10.124 -3.258 -6.583 1.00 97.06 343 PHE A N 1
ATOM 2637 C CA . PHE A 1 343 ? -9.247 -3.898 -7.570 1.00 97.06 343 PHE A CA 1
ATOM 2638 C C . PHE A 1 343 ? -9.707 -5.322 -7.902 1.00 97.06 343 PHE A C 1
ATOM 2640 O O . PHE A 1 343 ? -8.878 -6.218 -8.054 1.00 97.06 343 PHE A O 1
ATOM 2647 N N . ALA A 1 344 ? -11.021 -5.552 -7.978 1.00 94.62 344 ALA A N 1
ATOM 2648 C CA . ALA A 1 344 ? -11.617 -6.889 -8.063 1.00 94.62 344 ALA A CA 1
ATOM 2649 C C . ALA A 1 344 ? -11.071 -7.772 -9.206 1.00 94.62 344 ALA A C 1
ATOM 2651 O O . ALA A 1 344 ? -11.060 -8.993 -9.090 1.00 94.62 344 ALA A O 1
ATOM 2652 N N . ASP A 1 345 ? -10.580 -7.171 -10.291 1.00 95.69 345 ASP A N 1
ATOM 2653 C CA . ASP A 1 345 ? -9.986 -7.850 -11.447 1.00 95.69 345 ASP A CA 1
ATOM 2654 C C . ASP A 1 345 ? -8.604 -8.470 -11.168 1.00 95.69 345 ASP A C 1
ATOM 2656 O O . ASP A 1 345 ? -8.166 -9.369 -11.887 1.00 95.69 345 ASP A O 1
ATOM 2660 N N . ARG A 1 346 ? -7.906 -7.994 -10.132 1.00 96.12 346 ARG A N 1
ATOM 2661 C CA . ARG A 1 346 ? -6.505 -8.348 -9.840 1.00 96.12 346 ARG A CA 1
ATOM 2662 C C . ARG A 1 346 ? -6.159 -8.402 -8.351 1.00 96.12 346 ARG A C 1
ATOM 2664 O O . ARG A 1 346 ? -4.980 -8.471 -7.991 1.00 96.12 346 ARG A O 1
ATOM 2671 N N . ALA A 1 347 ? -7.158 -8.340 -7.478 1.00 98.00 347 ALA A N 1
ATOM 2672 C CA . ALA A 1 347 ? -6.970 -8.428 -6.043 1.00 98.00 347 ALA A CA 1
ATOM 2673 C C . ALA A 1 347 ? -6.732 -9.879 -5.605 1.00 98.00 347 ALA A C 1
ATOM 2675 O O . ALA A 1 347 ? -7.429 -10.799 -6.027 1.00 98.00 347 ALA A O 1
ATOM 2676 N N . VAL A 1 348 ? -5.768 -10.071 -4.709 1.00 98.31 348 VAL A N 1
ATOM 2677 C CA . VAL A 1 348 ? -5.593 -11.298 -3.930 1.00 98.31 348 VAL A CA 1
ATOM 2678 C C . VAL A 1 348 ? -6.018 -10.970 -2.506 1.00 98.31 348 VAL A C 1
ATOM 2680 O O . VAL A 1 348 ? -5.273 -10.317 -1.768 1.00 98.31 348 VAL A O 1
ATOM 2683 N N . LEU A 1 349 ? -7.238 -11.378 -2.152 1.00 97.88 349 LEU A N 1
ATOM 2684 C CA . LEU A 1 349 ? -7.775 -11.202 -0.808 1.00 97.88 349 LEU A CA 1
ATOM 2685 C C . LEU A 1 349 ? -7.147 -12.237 0.131 1.00 97.88 349 LEU A C 1
ATOM 2687 O O . LEU A 1 349 ? -7.228 -13.438 -0.116 1.00 97.88 349 LEU A O 1
ATOM 2691 N N . LEU A 1 350 ? -6.506 -11.751 1.189 1.00 97.56 350 LEU A N 1
ATOM 2692 C CA . LEU A 1 350 ? -5.928 -12.562 2.256 1.00 97.56 350 LEU A CA 1
ATOM 2693 C C . LEU A 1 350 ? -6.868 -12.604 3.463 1.00 97.56 350 LEU A C 1
ATOM 2695 O O . LEU A 1 350 ? -7.590 -11.644 3.730 1.00 97.56 350 LEU A O 1
ATOM 2699 N N . ASP A 1 351 ? -6.792 -13.670 4.250 1.00 96.00 351 ASP A N 1
ATOM 2700 C CA . ASP A 1 351 ? -7.500 -13.729 5.524 1.00 96.00 351 ASP A CA 1
ATOM 2701 C C . ASP A 1 351 ? -6.781 -12.898 6.591 1.00 96.00 351 ASP A C 1
ATOM 2703 O O . ASP A 1 351 ? -5.559 -12.973 6.760 1.00 96.00 351 ASP A O 1
ATOM 2707 N N . TRP A 1 352 ? -7.545 -12.132 7.370 1.00 96.62 352 TRP A N 1
ATOM 2708 C CA . TRP A 1 352 ? -7.018 -11.474 8.562 1.00 96.62 352 TRP A CA 1
ATOM 2709 C C . TRP A 1 352 ? -6.543 -12.503 9.592 1.00 96.62 352 TRP A C 1
ATOM 2711 O O . TRP A 1 352 ? -7.276 -13.420 9.968 1.00 96.62 352 TRP A O 1
ATOM 2721 N N . ARG A 1 353 ? -5.333 -12.317 10.135 1.00 95.38 353 ARG A N 1
ATOM 2722 C CA . ARG A 1 353 ? -4.807 -13.184 11.197 1.00 95.38 353 ARG A CA 1
ATOM 2723 C C . ARG A 1 353 ? -5.222 -12.644 12.560 1.00 95.38 353 ARG A C 1
ATOM 2725 O O . ARG A 1 353 ? -4.754 -11.592 13.004 1.00 95.38 353 ARG A O 1
ATOM 2732 N N . LEU A 1 354 ? -6.078 -13.401 13.242 1.00 94.19 354 LEU A N 1
ATOM 2733 C CA . LEU A 1 354 ? -6.435 -13.142 14.633 1.00 94.19 354 LEU A CA 1
ATOM 2734 C C . LEU A 1 354 ? -5.254 -13.494 15.557 1.00 94.19 354 LEU A C 1
ATOM 2736 O O . LEU A 1 354 ? -4.655 -14.563 15.401 1.00 94.19 354 LEU A O 1
ATOM 2740 N N . PRO A 1 355 ? -4.887 -12.620 16.512 1.00 92.94 355 PRO A N 1
ATOM 2741 C CA . PRO A 1 355 ? -3.840 -12.930 17.477 1.00 92.94 355 PRO A CA 1
ATOM 2742 C C . PRO A 1 355 ? -4.289 -14.043 18.436 1.00 92.94 355 PRO A C 1
ATOM 2744 O O . PRO A 1 355 ? -5.465 -14.157 18.772 1.00 92.94 355 PRO A O 1
ATOM 2747 N N . SER A 1 356 ? -3.336 -14.843 18.918 1.00 89.75 356 SER A N 1
ATOM 2748 C CA . SER A 1 356 ? -3.595 -15.846 19.956 1.00 89.75 356 SER A CA 1
ATOM 2749 C C . SER A 1 356 ? -3.669 -15.166 21.323 1.00 89.75 356 SER A C 1
ATOM 2751 O O . SER A 1 356 ? -2.636 -14.858 21.914 1.00 89.75 356 SER A O 1
ATOM 2753 N N . VAL A 1 357 ? -4.884 -14.922 21.810 1.00 87.69 357 VAL A N 1
ATOM 2754 C CA . VAL A 1 357 ? -5.169 -14.268 23.098 1.00 87.69 357 VAL A CA 1
ATOM 2755 C C . VAL A 1 357 ? -6.203 -15.067 23.888 1.00 87.69 357 VAL A C 1
ATOM 2757 O O . VAL A 1 357 ? -7.027 -15.773 23.305 1.00 87.69 357 VAL A O 1
ATOM 2760 N N . GLU A 1 358 ? -6.164 -14.962 25.216 1.00 82.69 358 GLU A N 1
ATOM 2761 C CA . GLU A 1 358 ? -7.176 -15.575 26.078 1.00 82.69 358 GLU A CA 1
ATOM 2762 C C . GLU A 1 358 ? -8.546 -14.930 25.839 1.00 82.69 358 GLU A C 1
ATOM 2764 O O . GLU A 1 358 ? -8.671 -13.705 25.739 1.00 82.69 358 GLU A O 1
ATOM 2769 N N . ARG A 1 359 ? -9.589 -15.763 25.744 1.00 78.31 359 ARG A N 1
ATOM 2770 C CA . ARG A 1 359 ? -10.968 -15.275 25.651 1.00 78.31 359 ARG A CA 1
ATOM 2771 C C . ARG A 1 359 ? -11.368 -14.593 26.951 1.00 78.31 359 ARG A C 1
ATOM 2773 O O . ARG A 1 359 ? -11.025 -15.067 28.032 1.00 78.31 359 ARG A O 1
ATOM 2780 N N . ALA A 1 360 ? -12.120 -13.504 26.834 1.00 70.88 360 ALA A N 1
ATOM 2781 C CA . ALA A 1 360 ? -12.664 -12.826 28.000 1.00 70.88 360 ALA A CA 1
ATOM 2782 C C . ALA A 1 360 ? -13.568 -13.781 28.803 1.00 70.88 360 ALA A C 1
ATOM 2784 O O . ALA A 1 360 ? -14.367 -14.524 28.232 1.00 70.88 360 ALA A O 1
ATOM 2785 N N . SER A 1 361 ? -13.435 -13.756 30.132 1.00 65.25 361 SER A N 1
ATOM 2786 C CA . SER A 1 361 ? -14.214 -14.585 31.064 1.00 65.25 361 SER A CA 1
ATOM 2787 C C . SER A 1 361 ? -15.666 -14.120 31.228 1.00 65.25 361 SER A C 1
ATOM 2789 O O . SER A 1 361 ? -16.489 -14.856 31.767 1.00 65.25 361 SER A O 1
ATOM 2791 N N . GLY A 1 362 ? -15.989 -12.918 30.748 1.00 67.06 362 GLY A N 1
ATOM 2792 C CA . GLY A 1 362 ? -17.326 -12.338 30.737 1.00 67.06 362 GLY A CA 1
ATOM 2793 C C . GLY A 1 362 ? -17.370 -11.076 29.877 1.00 67.06 362 GLY A C 1
ATOM 2794 O O . GLY A 1 362 ? -16.330 -10.509 29.536 1.00 67.06 362 GLY A O 1
ATOM 2795 N N . ARG A 1 363 ? -18.579 -10.649 29.507 1.00 74.94 363 ARG A N 1
ATOM 2796 C CA . ARG A 1 363 ? -18.822 -9.470 28.672 1.00 74.94 363 ARG A CA 1
ATOM 2797 C C . ARG A 1 363 ? -19.357 -8.328 29.534 1.00 74.94 363 ARG A C 1
ATOM 2799 O O . ARG A 1 363 ? -20.267 -8.534 30.330 1.00 74.94 363 ARG A O 1
ATOM 2806 N N . GLY A 1 364 ? -18.770 -7.138 29.412 1.00 81.31 364 GLY A N 1
ATOM 2807 C CA . GLY A 1 364 ? -19.261 -5.959 30.129 1.00 81.31 364 GLY A CA 1
ATOM 2808 C C . GLY A 1 364 ? -20.321 -5.194 29.333 1.00 81.31 364 GLY A C 1
ATOM 2809 O O . GLY A 1 364 ? -20.843 -5.685 28.339 1.00 81.31 364 GLY A O 1
ATOM 2810 N N . LYS A 1 365 ? -20.637 -3.966 29.759 1.00 84.25 365 LYS A N 1
ATOM 2811 C CA . LYS A 1 365 ? -21.643 -3.101 29.103 1.00 84.25 365 LYS A CA 1
ATOM 2812 C C . LYS A 1 365 ? -21.052 -1.847 28.458 1.00 84.25 365 LYS A C 1
ATOM 2814 O O . LYS A 1 365 ? -21.785 -1.010 27.944 1.00 84.25 365 LYS A O 1
ATOM 2819 N N . ARG A 1 366 ? -19.729 -1.675 28.516 1.00 90.56 366 ARG A N 1
ATOM 2820 C CA . ARG A 1 366 ? -19.082 -0.428 28.095 1.00 90.56 366 ARG A CA 1
ATOM 2821 C C . ARG A 1 366 ? -18.802 -0.401 26.600 1.00 90.56 366 ARG A C 1
ATOM 2823 O O . ARG A 1 366 ? -18.335 -1.388 26.033 1.00 90.56 366 ARG A O 1
ATOM 2830 N N . VAL A 1 367 ? -19.008 0.757 25.988 1.00 95.06 367 VAL A N 1
ATOM 2831 C CA . VAL A 1 367 ? -18.602 1.011 24.605 1.00 95.06 367 VAL A CA 1
ATOM 2832 C C . VAL A 1 367 ? -17.177 1.552 24.596 1.00 95.06 367 VAL A C 1
ATOM 2834 O O . VAL A 1 367 ? -16.869 2.524 25.285 1.00 95.06 367 VAL A O 1
ATOM 2837 N N . VAL A 1 368 ? -16.292 0.920 23.825 1.00 96.44 368 VAL A N 1
ATOM 2838 C CA . VAL A 1 368 ? -14.870 1.274 23.775 1.00 96.44 368 VAL A CA 1
ATOM 2839 C C . VAL A 1 368 ? -14.499 1.844 22.411 1.00 96.44 368 VAL A C 1
ATOM 2841 O O . VAL A 1 368 ? -14.676 1.188 21.386 1.00 96.44 368 VAL A O 1
ATOM 2844 N N . PHE A 1 369 ? -13.877 3.022 22.406 1.00 96.56 369 PHE A N 1
ATOM 2845 C CA . PHE A 1 369 ? -13.242 3.602 21.227 1.00 96.56 369 PHE A CA 1
ATOM 2846 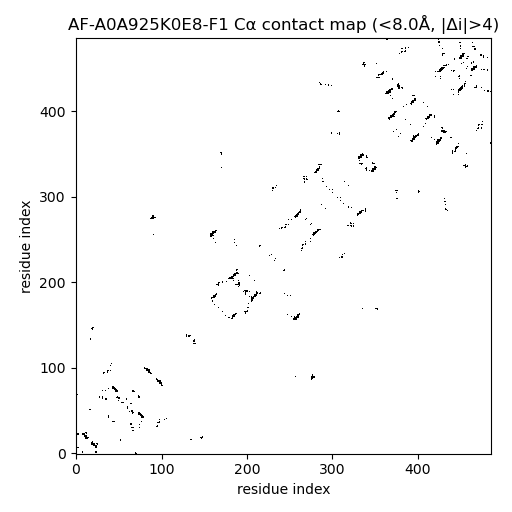C C . PHE A 1 369 ? -11.754 3.203 21.168 1.00 96.56 369 PHE A C 1
ATOM 2848 O O . PHE A 1 369 ? -10.963 3.619 22.027 1.00 96.56 369 PHE A O 1
ATOM 2855 N N . PRO A 1 370 ? -11.315 2.406 20.173 1.00 94.38 370 PRO A N 1
ATOM 2856 C CA . PRO A 1 370 ? -10.036 1.696 20.211 1.00 94.38 370 PRO A CA 1
ATOM 2857 C C . PRO A 1 370 ? -8.844 2.540 19.733 1.00 94.38 370 PRO A C 1
ATOM 2859 O O . PRO A 1 370 ? -7.858 1.999 19.230 1.00 94.38 370 PRO A O 1
ATOM 2862 N N . GLY A 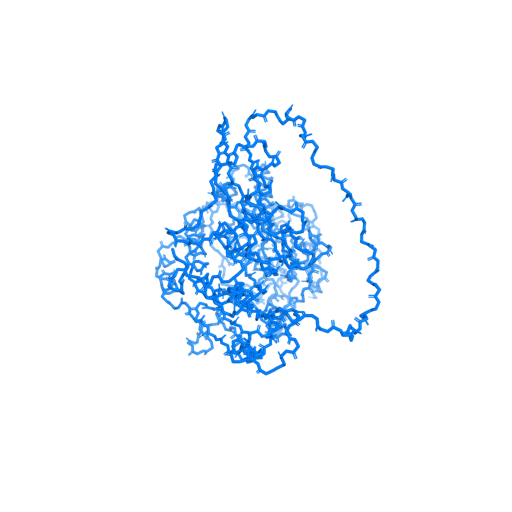1 371 ? -8.869 3.866 19.855 1.00 90.50 371 GLY A N 1
ATOM 2863 C CA . GLY A 1 371 ? -7.832 4.713 19.264 1.00 90.50 371 GLY A CA 1
ATOM 2864 C C . GLY A 1 371 ? -7.790 6.145 19.783 1.00 90.50 371 GLY A C 1
ATOM 2865 O O . GLY A 1 371 ? -8.539 6.503 20.691 1.00 90.50 371 GLY A O 1
ATOM 2866 N N . PRO A 1 372 ? -6.877 6.968 19.234 1.00 91.25 372 PRO A N 1
ATOM 2867 C CA . PRO A 1 372 ? -6.863 8.391 19.526 1.00 91.25 372 PRO A CA 1
ATOM 2868 C C . PRO A 1 372 ? -8.156 9.049 19.037 1.00 91.25 372 PRO A C 1
ATOM 2870 O O . PRO A 1 372 ? -8.651 8.698 17.968 1.00 91.25 372 PRO A O 1
ATOM 2873 N N . THR A 1 373 ? -8.667 10.018 19.796 1.00 93.50 373 THR A N 1
ATOM 2874 C CA . THR A 1 373 ? -9.794 10.877 19.408 1.00 93.50 373 THR A CA 1
ATOM 2875 C C . THR A 1 373 ? -9.360 11.777 18.251 1.00 93.50 373 THR A C 1
ATOM 2877 O O . THR A 1 373 ? -8.742 12.816 18.485 1.00 93.50 373 THR A O 1
ATOM 2880 N N . VAL A 1 374 ? -9.626 11.323 17.022 1.00 93.88 374 VAL A N 1
ATOM 2881 C CA . VAL A 1 374 ? -9.367 12.011 15.746 1.00 93.88 374 VAL A CA 1
ATOM 2882 C C . VAL A 1 374 ? -10.556 11.812 14.806 1.00 93.88 374 VAL A C 1
ATOM 2884 O O . VAL A 1 374 ? -11.134 10.722 14.765 1.00 93.88 374 VAL A O 1
ATOM 2887 N N . GLY A 1 375 ? -10.876 12.822 14.005 1.00 95.19 375 GLY A N 1
ATOM 2888 C CA . GLY A 1 375 ? -12.020 12.849 13.099 1.00 95.19 375 GLY A CA 1
ATOM 2889 C C . GLY A 1 375 ? -11.970 11.730 12.069 1.00 95.19 375 GLY A C 1
ATOM 2890 O O . GLY A 1 375 ? -12.939 11.001 11.911 1.00 95.19 375 GLY A O 1
ATOM 2891 N N . ARG A 1 376 ? -10.799 11.446 11.480 1.00 95.31 376 ARG A N 1
ATOM 2892 C CA . ARG A 1 376 ? -10.650 10.333 10.513 1.00 95.31 376 ARG A CA 1
ATOM 2893 C C . ARG A 1 376 ? -10.950 8.938 11.082 1.00 95.31 376 ARG A C 1
ATOM 2895 O O . ARG A 1 376 ? -11.169 8.009 10.311 1.00 95.31 376 ARG A O 1
ATOM 2902 N N . LYS A 1 377 ? -10.942 8.773 12.414 1.00 95.81 377 LYS A N 1
ATOM 2903 C CA . LYS A 1 377 ? -11.337 7.530 13.107 1.00 95.81 377 LYS A CA 1
ATOM 2904 C C . LYS A 1 377 ? -12.818 7.509 13.504 1.00 95.81 377 LYS A C 1
ATOM 2906 O O . LYS A 1 377 ? -13.237 6.565 14.165 1.00 95.81 377 LYS A O 1
ATOM 2911 N N . GLY A 1 378 ? -13.590 8.512 13.103 1.00 96.75 378 GLY A N 1
ATOM 2912 C CA . GLY A 1 378 ? -15.018 8.586 13.373 1.00 96.75 378 GLY A CA 1
ATOM 2913 C C . GLY A 1 378 ? -15.359 9.148 14.756 1.00 96.75 378 GLY A C 1
ATOM 2914 O O . GLY A 1 378 ? -16.345 8.753 15.375 1.00 96.75 378 GLY A O 1
ATOM 2915 N N . ALA A 1 379 ? -14.486 9.993 15.321 1.00 96.56 379 ALA A N 1
ATOM 2916 C CA . ALA A 1 379 ? -14.693 10.530 16.668 1.00 96.56 379 ALA A CA 1
ATOM 2917 C C . ALA A 1 379 ? -15.983 11.363 16.777 1.00 96.56 379 ALA A C 1
ATOM 2919 O O . ALA A 1 379 ? -16.625 11.339 17.825 1.00 96.56 379 ALA A O 1
ATOM 2920 N N . TYR A 1 380 ? -16.366 12.070 15.710 1.00 97.19 380 TYR A N 1
ATOM 2921 C CA . TYR A 1 380 ? -17.568 12.905 15.670 1.00 97.19 380 TYR A CA 1
ATOM 2922 C C . TYR A 1 380 ? -18.840 12.058 15.597 1.00 97.19 380 TYR A C 1
ATOM 2924 O O . TYR A 1 380 ? -19.779 12.298 16.352 1.00 97.19 380 TYR A O 1
ATOM 2932 N N . GLU A 1 381 ? -18.830 11.012 14.774 1.00 97.56 381 GLU A N 1
ATOM 2933 C CA . GLU A 1 381 ? -19.912 10.037 14.622 1.00 97.56 381 GLU A CA 1
ATOM 2934 C C . GLU A 1 381 ? -20.182 9.337 15.950 1.00 97.56 381 GLU A C 1
ATOM 2936 O O . GLU A 1 381 ? -21.323 9.261 16.403 1.00 97.56 381 GLU A O 1
ATOM 2941 N N . LEU A 1 382 ? -19.120 8.880 16.625 1.00 97.00 382 LEU A N 1
ATOM 2942 C CA . LEU A 1 382 ? -19.257 8.246 17.930 1.00 97.00 382 LEU A CA 1
ATOM 2943 C C . LEU A 1 382 ? -19.734 9.233 19.003 1.00 97.00 382 LEU A C 1
ATOM 2945 O O . LEU A 1 382 ? -20.519 8.849 19.868 1.00 97.00 382 LEU A O 1
ATOM 2949 N N . ARG A 1 383 ? -19.280 10.491 18.966 1.00 96.19 383 ARG A N 1
ATOM 2950 C CA . ARG A 1 383 ? -19.741 11.531 19.898 1.00 96.19 383 ARG A CA 1
ATOM 2951 C C . ARG A 1 383 ? -21.237 11.784 19.747 1.00 96.19 383 ARG A C 1
ATOM 2953 O O . ARG A 1 383 ? -21.954 11.847 20.743 1.00 96.19 383 ARG A O 1
ATOM 2960 N N . GLU A 1 384 ? -21.714 11.881 18.514 1.00 96.50 384 GLU A N 1
ATOM 2961 C CA . GLU A 1 384 ? -23.134 12.052 18.229 1.00 96.50 384 GLU A CA 1
ATOM 2962 C C . GLU A 1 384 ? -23.954 10.818 18.643 1.00 96.50 384 GLU A C 1
ATOM 2964 O O . GLU A 1 384 ? -24.973 10.964 19.320 1.00 96.50 384 GLU A O 1
ATOM 2969 N N . ALA A 1 385 ? -23.489 9.605 18.330 1.00 96.56 385 ALA A N 1
ATOM 2970 C CA . ALA A 1 385 ? -24.141 8.371 18.771 1.00 96.56 385 ALA A CA 1
ATOM 2971 C C . ALA A 1 385 ? -24.221 8.286 20.306 1.00 96.56 385 ALA A C 1
ATOM 2973 O O . ALA A 1 385 ? -25.280 8.012 20.869 1.00 96.56 385 ALA A O 1
ATOM 2974 N N . ALA A 1 386 ? -23.131 8.619 21.005 1.00 95.06 386 ALA A N 1
ATOM 2975 C CA . ALA A 1 386 ? -23.098 8.645 22.464 1.00 95.06 386 ALA A CA 1
ATOM 2976 C C . ALA A 1 386 ? -24.086 9.648 23.064 1.00 95.06 386 ALA A C 1
ATOM 2978 O O . ALA A 1 386 ? -24.699 9.353 24.089 1.00 95.06 386 ALA A O 1
ATOM 2979 N N . ARG A 1 387 ? -24.287 10.799 22.411 1.00 95.75 387 ARG A N 1
ATOM 2980 C CA . ARG A 1 387 ? -25.269 11.807 22.826 1.00 95.75 387 ARG A CA 1
ATOM 2981 C C . ARG A 1 387 ? -26.698 11.288 22.679 1.00 95.75 387 ARG A C 1
ATOM 2983 O O . ARG A 1 387 ? -27.498 11.461 23.592 1.00 95.75 387 ARG A O 1
ATOM 2990 N N . ARG A 1 388 ? -27.015 10.656 21.544 1.00 95.94 388 ARG A N 1
ATOM 2991 C CA . ARG A 1 388 ? -28.358 10.128 21.240 1.00 95.94 388 ARG A CA 1
ATOM 2992 C C . ARG A 1 388 ? -28.745 8.959 22.140 1.00 95.94 388 ARG A C 1
ATOM 2994 O O . ARG A 1 388 ? -29.890 8.868 22.563 1.00 95.94 388 ARG A O 1
ATOM 3001 N N . MET A 1 389 ? -27.784 8.089 22.430 1.00 94.12 389 MET A N 1
ATOM 3002 C CA . MET A 1 389 ? -28.001 6.845 23.169 1.00 94.12 389 MET A CA 1
ATOM 3003 C C . MET A 1 389 ? -27.688 6.961 24.671 1.00 94.12 389 MET A C 1
ATOM 3005 O O . MET A 1 389 ? -27.921 6.014 25.416 1.00 94.12 389 MET A O 1
ATOM 3009 N N . GLY A 1 390 ? -27.127 8.085 25.133 1.00 92.25 390 GLY A N 1
ATOM 3010 C CA . GLY A 1 390 ? -26.722 8.263 26.532 1.00 92.25 390 GLY A CA 1
ATOM 3011 C C . GLY A 1 390 ? -25.588 7.323 26.966 1.00 92.25 390 GLY A C 1
ATOM 3012 O O . GLY A 1 390 ? -25.602 6.812 28.085 1.00 92.25 390 GLY A O 1
ATOM 3013 N N . LEU A 1 391 ? -24.620 7.055 26.082 1.00 90.31 391 LEU A N 1
ATOM 3014 C CA . LEU A 1 391 ? -23.563 6.065 26.328 1.00 90.31 391 LEU A CA 1
ATOM 3015 C C . LEU A 1 391 ? -22.471 6.590 27.267 1.00 90.31 391 LEU A C 1
ATOM 3017 O O . LEU A 1 391 ? -21.975 7.707 27.115 1.00 90.31 391 LEU A O 1
ATOM 3021 N N . SER A 1 392 ? -21.995 5.719 28.158 1.00 88.56 392 SER A N 1
ATOM 3022 C CA . SER A 1 392 ? -20.694 5.876 28.816 1.00 88.56 392 SER A CA 1
ATOM 3023 C C . SER A 1 392 ? -19.602 5.241 27.954 1.00 88.56 392 SER A C 1
ATOM 3025 O O . SER A 1 392 ? -19.661 4.043 27.661 1.00 88.56 392 SER A O 1
ATOM 3027 N N . LEU A 1 393 ? -18.592 6.023 27.563 1.00 93.38 393 LEU A N 1
ATOM 3028 C CA . LEU A 1 393 ? -17.528 5.553 26.673 1.00 93.38 393 LEU A CA 1
ATOM 3029 C C . LEU A 1 393 ? -16.212 5.335 27.419 1.00 93.38 393 LEU A C 1
ATOM 3031 O O . LEU A 1 393 ? -15.853 6.074 28.337 1.00 93.38 393 LEU A O 1
ATOM 3035 N N . VAL A 1 394 ? -15.435 4.365 26.945 1.00 94.31 394 VAL A N 1
ATOM 3036 C CA . VAL A 1 394 ? -14.027 4.202 27.312 1.00 94.31 394 VAL A CA 1
ATOM 3037 C C . VAL A 1 394 ? -13.156 4.495 26.096 1.00 94.31 394 VAL A C 1
ATOM 3039 O O . VAL A 1 394 ? -13.339 3.903 25.036 1.00 94.31 394 VAL A O 1
ATOM 3042 N N . VAL A 1 395 ? -12.180 5.391 26.226 1.00 93.31 395 VAL A N 1
ATOM 3043 C CA . VAL A 1 395 ? -11.297 5.788 25.120 1.00 93.31 395 VAL A CA 1
ATOM 3044 C C . VAL A 1 395 ? -9.883 5.261 25.351 1.00 93.31 395 VAL A C 1
ATOM 3046 O O . VAL A 1 395 ? -9.225 5.619 26.328 1.00 93.31 395 VAL A O 1
ATOM 3049 N N . ALA A 1 396 ? -9.387 4.451 24.411 1.00 89.31 396 ALA A N 1
ATOM 3050 C CA . ALA A 1 396 ? -8.085 3.782 24.486 1.00 89.31 396 ALA A CA 1
ATOM 3051 C C . ALA A 1 396 ? -6.949 4.547 23.768 1.00 89.31 396 ALA A C 1
ATOM 3053 O O . ALA A 1 396 ? -6.103 3.943 23.095 1.00 89.31 396 ALA A O 1
ATOM 3054 N N . GLY A 1 397 ? -6.925 5.881 23.830 1.00 87.25 397 GLY A N 1
ATOM 3055 C CA . GLY A 1 397 ? -5.948 6.681 23.085 1.00 87.25 397 GLY A CA 1
ATOM 3056 C C . GLY A 1 397 ? -5.872 8.155 23.473 1.00 87.25 397 GLY A C 1
ATOM 3057 O O . GLY A 1 397 ? -6.618 8.639 24.322 1.00 87.25 397 GLY A O 1
ATOM 3058 N N . SER A 1 398 ? -4.938 8.866 22.837 1.00 87.94 398 SER A N 1
ATOM 3059 C CA . SER A 1 398 ? -4.714 10.303 23.036 1.00 87.94 398 SER A CA 1
ATOM 3060 C C . SER A 1 398 ? -5.847 11.157 22.458 1.00 87.94 398 SER A C 1
ATOM 3062 O O . SER A 1 398 ? -6.576 10.715 21.574 1.00 87.94 398 SER A O 1
ATOM 3064 N N . GLN A 1 399 ? -5.960 12.404 22.904 1.00 88.56 399 GLN A N 1
ATOM 3065 C CA . GLN A 1 399 ? -6.956 13.364 22.425 1.00 88.56 399 GLN A CA 1
ATOM 3066 C C . GLN A 1 399 ? -6.313 14.358 21.453 1.00 88.56 399 GLN A C 1
ATOM 3068 O O . GLN A 1 399 ? -5.318 14.982 21.810 1.00 88.56 399 GLN A O 1
ATOM 3073 N N . ALA A 1 400 ? -6.834 14.460 20.226 1.00 86.81 400 ALA A N 1
ATOM 3074 C CA . ALA A 1 400 ? -6.264 15.319 19.184 1.00 86.81 400 ALA A CA 1
ATOM 3075 C C . ALA A 1 400 ? -7.261 16.320 18.562 1.00 86.81 400 ALA A C 1
ATOM 3077 O O . ALA A 1 400 ? -6.807 17.273 17.944 1.00 86.81 400 ALA A O 1
ATOM 3078 N N . GLU A 1 401 ? -8.572 16.170 18.781 1.00 89.62 401 GLU A N 1
ATOM 3079 C CA . GLU A 1 401 ? -9.620 17.133 18.366 1.00 89.62 401 GLU A CA 1
ATOM 3080 C C . GLU A 1 401 ? -9.838 18.294 19.364 1.00 89.62 401 GLU A C 1
ATOM 3082 O O . GLU A 1 401 ? -10.925 18.852 19.438 1.00 89.62 401 GLU A O 1
ATOM 3087 N N . GLY A 1 402 ? -8.832 18.649 20.171 1.00 85.94 402 GLY A N 1
ATOM 3088 C CA . GLY A 1 402 ? -8.970 19.648 21.247 1.00 85.94 402 GLY A CA 1
ATOM 3089 C C . GLY A 1 402 ? -9.308 19.029 22.606 1.00 85.94 402 GLY A C 1
ATOM 3090 O O . GLY A 1 402 ? -9.797 17.903 22.671 1.00 85.94 402 GLY A O 1
ATOM 3091 N N . ALA A 1 403 ? -8.965 19.717 23.701 1.00 85.12 403 ALA A N 1
ATOM 3092 C CA . ALA A 1 403 ? -9.060 19.193 25.075 1.00 85.12 403 ALA A CA 1
ATOM 3093 C C . ALA A 1 403 ? -10.507 19.084 25.594 1.00 85.12 403 ALA A C 1
ATOM 3095 O O . ALA A 1 403 ? -10.801 18.213 26.407 1.00 85.12 403 ALA A O 1
ATOM 3096 N N . ASP A 1 404 ? -11.386 19.908 25.047 1.00 90.44 404 ASP A N 1
ATOM 3097 C CA . ASP A 1 404 ? -12.809 20.082 25.344 1.00 90.44 404 ASP A CA 1
ATOM 3098 C C . ASP A 1 404 ? -13.731 19.195 24.488 1.00 90.44 404 ASP A C 1
ATOM 3100 O O . ASP A 1 404 ? -14.939 19.152 24.695 1.00 90.44 404 ASP A O 1
ATOM 3104 N N . PHE A 1 405 ? -13.180 18.436 23.530 1.00 93.88 405 PHE A N 1
ATOM 3105 C CA . PHE A 1 405 ? -13.965 17.644 22.571 1.00 93.88 405 PHE A CA 1
ATOM 3106 C C . PHE A 1 405 ? -15.037 16.732 23.204 1.00 93.88 405 PHE A C 1
ATOM 3108 O O . PHE A 1 405 ? -16.081 16.488 22.595 1.00 93.88 405 PHE A O 1
ATOM 3115 N N . TRP A 1 406 ? -14.750 16.205 24.398 1.00 93.62 406 TRP A N 1
ATOM 3116 C CA . TRP A 1 406 ? -15.602 15.276 25.144 1.00 93.62 406 TRP A CA 1
ATOM 3117 C C . TRP A 1 406 ? -16.340 15.923 26.328 1.00 93.62 406 TRP A C 1
ATOM 3119 O O . TRP A 1 406 ? -16.917 15.207 27.150 1.00 93.62 406 TRP A O 1
ATOM 3129 N N . ASP A 1 407 ? -16.330 17.249 26.443 1.00 91.56 407 ASP A N 1
ATOM 3130 C CA . ASP A 1 407 ? -17.001 17.940 27.541 1.00 91.56 407 ASP A CA 1
ATOM 3131 C C . ASP A 1 407 ? -18.509 17.645 27.527 1.00 91.56 407 ASP A C 1
ATOM 3133 O O . ASP A 1 407 ? -19.163 17.638 26.484 1.00 91.56 407 ASP A O 1
ATOM 3137 N N . GLY A 1 408 ? -19.062 17.342 28.704 1.00 89.94 408 GLY A N 1
ATOM 3138 C CA . GLY A 1 408 ? -20.463 16.935 28.858 1.00 89.94 408 GLY A CA 1
ATOM 3139 C C . GLY A 1 408 ? -20.745 15.443 28.630 1.00 89.94 408 GLY A C 1
ATOM 3140 O O . GLY A 1 408 ? -21.885 15.022 28.813 1.00 89.94 408 GLY A O 1
ATOM 3141 N N . PHE A 1 409 ? -19.738 14.626 28.298 1.00 91.44 409 PHE A N 1
ATOM 3142 C CA . PHE A 1 409 ? -19.879 13.172 28.150 1.00 91.44 409 PHE A CA 1
ATOM 3143 C C . PHE A 1 409 ? -19.255 12.402 29.322 1.00 91.44 409 PHE A C 1
ATOM 3145 O O . PHE A 1 409 ? -18.244 12.802 29.900 1.00 91.44 409 PHE A O 1
ATOM 3152 N N . CYS A 1 410 ? -19.821 11.236 29.646 1.00 88.69 410 CYS A N 1
ATOM 3153 C CA . CYS A 1 410 ? -19.230 10.310 30.611 1.00 88.69 410 CYS A CA 1
ATOM 3154 C C . CYS A 1 410 ? -18.128 9.482 29.929 1.00 88.69 410 CYS A C 1
ATOM 3156 O O . CYS A 1 410 ? -18.398 8.415 29.369 1.00 88.69 410 CYS A O 1
ATOM 3158 N N . ILE A 1 411 ? -16.895 9.999 29.944 1.00 91.19 411 ILE A N 1
ATOM 3159 C CA . ILE A 1 411 ? -15.729 9.357 29.326 1.00 91.19 411 ILE A CA 1
ATOM 3160 C C . ILE A 1 411 ? -14.738 8.883 30.382 1.00 91.19 411 ILE A C 1
ATOM 3162 O O . ILE A 1 411 ? -14.293 9.652 31.231 1.00 91.19 411 ILE A O 1
ATOM 3166 N N . GLU A 1 412 ? -14.298 7.637 30.249 1.00 92.38 412 GLU A N 1
ATOM 3167 C CA . GLU A 1 412 ? -13.146 7.115 30.972 1.00 92.38 412 GLU A CA 1
ATOM 3168 C C . GLU A 1 412 ? -11.978 6.859 30.013 1.00 92.38 412 GLU A C 1
ATOM 3170 O O . GLU A 1 412 ? -12.152 6.332 28.914 1.00 92.38 412 GLU A O 1
ATOM 3175 N N . ARG A 1 413 ? -10.755 7.217 30.411 1.00 91.81 413 ARG A N 1
ATOM 3176 C CA . ARG A 1 413 ? -9.545 6.942 29.623 1.00 91.81 413 ARG A CA 1
ATOM 3177 C C . ARG A 1 413 ? -8.756 5.821 30.275 1.00 91.81 413 ARG A C 1
ATOM 3179 O O . ARG A 1 413 ? -8.375 5.933 31.436 1.00 91.81 413 ARG A O 1
ATOM 3186 N N . ARG A 1 414 ? -8.480 4.761 29.516 1.00 91.12 414 ARG A N 1
ATOM 3187 C CA . ARG A 1 414 ? -7.738 3.588 29.995 1.00 91.12 414 ARG A CA 1
ATOM 3188 C C . ARG A 1 414 ? -6.709 3.120 28.974 1.00 91.12 414 ARG A C 1
ATOM 3190 O O . ARG A 1 414 ? -6.778 3.453 27.788 1.00 91.12 414 ARG A O 1
ATOM 3197 N N . GLY A 1 415 ? -5.753 2.325 29.449 1.00 90.62 415 GLY A N 1
ATOM 3198 C CA . GLY A 1 415 ? -4.904 1.524 28.576 1.00 90.62 415 GLY A CA 1
ATOM 3199 C C . GLY A 1 415 ? -5.735 0.498 27.803 1.00 90.62 415 GLY A C 1
ATOM 3200 O O . GLY A 1 415 ? -6.778 0.053 28.272 1.00 90.62 415 GLY A O 1
ATOM 3201 N N . TRP A 1 416 ? -5.268 0.119 26.612 1.00 91.44 416 TRP A N 1
ATOM 3202 C CA . TRP A 1 416 ? -6.003 -0.786 25.721 1.00 91.44 416 TRP A CA 1
ATOM 3203 C C . TRP A 1 416 ? -6.369 -2.125 26.381 1.00 91.44 416 TRP A C 1
ATOM 3205 O O . TRP A 1 416 ? -7.521 -2.541 26.298 1.00 91.44 416 TRP A O 1
ATOM 3215 N N . ASP A 1 417 ? -5.430 -2.752 27.090 1.00 87.94 417 ASP A N 1
ATOM 3216 C CA . ASP A 1 417 ? -5.676 -4.031 27.764 1.00 87.94 417 ASP A CA 1
ATOM 3217 C C . ASP A 1 417 ? -6.732 -3.933 28.869 1.00 87.94 417 ASP A C 1
ATOM 3219 O O . ASP A 1 417 ? -7.525 -4.857 29.053 1.00 87.94 417 ASP A O 1
ATOM 3223 N N . ASP A 1 418 ? -6.783 -2.802 29.574 1.00 87.56 418 ASP A N 1
ATOM 3224 C CA . ASP A 1 418 ? -7.767 -2.561 30.629 1.00 87.56 418 ASP A CA 1
ATOM 3225 C C . ASP A 1 418 ? -9.152 -2.252 30.058 1.00 87.56 418 ASP A C 1
ATOM 3227 O O . ASP A 1 418 ? -10.153 -2.620 30.668 1.00 87.56 418 ASP A O 1
ATOM 3231 N N . CYS A 1 419 ? -9.229 -1.633 28.872 1.00 87.75 419 CYS A N 1
ATOM 3232 C CA . CYS A 1 419 ? -10.501 -1.420 28.180 1.00 87.75 419 CYS A CA 1
ATOM 3233 C C . CYS A 1 419 ? -11.200 -2.734 27.825 1.00 87.75 419 CYS A C 1
ATOM 3235 O O . CYS A 1 419 ? -12.422 -2.777 27.783 1.00 87.75 419 CYS A O 1
ATOM 3237 N N . LEU A 1 420 ? -10.437 -3.790 27.528 1.00 86.81 420 LEU A N 1
ATOM 3238 C CA . LEU A 1 420 ? -10.984 -5.060 27.049 1.00 86.81 420 LEU A CA 1
ATOM 3239 C C . LEU A 1 420 ? -11.594 -5.930 28.155 1.00 86.81 420 LEU A C 1
ATOM 3241 O O . LEU A 1 420 ? -12.310 -6.874 27.837 1.00 86.81 420 LEU A O 1
ATOM 3245 N N . ARG A 1 421 ? -11.325 -5.643 29.436 1.00 83.69 421 ARG A N 1
ATOM 3246 C CA . ARG A 1 421 ? -11.777 -6.480 30.564 1.00 83.69 421 ARG A CA 1
ATOM 3247 C C . ARG A 1 421 ? -13.288 -6.418 30.795 1.00 83.69 421 ARG A C 1
ATOM 3249 O O . ARG A 1 421 ? -13.878 -7.412 31.194 1.00 83.69 421 ARG A O 1
ATOM 3256 N N . ASP A 1 422 ? -13.893 -5.257 30.567 1.00 86.69 422 ASP A N 1
ATOM 3257 C CA . ASP A 1 422 ? -15.322 -4.978 30.760 1.00 86.69 422 ASP A CA 1
ATOM 3258 C C . ASP A 1 422 ? -15.956 -4.336 29.510 1.00 86.69 422 ASP A C 1
ATOM 3260 O O . ASP A 1 422 ? -16.991 -3.662 29.589 1.00 86.69 422 ASP A O 1
ATOM 3264 N N . ALA A 1 423 ? -15.346 -4.553 28.340 1.00 91.06 423 ALA A N 1
ATOM 3265 C CA . ALA A 1 423 ? -15.898 -4.113 27.068 1.00 91.06 423 ALA A CA 1
ATOM 3266 C C . ALA A 1 423 ? -17.197 -4.869 26.763 1.00 91.06 423 ALA A C 1
ATOM 3268 O O . ALA A 1 423 ? -17.235 -6.100 26.725 1.00 91.06 423 ALA A O 1
ATOM 3269 N N . GLY A 1 424 ? -18.259 -4.110 26.514 1.00 92.38 424 GLY A N 1
ATOM 3270 C CA . GLY A 1 424 ? -19.462 -4.607 25.863 1.00 92.38 424 GLY A CA 1
ATOM 3271 C C . GLY A 1 424 ? -19.256 -4.664 24.361 1.00 92.38 424 GLY A C 1
ATOM 3272 O O . GLY A 1 424 ? -19.448 -5.716 23.766 1.00 92.38 424 GLY A O 1
ATOM 3273 N N . ALA A 1 425 ? -18.803 -3.577 23.744 1.00 95.25 425 ALA A N 1
ATOM 3274 C CA . ALA A 1 425 ? -18.528 -3.529 22.311 1.00 95.25 425 ALA A CA 1
ATOM 3275 C C . ALA A 1 425 ? -17.337 -2.616 22.014 1.00 95.25 425 ALA A C 1
ATOM 3277 O O . ALA A 1 425 ? -17.124 -1.613 22.701 1.00 95.25 425 ALA A O 1
ATOM 3278 N N . ILE A 1 426 ? -16.580 -2.943 20.967 1.00 97.06 426 ILE A N 1
ATOM 3279 C CA . ILE A 1 426 ? -15.580 -2.035 20.403 1.00 97.06 426 ILE A CA 1
ATOM 3280 C C . ILE A 1 426 ? -16.200 -1.318 19.215 1.00 97.06 426 ILE A C 1
ATOM 3282 O O . ILE A 1 426 ? -16.733 -1.970 18.324 1.00 97.06 426 ILE A O 1
ATOM 3286 N N . VAL A 1 427 ? -16.114 0.007 19.185 1.00 97.94 427 VAL A N 1
ATOM 3287 C CA . VAL A 1 427 ? -16.787 0.825 18.174 1.00 97.94 427 VAL A CA 1
ATOM 3288 C C . VAL A 1 427 ? -15.767 1.703 17.458 1.00 97.94 427 VAL A C 1
ATOM 3290 O O . VAL A 1 427 ? -15.079 2.505 18.090 1.00 97.94 427 VAL A O 1
ATOM 3293 N N . LEU A 1 428 ? -15.637 1.536 16.140 1.00 98.12 428 LEU A N 1
ATOM 3294 C CA . LEU A 1 428 ? -14.731 2.313 15.292 1.00 98.12 428 LEU A CA 1
ATOM 3295 C C . LEU A 1 428 ? -15.393 2.675 13.945 1.00 98.12 428 LEU A C 1
ATOM 3297 O O . LEU A 1 428 ? -15.174 1.985 12.946 1.00 98.12 428 LEU A O 1
ATOM 3301 N N . PRO A 1 429 ? -16.166 3.772 13.883 1.00 97.56 429 PRO A N 1
ATOM 3302 C CA . PRO A 1 429 ? -16.820 4.240 12.661 1.00 97.56 429 PRO A CA 1
ATOM 3303 C C . PRO A 1 429 ? -15.852 5.071 11.799 1.00 97.56 429 PRO A C 1
ATOM 3305 O O . PRO A 1 429 ? -16.133 6.204 11.425 1.00 97.56 429 PRO A O 1
ATOM 3308 N N . ALA A 1 430 ? -14.652 4.547 11.537 1.00 97.44 430 ALA A N 1
ATOM 3309 C CA . ALA A 1 430 ? -13.584 5.303 10.888 1.00 97.44 430 ALA A CA 1
ATOM 3310 C C . ALA A 1 430 ? -13.898 5.658 9.427 1.00 97.44 430 ALA A C 1
ATOM 3312 O O . ALA A 1 430 ? -14.457 4.854 8.691 1.00 97.44 430 ALA A O 1
ATOM 3313 N N . PHE A 1 431 ? -13.435 6.818 8.972 1.00 97.00 431 PHE A N 1
ATOM 3314 C CA . PHE A 1 431 ? -13.359 7.135 7.544 1.00 97.00 431 PHE A CA 1
ATOM 3315 C C . PHE A 1 431 ? -12.130 6.490 6.898 1.00 97.00 431 PHE A C 1
ATOM 3317 O O . PHE A 1 431 ? -12.167 6.078 5.745 1.00 97.00 431 PHE A O 1
ATOM 3324 N N . VAL A 1 432 ? -11.025 6.389 7.648 1.00 95.00 432 VAL A N 1
ATOM 3325 C CA . VAL A 1 432 ? -9.778 5.770 7.184 1.00 95.00 432 VAL A CA 1
ATOM 3326 C C . VAL A 1 432 ? -9.159 4.944 8.310 1.00 95.00 432 VAL A C 1
ATOM 3328 O O . VAL A 1 432 ? -8.749 5.489 9.339 1.00 95.00 432 VAL A O 1
ATOM 3331 N N . GLU A 1 433 ? -9.013 3.636 8.096 1.00 94.81 433 GLU A N 1
ATOM 3332 C CA . GLU A 1 433 ? -8.308 2.728 9.002 1.00 94.81 433 GLU A CA 1
ATOM 3333 C C . GLU A 1 433 ? -7.503 1.693 8.205 1.00 94.81 433 GLU A C 1
ATOM 3335 O O . GLU A 1 433 ? -8.052 0.837 7.533 1.00 94.81 433 GLU A O 1
ATOM 3340 N N . HIS A 1 434 ? -6.176 1.753 8.297 1.00 90.12 434 HIS A N 1
ATOM 3341 C CA . HIS A 1 434 ? -5.276 0.862 7.550 1.00 90.12 434 HIS A CA 1
ATOM 3342 C C . HIS A 1 434 ? -4.653 -0.226 8.435 1.00 90.12 434 HIS A C 1
ATOM 3344 O O . HIS A 1 434 ? -3.902 -1.070 7.947 1.00 90.12 434 HIS A O 1
ATOM 3350 N N . LYS A 1 435 ? -4.895 -0.193 9.755 1.00 93.12 435 LYS A N 1
ATOM 3351 C CA . LYS A 1 435 ? -4.300 -1.108 10.736 1.00 93.12 435 LYS A CA 1
ATOM 3352 C C . LYS A 1 435 ? -5.284 -1.453 11.861 1.00 93.12 435 LYS A C 1
ATOM 3354 O O . LYS A 1 435 ? -5.054 -1.096 13.023 1.00 93.12 435 LYS A O 1
ATOM 3359 N N . PRO A 1 436 ? -6.321 -2.261 11.578 1.00 95.75 436 PRO A N 1
ATOM 3360 C CA . PRO A 1 436 ? -7.366 -2.613 12.541 1.00 95.75 436 PRO A CA 1
ATOM 3361 C C . PRO A 1 436 ? -6.916 -3.654 13.595 1.00 95.75 436 PRO A C 1
ATOM 3363 O O . PRO A 1 436 ? -7.700 -4.483 14.042 1.00 95.75 436 PRO A O 1
ATOM 3366 N N . ARG A 1 437 ? -5.653 -3.633 14.048 1.00 94.81 437 ARG A N 1
ATOM 3367 C CA . ARG A 1 437 ? -5.076 -4.657 14.949 1.00 94.81 437 ARG A CA 1
ATOM 3368 C C . ARG A 1 437 ? -5.804 -4.774 16.285 1.00 94.81 437 ARG A C 1
ATOM 3370 O O . ARG A 1 437 ? -5.988 -5.878 16.778 1.00 94.81 437 ARG A O 1
ATOM 3377 N N . ARG A 1 438 ? -6.262 -3.646 16.829 1.00 95.44 438 ARG A N 1
ATOM 3378 C CA . ARG A 1 438 ? -7.079 -3.612 18.049 1.00 95.44 438 ARG A CA 1
ATOM 3379 C C . ARG A 1 438 ? -8.467 -4.222 17.838 1.00 95.44 438 ARG A C 1
ATOM 3381 O O . ARG A 1 438 ? -8.976 -4.890 18.727 1.00 95.44 438 ARG A O 1
ATOM 3388 N N . LEU A 1 439 ? -9.055 -4.058 16.653 1.00 97.12 439 LEU A N 1
ATOM 3389 C CA . LEU A 1 439 ? -10.322 -4.712 16.320 1.00 97.12 439 LEU A CA 1
ATOM 3390 C C . LEU A 1 439 ? -10.137 -6.230 16.213 1.00 97.12 439 LEU A C 1
ATOM 3392 O O . LEU A 1 439 ? -10.905 -6.980 16.799 1.00 97.12 439 LEU A O 1
ATOM 3396 N N . LEU A 1 440 ? -9.071 -6.680 15.543 1.00 96.88 440 LEU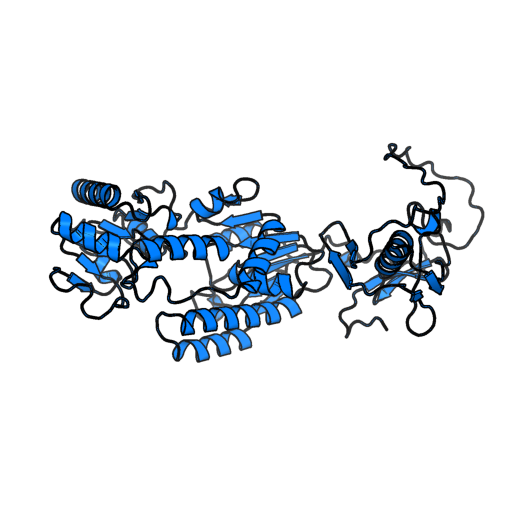 A N 1
ATOM 3397 C CA . LEU A 1 440 ? -8.739 -8.106 15.441 1.00 96.88 440 LEU A CA 1
ATOM 3398 C C . LEU A 1 440 ? -8.488 -8.740 16.814 1.00 96.88 440 LEU A C 1
ATOM 3400 O O . LEU A 1 440 ? -8.923 -9.857 17.070 1.00 96.88 440 LEU A O 1
ATOM 3404 N N . GLU A 1 441 ? -7.816 -8.028 17.717 1.00 95.50 441 GLU A N 1
ATOM 3405 C CA . GLU A 1 441 ? -7.619 -8.499 19.086 1.00 95.50 441 GLU A CA 1
ATOM 3406 C C . GLU A 1 441 ? -8.937 -8.616 19.859 1.00 95.50 441 GLU A C 1
ATOM 3408 O O . GLU A 1 441 ? -9.164 -9.620 20.530 1.00 95.50 441 GLU A O 1
ATOM 3413 N N . ALA A 1 442 ? -9.831 -7.634 19.729 1.00 94.75 442 ALA A N 1
ATOM 3414 C CA . ALA A 1 442 ? -11.153 -7.695 20.341 1.00 94.75 442 ALA A CA 1
ATOM 3415 C C . ALA A 1 442 ? -11.970 -8.893 19.836 1.00 94.75 442 ALA A C 1
ATOM 3417 O O . ALA A 1 442 ? -12.497 -9.655 20.650 1.00 94.75 442 ALA A O 1
ATOM 3418 N N . LEU A 1 443 ? -11.982 -9.123 18.518 1.00 95.19 443 LEU A N 1
ATOM 3419 C CA . LEU A 1 443 ? -12.623 -10.291 17.909 1.00 95.19 443 LEU A CA 1
ATOM 3420 C C . LEU A 1 443 ? -12.026 -11.602 18.432 1.00 95.19 443 LEU A C 1
ATOM 3422 O O . LEU A 1 443 ? -12.764 -12.528 18.764 1.00 95.19 443 LEU A O 1
ATOM 3426 N N . ALA A 1 444 ? -10.699 -11.675 18.571 1.00 94.31 444 ALA A N 1
ATOM 3427 C CA . ALA A 1 444 ? -10.024 -12.853 19.108 1.00 94.31 444 ALA A CA 1
ATOM 3428 C C . ALA A 1 444 ? -10.406 -13.137 20.575 1.00 94.31 444 ALA A C 1
ATOM 3430 O O . ALA A 1 444 ? -10.576 -14.298 20.953 1.00 94.31 444 ALA A O 1
ATOM 3431 N N . ARG A 1 445 ? -10.629 -12.088 21.382 1.00 92.06 445 ARG A N 1
ATOM 3432 C CA . ARG A 1 445 ? -11.142 -12.211 22.760 1.00 92.06 445 ARG A CA 1
ATOM 3433 C C . ARG A 1 445 ? -12.651 -12.478 22.838 1.00 92.06 445 ARG A C 1
ATOM 3435 O O . ARG A 1 445 ? -13.144 -12.764 23.927 1.00 92.06 445 ARG A O 1
ATOM 3442 N N . GLY A 1 446 ? -13.367 -12.426 21.712 1.00 91.25 446 GLY A N 1
ATOM 3443 C CA . GLY A 1 446 ? -14.815 -12.637 21.629 1.00 91.25 446 GLY A CA 1
ATOM 3444 C C . GLY A 1 446 ? -15.660 -11.388 21.896 1.00 91.25 446 GLY A C 1
ATOM 3445 O O . GLY A 1 446 ? -16.862 -11.512 22.108 1.00 91.25 446 GLY A O 1
ATOM 3446 N N . VAL A 1 447 ? -15.057 -10.196 21.893 1.00 92.75 447 VAL A N 1
ATOM 3447 C CA . VAL A 1 447 ? -15.780 -8.924 22.026 1.00 92.75 447 VAL A CA 1
ATOM 3448 C C . VAL A 1 447 ? -16.247 -8.481 20.636 1.00 92.75 447 VAL A C 1
ATOM 3450 O O . VAL A 1 447 ? -15.410 -8.384 19.732 1.00 92.75 447 VAL A O 1
ATOM 3453 N N . PRO A 1 448 ? -17.547 -8.202 20.428 1.00 95.06 448 PRO A N 1
ATOM 3454 C CA . PRO A 1 448 ? -18.029 -7.767 19.128 1.00 95.06 448 PRO A CA 1
ATOM 3455 C C . PRO A 1 448 ? -17.502 -6.382 18.766 1.00 95.06 448 PRO A C 1
ATOM 3457 O O . PRO A 1 448 ? -17.253 -5.521 19.619 1.00 95.06 448 PRO A O 1
ATOM 3460 N N . VAL A 1 449 ? -17.352 -6.184 17.463 1.00 97.38 449 VAL A N 1
ATOM 3461 C CA . VAL A 1 449 ? -16.793 -4.983 16.862 1.00 97.38 449 VAL A CA 1
ATOM 3462 C C . VAL A 1 449 ? -17.841 -4.342 15.967 1.00 97.38 449 VAL A C 1
ATOM 3464 O O . VAL A 1 449 ? -18.221 -4.924 14.960 1.00 97.38 449 VAL A O 1
ATOM 3467 N N . VAL A 1 450 ? -18.255 -3.120 16.284 1.00 98.06 450 VAL A N 1
ATOM 3468 C CA . VAL A 1 450 ? -18.978 -2.246 15.356 1.00 98.06 450 VAL A CA 1
ATOM 3469 C C . VAL A 1 450 ? -17.937 -1.419 14.614 1.00 98.06 450 VAL A C 1
ATOM 3471 O O . VAL A 1 450 ? -17.250 -0.595 15.220 1.00 98.06 450 VAL A O 1
ATOM 3474 N N . ALA A 1 451 ? -17.756 -1.657 13.321 1.00 97.94 451 ALA A N 1
ATOM 3475 C CA . ALA A 1 451 ? -16.701 -0.997 12.560 1.00 97.94 451 ALA A CA 1
ATOM 3476 C C . ALA A 1 451 ? -17.171 -0.602 11.173 1.00 97.94 451 ALA A C 1
ATOM 3478 O O . ALA A 1 451 ? -17.956 -1.307 10.544 1.00 97.94 451 ALA A O 1
ATOM 3479 N N . SER A 1 452 ? -16.653 0.520 10.685 1.00 97.00 452 SER A N 1
ATOM 3480 C CA . SER A 1 452 ? -16.955 0.938 9.326 1.00 97.00 452 SER A CA 1
ATOM 3481 C C . SER A 1 452 ? -16.352 -0.010 8.286 1.00 97.00 452 SER A C 1
ATOM 3483 O O . SER A 1 452 ? -15.325 -0.658 8.525 1.00 97.00 452 SER A O 1
ATOM 3485 N N . THR A 1 453 ? -16.928 -0.033 7.085 1.00 93.56 453 THR A N 1
ATOM 3486 C CA . THR A 1 453 ? -16.360 -0.734 5.915 1.00 93.56 453 THR A CA 1
ATOM 3487 C C . THR A 1 453 ? -14.925 -0.282 5.591 1.00 93.56 453 THR A C 1
ATOM 3489 O O . THR A 1 453 ? -14.107 -1.076 5.113 1.00 93.56 453 THR A O 1
ATOM 3492 N N . ALA A 1 454 ? -14.558 0.953 5.957 1.00 94.88 454 ALA A N 1
ATOM 3493 C CA . ALA A 1 454 ? -13.202 1.497 5.853 1.00 94.88 454 ALA A CA 1
ATOM 3494 C C . ALA A 1 454 ? -12.168 0.825 6.775 1.00 94.88 454 ALA A C 1
ATOM 3496 O O . ALA A 1 454 ? -10.982 1.099 6.631 1.00 94.88 454 ALA A O 1
ATOM 3497 N N . CYS A 1 455 ? -12.593 -0.038 7.704 1.00 96.50 455 CYS A N 1
ATOM 3498 C CA . CYS A 1 455 ? -11.703 -0.872 8.515 1.00 96.50 455 CYS A CA 1
ATOM 3499 C C . CYS A 1 455 ? -11.314 -2.188 7.819 1.00 96.50 455 CYS A C 1
ATOM 3501 O O . CYS A 1 455 ? -10.450 -2.910 8.318 1.00 96.50 455 CYS A O 1
ATOM 3503 N N . GLY A 1 456 ? -11.972 -2.539 6.707 1.00 95.69 456 GLY A N 1
ATOM 3504 C CA . GLY A 1 456 ? -11.570 -3.662 5.859 1.00 95.69 456 GLY A CA 1
ATOM 3505 C C . GLY A 1 456 ? -11.806 -5.053 6.421 1.00 95.69 456 GLY A C 1
ATOM 3506 O O . GLY A 1 456 ? -11.233 -6.009 5.903 1.00 95.69 456 GLY A O 1
ATOM 3507 N N . LEU A 1 457 ? -12.625 -5.175 7.464 1.00 96.25 457 LEU A N 1
ATOM 3508 C CA . LEU A 1 457 ? -12.866 -6.441 8.155 1.00 96.25 457 LEU A CA 1
ATOM 3509 C C . LEU A 1 457 ? -13.815 -7.389 7.401 1.00 96.25 457 LEU A C 1
ATOM 3511 O O . LEU A 1 457 ? -13.870 -8.569 7.733 1.00 96.25 457 LEU A O 1
ATOM 3515 N N . GLY A 1 458 ? -14.542 -6.898 6.392 1.00 90.81 458 GLY A N 1
ATOM 3516 C CA . GLY A 1 458 ? -15.494 -7.706 5.626 1.00 90.81 458 GLY A CA 1
ATOM 3517 C C . GLY A 1 458 ? -16.572 -8.331 6.517 1.00 90.81 458 GLY A C 1
ATOM 3518 O O . GLY A 1 458 ? -17.025 -7.714 7.478 1.00 90.81 458 GLY A O 1
ATOM 3519 N N . GLU A 1 459 ? -16.947 -9.573 6.216 1.00 91.75 459 GLU A N 1
ATOM 3520 C CA . GLU A 1 459 ? -17.996 -10.327 6.922 1.00 91.75 459 GLU A CA 1
ATOM 3521 C C . GLU A 1 459 ? -17.445 -11.215 8.053 1.00 91.75 459 GLU A C 1
ATOM 3523 O O . GLU A 1 459 ? -17.999 -12.267 8.376 1.00 91.75 459 GLU A O 1
ATOM 3528 N N . MET A 1 460 ? -16.318 -10.828 8.661 1.00 94.81 460 MET A N 1
ATOM 3529 C CA . MET A 1 460 ? -15.750 -11.596 9.768 1.00 94.81 460 MET A CA 1
ATOM 3530 C C . MET A 1 460 ? -16.744 -11.759 10.923 1.00 94.81 460 MET A C 1
ATOM 3532 O O . MET A 1 460 ? -17.428 -10.823 11.341 1.00 94.81 460 MET A O 1
ATOM 3536 N N . ARG A 1 461 ? -16.777 -12.962 11.503 1.00 93.75 461 ARG A N 1
ATOM 3537 C CA . ARG A 1 461 ? -17.650 -13.274 12.639 1.00 93.75 461 ARG A CA 1
ATOM 3538 C C . ARG A 1 461 ? -17.392 -12.318 13.807 1.00 93.75 461 ARG A C 1
ATOM 3540 O O . ARG A 1 461 ? -16.260 -12.188 14.262 1.00 93.75 461 ARG A O 1
ATOM 3547 N N . GLY A 1 462 ? -18.464 -11.730 14.338 1.00 93.69 462 GLY A N 1
ATOM 3548 C CA . GLY A 1 462 ? -18.406 -10.771 15.446 1.00 93.69 462 GLY A CA 1
ATOM 3549 C C . GLY A 1 462 ? -18.222 -9.318 15.004 1.00 93.69 462 GLY A C 1
ATOM 3550 O O . GLY A 1 462 ? -18.177 -8.439 15.861 1.00 93.69 462 GLY A O 1
ATOM 3551 N N . VAL A 1 463 ? -18.139 -9.057 13.695 1.00 97.00 463 VAL A N 1
ATOM 3552 C CA . VAL A 1 463 ? -18.152 -7.706 13.131 1.00 97.00 463 VAL A CA 1
ATOM 3553 C C . VAL A 1 463 ? -19.581 -7.310 12.767 1.00 97.00 463 VAL A C 1
ATOM 3555 O O . VAL A 1 463 ? -20.298 -8.060 12.109 1.00 97.00 463 VAL A O 1
ATOM 3558 N N . LEU A 1 464 ? -19.978 -6.114 13.186 1.00 97.06 464 LEU A N 1
ATOM 3559 C CA . LEU A 1 464 ? -21.185 -5.421 12.765 1.00 97.06 464 LEU A CA 1
ATOM 3560 C C . LEU A 1 464 ? -20.746 -4.257 11.860 1.00 97.06 464 LEU A C 1
ATOM 3562 O O . LEU A 1 464 ? -20.262 -3.243 12.376 1.00 97.06 464 LEU A O 1
ATOM 3566 N N . PRO A 1 465 ? -20.817 -4.418 10.526 1.00 96.19 465 PRO A N 1
ATOM 3567 C CA . PRO A 1 465 ? -20.372 -3.390 9.599 1.00 96.19 465 PRO A CA 1
ATOM 3568 C C . PRO A 1 465 ? -21.331 -2.197 9.608 1.00 96.19 465 PRO A C 1
ATOM 3570 O O . PRO A 1 465 ? -22.546 -2.370 9.688 1.00 96.19 465 PRO A O 1
ATOM 3573 N N . VAL A 1 466 ? -20.773 -0.995 9.495 1.00 96.56 466 VAL A N 1
ATOM 3574 C CA . VAL A 1 466 ? -21.521 0.260 9.319 1.00 96.56 466 VAL A CA 1
ATOM 3575 C C . VAL A 1 466 ? -20.913 1.082 8.184 1.00 96.56 466 VAL A C 1
ATOM 3577 O O . VAL A 1 466 ? -19.741 0.907 7.840 1.00 96.56 466 VAL A O 1
ATOM 3580 N N . GLU A 1 467 ? -21.678 2.002 7.608 1.00 95.38 467 GLU A N 1
ATOM 3581 C CA . GLU A 1 467 ? -21.124 2.970 6.662 1.00 95.38 467 GLU A CA 1
ATOM 3582 C C . GLU A 1 467 ? -20.484 4.150 7.404 1.00 95.38 467 GLU A C 1
ATOM 3584 O O . GLU A 1 467 ? -20.938 4.574 8.469 1.00 95.38 467 GLU A O 1
ATOM 3589 N N . ALA A 1 468 ? -19.378 4.673 6.872 1.00 94.75 468 ALA A N 1
ATOM 3590 C CA . ALA A 1 468 ? -18.707 5.819 7.484 1.00 94.75 468 ALA A CA 1
ATOM 3591 C C . ALA A 1 468 ? -19.588 7.076 7.364 1.00 94.75 468 ALA A C 1
ATOM 3593 O O . ALA A 1 468 ? -20.082 7.389 6.283 1.00 94.75 468 ALA A O 1
ATOM 3594 N N . GLY A 1 469 ? -19.775 7.796 8.471 1.00 95.56 469 GLY A N 1
ATOM 3595 C CA . GLY A 1 469 ? -20.670 8.958 8.544 1.00 95.56 469 GLY A CA 1
ATOM 3596 C C . GLY A 1 469 ? -22.152 8.624 8.778 1.00 95.56 469 GLY A C 1
ATOM 3597 O O . GLY A 1 469 ? -22.923 9.533 9.079 1.00 95.56 469 GLY A O 1
ATOM 3598 N N . ASP A 1 470 ? -22.561 7.352 8.707 1.00 96.56 470 ASP A N 1
ATOM 3599 C CA . ASP A 1 470 ? -23.934 6.929 9.011 1.00 96.56 470 ASP A CA 1
ATOM 3600 C C . ASP A 1 470 ? -24.132 6.738 10.521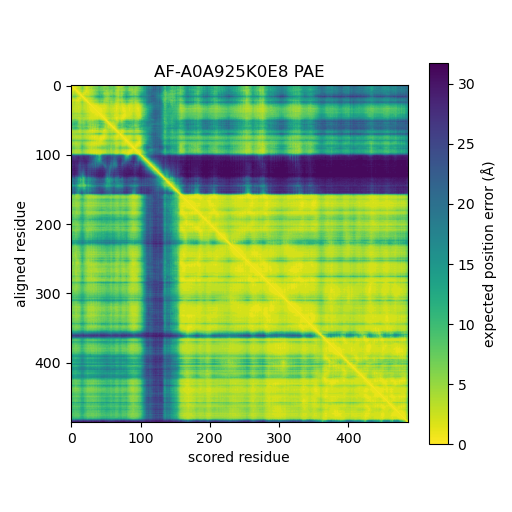 1.00 96.56 470 ASP A C 1
ATOM 3602 O O . ASP A 1 470 ? -23.876 5.676 11.094 1.00 96.56 470 ASP A O 1
ATOM 3606 N N . VAL A 1 471 ? -24.585 7.801 11.184 1.00 97.44 471 VAL A N 1
ATOM 3607 C CA . VAL A 1 471 ? -24.842 7.791 12.629 1.00 97.44 471 VAL A CA 1
ATOM 3608 C C . VAL A 1 471 ? -26.051 6.926 12.994 1.00 97.44 471 VAL A C 1
ATOM 3610 O O . VAL A 1 471 ? -26.058 6.321 14.066 1.00 97.44 471 VAL A O 1
ATOM 3613 N N . ASP A 1 472 ? -27.068 6.847 12.135 1.00 97.44 472 ASP A N 1
ATOM 3614 C CA . ASP A 1 472 ? -28.283 6.083 12.434 1.00 97.44 472 ASP A CA 1
ATOM 3615 C C . ASP A 1 472 ? -27.983 4.580 12.397 1.00 97.44 472 ASP A C 1
ATOM 3617 O O . ASP A 1 472 ? -28.290 3.859 13.353 1.00 97.44 472 ASP A O 1
ATOM 3621 N N . GLY A 1 473 ? -27.278 4.125 11.355 1.00 97.31 473 GLY A N 1
ATOM 3622 C CA . GLY A 1 473 ? -26.757 2.762 11.272 1.00 97.31 473 GLY A CA 1
ATOM 3623 C C . GLY A 1 473 ? -25.768 2.442 12.395 1.00 97.31 473 GLY A C 1
ATOM 3624 O O . GLY A 1 473 ? -25.805 1.345 12.959 1.00 97.31 473 GLY A O 1
ATOM 3625 N N . LEU A 1 474 ? -24.931 3.410 12.790 1.00 97.81 474 LEU A N 1
ATOM 3626 C CA . LEU A 1 474 ? -24.026 3.265 13.929 1.00 97.81 474 LEU A CA 1
ATOM 3627 C C . LEU A 1 474 ? -24.780 3.016 15.241 1.00 97.81 474 LEU A C 1
ATOM 3629 O O . LEU A 1 474 ? -24.440 2.073 15.953 1.00 97.81 474 LEU A O 1
ATOM 3633 N N . CYS A 1 475 ? -25.799 3.817 15.559 1.00 97.69 475 CYS A N 1
ATOM 3634 C CA . CYS A 1 475 ? -26.607 3.634 16.767 1.00 97.69 475 CYS A CA 1
ATOM 3635 C C . CYS A 1 475 ? -27.259 2.245 16.803 1.00 97.69 475 CYS A C 1
ATOM 3637 O O . CYS A 1 475 ? -27.115 1.531 17.797 1.00 97.69 475 CYS A O 1
ATOM 3639 N N . ALA A 1 476 ? -27.894 1.832 15.701 1.00 97.06 476 ALA A N 1
ATOM 3640 C CA . ALA A 1 476 ? -28.543 0.526 15.595 1.00 97.06 476 ALA A CA 1
ATOM 3641 C C . ALA A 1 476 ? -27.545 -0.636 15.765 1.00 97.06 476 ALA A C 1
ATOM 3643 O O . ALA A 1 476 ? -27.830 -1.629 16.435 1.00 97.06 476 ALA A O 1
ATOM 3644 N N . ALA A 1 477 ? -26.342 -0.511 15.197 1.00 96.88 477 ALA A N 1
ATOM 3645 C CA . ALA A 1 477 ? -25.299 -1.520 15.338 1.00 96.88 477 ALA A CA 1
ATOM 3646 C C . ALA A 1 477 ? -24.719 -1.578 16.761 1.00 96.88 477 ALA A C 1
ATOM 3648 O O . ALA A 1 477 ? -24.410 -2.668 17.244 1.00 96.88 477 ALA A O 1
ATOM 3649 N N . ILE A 1 478 ? -24.580 -0.437 17.449 1.00 96.56 478 ILE A N 1
ATOM 3650 C CA . ILE A 1 478 ? -24.152 -0.398 18.857 1.00 96.56 478 ILE A CA 1
ATOM 3651 C C . ILE A 1 478 ? -25.199 -1.061 19.750 1.00 96.56 478 ILE A C 1
ATOM 3653 O O . ILE A 1 478 ? -24.831 -1.877 20.594 1.00 96.56 478 ILE A O 1
ATOM 3657 N N . GLU A 1 479 ? -26.478 -0.735 19.563 1.00 95.25 479 GLU A N 1
ATOM 3658 C CA . GLU A 1 479 ? -27.583 -1.325 20.322 1.00 95.25 479 GLU A CA 1
ATOM 3659 C C . GLU A 1 479 ? -27.600 -2.844 20.159 1.00 95.25 479 GLU A C 1
ATOM 3661 O O . GLU A 1 479 ? -27.428 -3.561 21.143 1.00 95.25 479 GLU A O 1
ATOM 3666 N N . LYS A 1 480 ? -27.632 -3.327 18.911 1.00 94.19 480 LYS A N 1
ATOM 3667 C CA . LYS A 1 480 ? -27.563 -4.760 18.604 1.00 94.19 480 LYS A CA 1
ATOM 3668 C C . LYS A 1 480 ? -26.341 -5.426 19.226 1.00 94.19 480 LYS A C 1
ATOM 3670 O O . LYS A 1 480 ? -26.445 -6.509 19.795 1.00 94.19 480 LYS A O 1
ATOM 3675 N N . ALA A 1 481 ? -25.172 -4.785 19.131 1.00 93.62 481 ALA A N 1
ATOM 3676 C CA . ALA A 1 481 ? -23.979 -5.321 19.759 1.00 93.62 481 ALA A CA 1
ATOM 3677 C C . ALA A 1 481 ? -24.239 -5.516 21.256 1.00 93.62 481 ALA A C 1
ATOM 3679 O O . ALA A 1 481 ? -24.049 -6.626 21.742 1.00 93.62 481 ALA A O 1
ATOM 3680 N N . LEU A 1 482 ? -24.678 -4.487 21.982 1.00 90.81 482 LEU A N 1
ATOM 3681 C CA . LEU A 1 482 ? -24.897 -4.537 23.432 1.00 90.81 482 LEU A CA 1
ATOM 3682 C C . LEU A 1 482 ? -26.030 -5.486 23.866 1.00 90.81 482 LEU A C 1
ATOM 3684 O O . LEU A 1 482 ? -25.912 -6.060 24.945 1.00 90.81 482 LEU A O 1
ATOM 3688 N N . GLU A 1 483 ? -27.074 -5.677 23.057 1.00 85.75 483 GLU A N 1
ATOM 3689 C CA . GLU A 1 483 ? -28.171 -6.627 23.319 1.00 85.75 483 GLU A CA 1
ATOM 3690 C C . GLU A 1 483 ? -27.725 -8.088 23.243 1.00 85.75 483 GLU A C 1
ATOM 3692 O O . GLU A 1 483 ? -28.121 -8.898 24.077 1.00 85.75 483 GLU A O 1
ATOM 3697 N N . ASP A 1 484 ? -26.824 -8.419 22.313 1.00 70.38 484 ASP A N 1
ATOM 3698 C CA . ASP A 1 484 ? -26.231 -9.757 22.190 1.00 70.38 484 ASP A CA 1
ATOM 3699 C C . ASP A 1 484 ? -25.269 -10.091 23.363 1.00 70.38 484 ASP A C 1
ATOM 3701 O O . ASP A 1 484 ? -24.467 -11.032 23.288 1.00 70.38 484 ASP A O 1
ATOM 3705 N N . ALA A 1 485 ? -25.226 -9.269 24.423 1.00 60.53 485 ALA A N 1
ATOM 3706 C CA . ALA A 1 485 ? -24.426 -9.518 25.618 1.00 60.53 485 ALA A CA 1
ATOM 3707 C C . ALA A 1 485 ? -25.218 -10.401 26.597 1.00 60.53 485 ALA A C 1
ATOM 3709 O O . ALA A 1 485 ? -26.297 -9.986 27.013 1.00 60.53 485 ALA A O 1
ATOM 3710 N N . PRO A 1 486 ? -24.712 -11.602 26.943 1.00 49.00 486 PRO A N 1
ATOM 3711 C CA . PRO A 1 486 ? -25.440 -12.553 27.781 1.00 49.00 486 PRO A CA 1
ATOM 3712 C C . PRO A 1 486 ? -25.713 -12.048 29.201 1.00 49.00 486 PRO A C 1
ATOM 3714 O O . PRO A 1 486 ? -24.896 -11.250 29.726 1.00 49.00 486 PRO A O 1
#

Sequence (486 aa):
RASRGRGYGRGRELREGCVIPSVGGGLCQLSNALYDAALQAGFEIVERHSHTRIVPGSQAEAGRDATVFWNYVDLRWRSPHPFRIEASMSRDQLIVRFRGDGSARAKPRAASVHQIHAASAPASQTHAGATTTGDCFSCGVLDCFRQAAPDETLVRAGRAAFLVDEFWPEFDEYVRAERAGHDLLCLPLDGKRFGKANYAWDTGGFGEVRERRAATALRSLASRRLAAQGASRQKALLRHAERVADAYAASLAFDVTHVTVMQHLLPFLWRAGHLGGRSFDVLMNGLPLGRMHETLDAAAALHPESATLADFRADEHLVRDESEALANARRIVTPHAHIASLFADRAVLLDWRLPSVERASGRGKRVVFPGPTVGRKGAYELREAARRMGLSLVVAGSQAEGADFWDGFCIERRGWDDCLRDAGAIVLPAFVEHKPRRLLEALARGVPVVASTACGLGEMRGVLPVEAGDVDGLCAAIEKALEDAP

Radius of gyration: 29.5 Å; Cα contacts (8 Å, |Δi|>4): 847; chains: 1; bounding box: 63×51×80 Å

Solvent-accessible surface area (backbone atoms only — not comparable to full-atom values): 27519 Å² total; per-residue (Å²): 118,70,34,61,96,76,72,31,49,77,25,60,30,81,53,92,53,34,63,30,82,33,59,40,24,56,54,50,59,56,39,18,44,54,48,46,44,37,56,75,70,68,37,49,77,76,38,76,37,66,60,96,63,70,54,89,97,39,54,42,74,76,71,44,39,26,36,69,40,80,97,81,39,52,75,40,67,46,66,96,60,76,68,44,84,46,77,52,38,47,67,87,45,82,48,63,46,79,47,56,90,67,77,89,74,72,73,78,79,78,70,85,78,79,85,74,74,91,68,82,78,74,77,85,74,83,77,86,76,78,75,89,53,83,26,76,91,56,49,85,68,90,84,41,92,65,48,68,72,80,49,67,78,77,67,44,78,51,34,46,34,37,44,50,60,77,52,48,74,53,57,42,54,52,52,67,69,73,60,46,66,71,17,36,40,36,35,38,45,65,11,70,84,68,78,32,74,62,26,49,60,81,74,75,67,45,54,38,79,45,66,40,49,70,59,44,50,52,45,55,60,55,55,74,74,45,59,97,64,58,37,72,34,54,56,49,50,52,59,43,31,42,53,47,28,58,61,50,50,79,69,62,50,85,54,47,38,32,37,40,33,35,49,82,32,42,26,51,32,41,72,71,48,71,47,51,45,28,47,33,33,31,45,42,57,61,71,56,63,58,60,43,48,54,50,33,52,54,50,26,70,76,41,73,84,48,68,57,34,74,48,64,78,81,56,68,65,53,36,50,30,34,52,56,43,59,71,67,38,66,32,43,36,22,50,28,43,54,62,27,64,78,36,66,95,40,36,45,75,42,69,77,76,60,56,96,57,77,59,60,94,59,72,34,83,32,40,29,33,81,40,52,41,31,50,43,44,17,41,61,46,51,50,51,35,30,66,77,68,69,48,54,39,34,34,35,47,58,78,63,58,52,95,65,69,59,68,99,57,58,70,45,79,46,57,59,77,66,50,61,64,44,27,23,29,38,47,40,42,14,63,60,41,56,72,54,60,65,56,38,44,36,42,43,27,69,34,34,32,33,31,9,54,42,46,16,63,64,88,42,83,57,54,43,74,29,59,56,84,42,43,69,56,42,43,55,42,50,51,54,47,53,66,75,50,129

Mean predicted aligned error: 10.01 Å

Secondary structure (DSSP, 8-state):
---GGGTPPEEEEEETTEEEEEETTTTHHHHHHHHHHHHHTT-EEEE----SSPPTTSGGGGT-----BTTTB--EEE-SS--EEEEEE-SS-EEEEEE-SS------------------PPP------------TTTS--SS-TTS----TTTSS-PEEEEE--S--HHHHHHHHHH--TT-EEEES--HHHHT-GGG----TT-SEEEE-HHHHHHHHHHHTTS-SSSHHHHHHHHHHHHHHHHHHHTT--TTEEEEEEEGGGHHHHHHTTTTTTSEEEEE--S--HHHHHHHHHHHHHH-TT-TTTSS----HHHHHHHHHHHHH-SEEEES-HHHHHHTTTTEEEPPP-----PPPSS--SEEEE-S-B-GGGTHHHHHHHHHHHT--EEE-S-B-S-TTTTTTS-EEE--HHHHTSSEEEEEE--S--S--HHHHHHHHHT--EEEEGGG--TT-TTEEEE-TT-HHHHHHHHHHHHHT--

Foldseek 3Di:
DQDVVVQFDWEWDQDPQETFTDGNHPCQVVQLQVQVQCLLLVWAWPFFDADPDDDPPDCVVVVSTGDDDPPPHDTDTHDPFDWDWDWFFDLPDTDIHIDDPDDSPPDNPDPDDDDDDDDDDDPDDDDPDQPDDCHPVRNPDPDDPRPDPCPVLVVPQFAEEEQDEFDDPQVLVVCVVPHALAHEYEYQDCCVVVVNNRGPHDPPSYVYYHHNPVLVVVLVVVQVPDDPDFAVNVVSVLVSLLVSLVVVLVVLHPSHQEYEHELSNQLNCQVVNSCTSHAYEYAYQWDQLVVLLVLLVVLCVVPVLFPHSPRDHDDPSSSVSSVVRVVRHQAYEYCFQVVCVVVVVHYDHTHHDQDDDAAAPFEAQEEEAQEECHSQQPNVLVLVLCVVVVHQYEYQYHYDRDPCSQPPHNYHYDHLVVCLNRHLAYETLGSADRCCNSQSHSVNNVHAYEYESNNRNPPDPRYDYDHRPPSVSRNVSSVVSNVPGD